Protein AF-A0A8B8WL47-F1 (afdb_monomer_lite)

Radius of gyration: 29.64 Å; chains: 1; bounding box: 75×71×90 Å

Foldseek 3Di:
DPVPVVVVVPPQDPLNVLLVVVLCVLLVNDDDDLDDPDDQDADEAEDEPVVCVSDVVNDDPVRCVSSNYPYYDDPCVQVVVLVQCPPPVNPPPPPDPDPPPDDPPFDAAEAEAACLLDPQVLLAQDFAQQQLQQFQFPADPQKTKDFDPPPPDPDPPPDDPDPGDIDMDGRDPVQPLCVVRNLPGLVVNVVVLVVLVVVLVVLVVVLVVLCVVVCVVPPDPDDPPPPPVSVVVVVVSVVCVVVSVVSVVSSVRSVVSSVSSVCRCVQQVVLVLNVLLVCLQVVHDDPDDLLVQLQDLRHHALSSNVSSVLSNQLSDPDHDDPVVVVSSVVSSVVRVHDCLLVLLSVVSSVVVCVVPDDPDDDDDDDDDDDDDDDDDDDDDDDDDPRRVPPDDDLDQDSQRVLVCCQQQVPDDPSNPPPQDDDSPPPDDDSPDDDDDPHGHQEYEYEYEPEDEVSNVSSNVVVCVPPPSHYYHYYYPYHDHSVRSSVVSSVVSVD

Sequence (494 aa):
MVGVKMAAAAAASIRERQTVALKRMLNFNVPHIKNSTGEPVWKVLIYDRFGQDIISPLLSVKELRDMGITLHLFPKLDKKLRENLRDARNSLFTGDTLGAGQFSFQRPLLVLVDRNIDLATPLHHTWTYQALVHDVLDFHLNRVNLEESSGVENSPAGARPKRKNKKSYDLTPADKFWQKHKGSPFPEVAESVQQELESYRAQEDEVKRLKSIMGLEGEDEGAISMLSDNTAKLTSAVSSLPELLEKKRLIDLHTNVATAVLEHIKARKLDVYFEYEEKIMSKTTLDKSLLDIISDPDAGTPEDKMRLFLIYYISAQQAPSEADLEQYKKALTDAGCNLNPLQYIKQWKAFAKMASAPTSYGNTTTKPMGLLSRVMNTGSQFVMEGVKNLVLKQQNLPVTRILDNLMEMKSNPETDDYRYFDPKMLRGNDSSVPRNKNPFQEAIVFVVGGGNYIEYQNLVDYIKGKQGKHILYGCSELFNATQFIKQLSQLGQK

pLDDT: mean 73.85, std 20.38, range [26.67, 97.69]

Structure (mmCIF, N/CA/C/O backbone):
data_AF-A0A8B8WL47-F1
#
_entry.id   AF-A0A8B8WL47-F1
#
loop_
_atom_site.group_PDB
_atom_site.id
_atom_site.type_symbol
_atom_site.label_atom_id
_atom_site.label_alt_id
_atom_site.label_comp_id
_atom_site.label_asym_id
_atom_site.label_entity_id
_atom_site.label_seq_id
_atom_site.pdbx_PDB_ins_code
_atom_site.Cartn_x
_atom_site.Cartn_y
_atom_site.Cartn_z
_atom_site.occupancy
_atom_site.B_iso_or_equiv
_atom_site.auth_seq_id
_atom_site.auth_comp_id
_atom_site.auth_asym_id
_atom_site.auth_atom_id
_atom_site.pdbx_PDB_model_num
ATOM 1 N N . MET A 1 1 ? -32.291 -22.677 -44.667 1.00 42.88 1 MET A N 1
ATOM 2 C CA . MET A 1 1 ? -31.448 -21.457 -44.743 1.00 42.88 1 MET A CA 1
ATOM 3 C C . MET A 1 1 ? -30.205 -21.510 -43.828 1.00 42.88 1 MET A C 1
ATOM 5 O O . MET A 1 1 ? -29.675 -20.472 -43.459 1.00 42.88 1 MET A O 1
ATOM 9 N N . VAL A 1 2 ? -29.699 -22.708 -43.487 1.00 41.62 2 VAL A N 1
ATOM 10 C CA . VAL A 1 2 ? -28.519 -22.903 -42.608 1.00 41.62 2 VAL A CA 1
ATOM 11 C C . VAL A 1 2 ? -27.226 -23.138 -43.418 1.00 41.62 2 VAL A C 1
ATOM 13 O O . VAL A 1 2 ? -26.132 -22.882 -42.931 1.00 41.62 2 VAL A O 1
ATOM 16 N N . GLY A 1 3 ? -27.339 -23.509 -44.700 1.00 33.09 3 GLY A N 1
ATOM 17 C CA . GLY A 1 3 ? -26.196 -23.799 -45.581 1.00 33.09 3 GLY A CA 1
ATOM 18 C C . GLY A 1 3 ? -25.451 -22.587 -46.158 1.00 33.09 3 GLY A C 1
ATOM 19 O O . GLY A 1 3 ? -24.367 -22.752 -46.700 1.00 33.09 3 GLY A O 1
ATOM 20 N N . VAL A 1 4 ? -25.977 -21.362 -46.026 1.00 39.16 4 VAL A N 1
ATOM 21 C CA . VAL A 1 4 ? -25.355 -20.165 -46.638 1.00 39.16 4 VAL A CA 1
ATOM 22 C C . VAL A 1 4 ? -24.335 -19.491 -45.704 1.00 39.16 4 VAL A C 1
ATOM 24 O O . VAL A 1 4 ? -23.423 -18.820 -46.173 1.00 39.16 4 VAL A O 1
ATOM 27 N N . LYS A 1 5 ? -24.403 -19.720 -44.382 1.00 40.47 5 LYS A N 1
ATOM 28 C CA . LYS A 1 5 ? -23.436 -19.139 -43.425 1.00 40.47 5 LYS A CA 1
ATOM 29 C C . LYS A 1 5 ? -22.138 -19.940 -43.266 1.00 40.47 5 LYS A C 1
ATOM 31 O O . LYS A 1 5 ? -21.148 -19.356 -42.841 1.00 40.47 5 LYS A O 1
ATOM 36 N N . MET A 1 6 ? -22.102 -21.224 -43.640 1.00 37.16 6 MET A N 1
ATOM 37 C CA . MET A 1 6 ? -20.852 -22.005 -43.634 1.00 37.16 6 MET A CA 1
ATOM 38 C C . MET A 1 6 ? -20.018 -21.849 -44.912 1.00 37.16 6 MET A C 1
ATOM 40 O O . MET A 1 6 ? -18.804 -22.020 -44.860 1.00 37.16 6 MET A O 1
ATOM 44 N N . ALA A 1 7 ? -20.619 -21.434 -46.031 1.00 36.12 7 ALA A N 1
ATOM 45 C CA . ALA A 1 7 ? -19.889 -21.216 -47.282 1.00 36.12 7 ALA A CA 1
ATOM 46 C C . ALA A 1 7 ? -18.966 -19.976 -47.252 1.00 36.12 7 ALA A C 1
ATOM 48 O O . ALA A 1 7 ? -17.997 -19.913 -48.001 1.00 36.12 7 ALA A O 1
ATOM 49 N N . ALA A 1 8 ? -19.207 -19.011 -46.356 1.00 41.81 8 ALA A N 1
ATOM 50 C CA . ALA A 1 8 ? -18.403 -17.787 -46.263 1.00 41.81 8 ALA A CA 1
ATOM 51 C C . ALA A 1 8 ? -17.075 -17.953 -45.490 1.00 41.81 8 ALA A C 1
ATOM 53 O O . ALA A 1 8 ? -16.212 -17.083 -45.563 1.00 41.81 8 ALA A O 1
ATOM 54 N N . ALA A 1 9 ? -16.877 -19.060 -44.762 1.00 44.78 9 ALA A N 1
ATOM 55 C CA . ALA A 1 9 ? -15.640 -19.304 -44.011 1.00 44.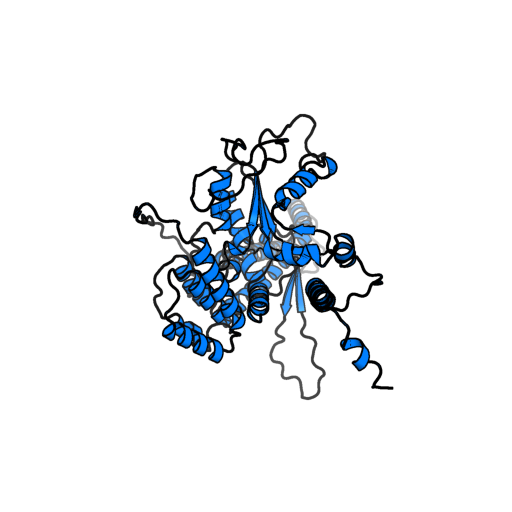78 9 ALA A CA 1
ATOM 56 C C . ALA A 1 9 ? -14.500 -19.887 -44.875 1.00 44.78 9 ALA A C 1
ATOM 58 O O . ALA A 1 9 ? -13.348 -19.905 -44.442 1.00 44.78 9 ALA A O 1
ATOM 59 N N . ALA A 1 10 ? -14.801 -20.340 -46.098 1.00 45.78 10 ALA A N 1
ATOM 60 C CA . ALA A 1 10 ? -13.869 -21.077 -46.953 1.00 45.78 10 ALA A CA 1
ATOM 61 C C . ALA A 1 10 ? -12.999 -20.204 -47.884 1.00 45.78 10 ALA A C 1
ATOM 63 O O . ALA A 1 10 ? -12.166 -20.745 -48.603 1.00 45.78 10 ALA A O 1
ATOM 64 N N . ALA A 1 11 ? -13.132 -18.873 -47.855 1.00 51.25 11 ALA A N 1
ATOM 65 C CA . ALA A 1 11 ? -12.366 -17.974 -48.730 1.00 51.25 11 ALA A CA 1
ATOM 66 C C . ALA A 1 11 ? -11.613 -16.852 -47.990 1.00 51.25 11 ALA A C 1
ATOM 68 O O . ALA A 1 11 ? -11.200 -15.884 -48.616 1.00 51.25 11 ALA A O 1
ATOM 69 N N . ALA A 1 12 ? -11.417 -16.962 -46.670 1.00 59.78 12 ALA A N 1
ATOM 70 C CA . ALA A 1 12 ? -10.614 -15.984 -45.936 1.00 59.78 12 ALA A CA 1
ATOM 71 C C . ALA A 1 12 ? -9.120 -16.324 -46.048 1.00 59.78 12 ALA A C 1
ATOM 73 O O . ALA A 1 12 ? -8.657 -17.371 -45.562 1.00 59.78 12 ALA A O 1
ATOM 74 N N . SER A 1 13 ? -8.367 -15.420 -46.670 1.00 78.44 13 SER A N 1
ATOM 75 C CA . SER A 1 13 ? -6.908 -15.467 -46.761 1.00 78.44 13 SER A CA 1
ATOM 76 C C . SER A 1 13 ? -6.266 -15.550 -45.368 1.00 78.44 13 SER A C 1
ATOM 78 O O . SER A 1 13 ? -6.846 -15.136 -44.360 1.00 78.44 13 SER A O 1
ATOM 80 N N . ILE A 1 14 ? -5.040 -16.081 -45.284 1.00 71.50 14 ILE A N 1
ATOM 81 C CA . ILE A 1 14 ? -4.276 -16.133 -44.020 1.00 71.50 14 ILE A CA 1
ATOM 82 C C . ILE A 1 14 ? -4.185 -14.733 -43.393 1.00 71.50 14 ILE A C 1
ATOM 84 O O . ILE A 1 14 ? -4.395 -14.579 -42.189 1.00 71.50 14 ILE A O 1
ATOM 88 N N . ARG A 1 15 ? -3.973 -13.710 -44.230 1.00 70.69 15 ARG A N 1
ATOM 89 C CA . ARG A 1 15 ? -3.930 -12.304 -43.822 1.00 70.69 15 ARG A CA 1
ATOM 90 C C . ARG A 1 15 ? -5.233 -11.856 -43.160 1.00 70.69 15 ARG A C 1
ATOM 92 O O . ARG A 1 15 ? -5.190 -11.258 -42.093 1.00 70.69 15 ARG A O 1
ATOM 99 N N . GLU A 1 16 ? -6.389 -12.181 -43.735 1.00 73.81 16 GLU A N 1
ATOM 100 C CA . GLU A 1 16 ? -7.685 -11.824 -43.141 1.00 73.81 16 GLU A CA 1
ATOM 101 C C . GLU A 1 16 ? -7.900 -12.486 -41.784 1.00 73.81 16 GLU A C 1
ATOM 103 O O . GLU A 1 16 ? -8.363 -11.830 -40.851 1.00 73.81 16 GLU A O 1
ATOM 108 N N . ARG A 1 17 ? -7.514 -13.757 -41.628 1.00 71.00 17 ARG A N 1
ATOM 109 C CA . ARG A 1 17 ? -7.627 -14.449 -40.335 1.00 71.00 17 ARG A CA 1
ATOM 110 C C . ARG A 1 17 ? -6.729 -13.811 -39.276 1.00 71.00 17 ARG A C 1
ATOM 112 O O . ARG A 1 17 ? -7.179 -13.610 -38.149 1.00 71.00 17 ARG A O 1
ATOM 119 N N . GLN A 1 18 ? -5.501 -13.440 -39.643 1.00 74.81 18 GLN A N 1
ATOM 120 C CA . GLN A 1 18 ? -4.573 -12.727 -38.761 1.00 74.81 18 GLN A CA 1
ATOM 121 C C . GLN A 1 18 ? -5.114 -11.345 -38.369 1.00 74.81 18 GLN A C 1
ATOM 123 O O . GLN A 1 18 ? -5.139 -11.003 -37.188 1.00 74.81 18 GLN A O 1
ATOM 128 N N . THR A 1 19 ? -5.630 -10.574 -39.330 1.00 78.12 19 THR A N 1
ATOM 129 C CA . THR A 1 19 ? -6.248 -9.268 -39.069 1.00 78.12 19 THR A CA 1
ATOM 130 C C . THR A 1 19 ? -7.471 -9.396 -38.155 1.00 78.12 19 THR A C 1
ATOM 132 O O . THR A 1 19 ? -7.634 -8.590 -37.241 1.00 78.12 19 THR A O 1
ATOM 135 N N . VAL A 1 20 ? -8.319 -10.413 -38.341 1.00 77.56 20 VAL A N 1
ATOM 136 C CA . VAL A 1 20 ? -9.482 -10.668 -37.470 1.00 77.56 20 VAL A CA 1
ATOM 137 C C . VAL A 1 20 ? -9.049 -11.039 -36.050 1.00 77.56 20 VAL A C 1
ATOM 139 O O . VAL A 1 20 ? -9.627 -10.527 -35.089 1.00 77.56 20 VAL A O 1
ATOM 142 N N . ALA A 1 21 ? -8.022 -11.878 -35.898 1.00 76.88 21 ALA A N 1
ATOM 143 C CA . ALA A 1 21 ? -7.476 -12.242 -34.593 1.00 76.88 21 ALA A CA 1
ATOM 144 C C . ALA A 1 21 ? -6.905 -11.019 -33.854 1.00 76.88 21 ALA A C 1
ATOM 146 O O . ALA A 1 21 ? -7.245 -10.790 -32.693 1.00 76.88 21 ALA A O 1
ATOM 147 N N . LEU A 1 22 ? -6.131 -10.174 -34.546 1.00 78.31 22 LEU A N 1
ATOM 148 C CA . LEU A 1 22 ? -5.602 -8.928 -33.984 1.00 78.31 22 LEU A CA 1
ATOM 149 C C . LEU A 1 22 ? -6.718 -7.951 -33.602 1.00 78.31 22 LEU A C 1
ATOM 151 O O . LEU A 1 22 ? -6.697 -7.399 -32.507 1.00 78.31 22 LEU A O 1
ATOM 155 N N . LYS A 1 23 ? -7.739 -7.769 -34.449 1.00 77.94 23 LYS A N 1
ATOM 156 C CA . LYS A 1 23 ? -8.882 -6.887 -34.145 1.00 77.94 23 LYS A CA 1
ATOM 157 C C . LYS A 1 23 ? -9.670 -7.360 -32.918 1.00 77.94 23 LYS A C 1
ATOM 159 O O . LYS A 1 23 ? -10.135 -6.523 -32.146 1.00 77.94 23 LYS A O 1
ATOM 164 N N . ARG A 1 24 ? -9.796 -8.676 -32.703 1.00 77.12 24 ARG A N 1
ATOM 165 C CA . ARG A 1 24 ? -10.394 -9.244 -31.481 1.00 77.12 24 ARG A CA 1
ATOM 166 C C . ARG A 1 24 ? -9.517 -8.992 -30.260 1.00 77.12 24 ARG A C 1
ATOM 168 O O . ARG A 1 24 ? -10.019 -8.481 -29.265 1.00 77.12 24 ARG A O 1
ATOM 175 N N . MET A 1 25 ? -8.217 -9.260 -30.361 1.00 78.62 25 MET A N 1
ATOM 176 C CA . MET A 1 25 ? -7.253 -9.008 -29.286 1.00 78.62 25 MET A CA 1
ATOM 177 C C . MET A 1 25 ? -7.267 -7.536 -28.840 1.00 78.62 25 MET A C 1
ATOM 179 O O . MET A 1 25 ? -7.408 -7.254 -27.654 1.00 78.62 25 MET A O 1
ATOM 183 N N . LEU A 1 26 ? -7.203 -6.594 -29.788 1.00 76.38 26 LEU A N 1
ATOM 184 C CA . LEU A 1 26 ? -7.197 -5.144 -29.531 1.00 76.38 26 LEU A CA 1
ATOM 185 C C . LEU A 1 26 ? -8.506 -4.615 -28.917 1.00 76.38 26 LEU A C 1
ATOM 187 O O . LEU A 1 26 ? -8.553 -3.519 -28.351 1.00 76.38 26 LEU A O 1
ATOM 191 N N . ASN A 1 27 ? -9.581 -5.395 -29.011 1.00 74.88 27 ASN A N 1
ATOM 192 C CA . ASN A 1 27 ? -10.871 -5.092 -28.406 1.00 74.88 27 ASN A CA 1
ATOM 193 C C . ASN A 1 27 ? -11.215 -6.024 -27.241 1.00 74.88 27 ASN A C 1
ATOM 195 O O . ASN A 1 27 ? -12.379 -6.108 -26.872 1.00 74.88 27 ASN A O 1
ATOM 199 N N . PHE A 1 28 ? -10.227 -6.705 -26.649 1.00 75.19 28 PHE A N 1
ATOM 200 C CA . PHE A 1 28 ? -10.426 -7.621 -25.518 1.00 75.19 28 PHE A CA 1
ATOM 201 C C . PHE A 1 28 ? -11.511 -8.678 -25.783 1.00 75.19 28 PHE A C 1
ATOM 203 O O . PHE A 1 28 ? -12.306 -9.016 -24.912 1.00 75.19 28 PHE A O 1
ATOM 210 N N . ASN A 1 29 ? -11.555 -9.186 -27.017 1.00 73.81 29 ASN A N 1
ATOM 211 C CA . ASN A 1 29 ? -12.558 -10.118 -27.539 1.00 73.81 29 ASN A CA 1
ATOM 212 C C . ASN A 1 29 ? -14.004 -9.591 -27.553 1.00 73.81 29 ASN A C 1
ATOM 214 O O . ASN A 1 29 ? -14.927 -10.352 -27.844 1.00 73.81 29 ASN A O 1
ATOM 218 N N . VAL A 1 30 ? -14.210 -8.292 -27.324 1.00 70.62 30 VAL A N 1
ATOM 219 C CA . VAL A 1 30 ? -15.510 -7.634 -27.466 1.00 70.62 30 VAL A CA 1
ATOM 220 C C . VAL A 1 30 ? -15.743 -7.273 -28.942 1.00 70.62 30 VAL A C 1
ATOM 222 O O . VAL A 1 30 ? -14.831 -6.756 -29.598 1.00 70.62 30 VAL A O 1
ATOM 225 N N . PRO A 1 31 ? -16.938 -7.532 -29.510 1.00 61.72 31 PRO A N 1
ATOM 226 C CA . PRO A 1 31 ? -17.268 -7.113 -30.868 1.00 61.72 31 PRO A CA 1
ATOM 227 C C . PRO A 1 31 ? -17.177 -5.590 -31.001 1.00 61.72 31 PRO A C 1
ATOM 229 O O . PRO A 1 31 ? -17.837 -4.859 -30.266 1.00 61.72 31 PRO A O 1
ATOM 232 N N . HIS A 1 32 ? -16.372 -5.103 -31.947 1.00 60.56 32 HIS A N 1
ATOM 233 C CA . HIS A 1 32 ? -16.251 -3.666 -32.185 1.00 60.56 32 HIS A CA 1
ATOM 234 C C . HIS A 1 32 ? -17.491 -3.133 -32.917 1.00 60.56 32 HIS A C 1
ATOM 236 O O . HIS A 1 32 ? -17.714 -3.467 -34.084 1.00 60.56 32 HIS A O 1
ATOM 242 N N . ILE A 1 33 ? -18.304 -2.321 -32.236 1.00 59.16 33 ILE A N 1
ATOM 243 C CA . ILE A 1 33 ? -19.503 -1.681 -32.789 1.00 59.16 33 ILE A CA 1
ATOM 244 C C . ILE A 1 33 ? -19.133 -0.246 -33.162 1.00 59.16 33 ILE A C 1
ATOM 246 O O . ILE A 1 33 ? -18.859 0.579 -32.297 1.00 59.16 33 ILE A O 1
ATOM 250 N N . LYS A 1 34 ? -19.148 0.068 -34.462 1.00 54.47 34 LYS A N 1
ATOM 251 C CA . LYS A 1 34 ? -18.724 1.378 -34.992 1.00 54.47 34 LYS A CA 1
ATOM 252 C C . LYS A 1 34 ? -19.557 2.580 -34.506 1.00 54.47 34 LYS A C 1
ATOM 254 O O . LYS A 1 34 ? -19.111 3.701 -34.699 1.00 54.47 34 LYS A O 1
ATOM 259 N N . ASN A 1 35 ? -20.706 2.360 -33.858 1.00 47.78 35 ASN A N 1
ATOM 260 C CA . ASN A 1 35 ? -21.655 3.404 -33.450 1.00 47.78 35 ASN A CA 1
ATOM 261 C C . ASN A 1 35 ? -22.095 3.252 -31.981 1.00 47.78 35 ASN A C 1
ATOM 263 O O . ASN A 1 35 ? -23.262 2.982 -31.704 1.00 47.78 35 ASN A O 1
ATOM 267 N N . SER A 1 36 ? -21.173 3.413 -31.034 1.00 45.06 36 SER A N 1
ATOM 268 C CA . SER A 1 36 ? -21.541 3.671 -29.638 1.00 45.06 36 SER A CA 1
ATOM 269 C C . SER A 1 36 ? -21.626 5.182 -29.436 1.00 45.06 36 SER A C 1
ATOM 271 O O . SER A 1 36 ? -20.642 5.883 -29.645 1.00 45.06 36 SER A O 1
ATOM 273 N N . THR A 1 37 ? -22.787 5.685 -29.021 1.00 45.53 37 THR A N 1
ATOM 274 C CA . THR A 1 37 ? -22.995 7.064 -28.541 1.00 45.53 37 THR A CA 1
ATOM 275 C C . THR A 1 37 ? -22.349 7.323 -27.170 1.00 45.53 37 THR A C 1
ATOM 277 O O . THR A 1 37 ? -22.613 8.354 -26.559 1.00 45.53 37 THR A O 1
ATOM 280 N N . GLY A 1 38 ? -21.551 6.382 -26.654 1.00 51.03 38 GLY A N 1
ATOM 281 C CA . GLY A 1 38 ? -20.783 6.531 -25.421 1.00 51.03 38 GLY A CA 1
ATOM 282 C C . GLY A 1 38 ? -19.454 7.256 -25.635 1.00 51.03 38 GLY A C 1
ATOM 283 O O . GLY A 1 38 ? -18.932 7.319 -26.749 1.00 51.03 38 GLY A O 1
ATOM 284 N N . GLU A 1 39 ? -18.905 7.791 -24.545 1.00 44.66 39 GLU A N 1
ATOM 285 C CA . GLU A 1 39 ? -17.594 8.440 -24.532 1.00 44.66 39 GLU A CA 1
ATOM 286 C C . GLU A 1 39 ? -16.513 7.542 -25.169 1.00 44.66 39 GLU A C 1
ATOM 288 O O . GLU A 1 39 ? -16.491 6.327 -24.933 1.00 44.66 39 GLU A O 1
ATOM 293 N N . PRO A 1 40 ? -15.611 8.102 -25.995 1.00 52.59 40 PRO A N 1
ATOM 294 C CA . PRO A 1 40 ? -14.574 7.321 -26.652 1.00 52.59 40 PRO A CA 1
ATOM 295 C C . PRO A 1 40 ? -13.632 6.693 -25.615 1.00 52.59 40 PRO A C 1
ATOM 297 O O . PRO A 1 40 ? -12.890 7.390 -24.926 1.00 52.59 40 PRO A O 1
ATOM 300 N N . VAL A 1 41 ? -13.627 5.358 -25.531 1.00 54.81 41 VAL A N 1
ATOM 301 C CA . VAL A 1 41 ? -12.660 4.613 -24.711 1.00 54.81 41 VAL A CA 1
ATOM 302 C C . VAL A 1 41 ? -11.319 4.610 -25.432 1.00 54.81 41 VAL A C 1
ATOM 304 O O . VAL A 1 41 ? -11.085 3.835 -26.365 1.00 54.81 41 VAL A O 1
ATOM 307 N N . TRP A 1 42 ? -10.435 5.501 -25.000 1.00 61.72 42 TRP A N 1
ATOM 308 C CA . TRP A 1 42 ? -9.085 5.594 -25.528 1.00 61.72 42 TRP A CA 1
ATOM 309 C C . TRP A 1 42 ? -8.191 4.510 -24.924 1.00 61.72 42 TRP A C 1
ATOM 311 O O . TRP A 1 42 ? -8.088 4.357 -23.710 1.00 61.72 42 TRP A O 1
ATOM 321 N N . LYS A 1 43 ? -7.524 3.756 -25.791 1.00 65.25 43 LYS A N 1
ATOM 322 C CA . LYS A 1 43 ? -6.632 2.649 -25.457 1.00 65.25 43 LYS A CA 1
ATOM 323 C C . LYS A 1 43 ? -5.204 3.003 -25.848 1.00 65.25 43 LYS A C 1
ATOM 325 O O . LYS A 1 43 ? -4.945 3.593 -26.900 1.00 65.25 43 LYS A O 1
ATOM 330 N N . VAL A 1 44 ? -4.264 2.585 -25.014 1.00 61.47 44 VAL A N 1
ATOM 331 C CA . VAL A 1 44 ? -2.831 2.695 -25.274 1.00 61.47 44 VAL A CA 1
ATOM 332 C C . VAL A 1 44 ? -2.311 1.306 -25.623 1.00 61.47 44 VAL A C 1
ATOM 334 O O . VAL A 1 44 ? -2.422 0.380 -24.826 1.00 61.47 44 VAL A O 1
ATOM 337 N N . LEU A 1 45 ? -1.778 1.147 -26.833 1.00 61.66 45 LEU A N 1
ATOM 338 C CA . LEU A 1 45 ? -1.246 -0.117 -27.321 1.00 61.66 45 LEU A CA 1
ATOM 339 C C . LEU A 1 45 ? 0.276 -0.142 -27.134 1.00 61.66 45 LEU A C 1
ATOM 341 O O . LEU A 1 45 ? 1.002 0.592 -27.807 1.00 61.66 45 LEU A O 1
ATOM 345 N N . ILE A 1 46 ? 0.742 -0.999 -26.225 1.00 59.38 46 ILE A N 1
ATOM 346 C CA . ILE A 1 46 ? 2.160 -1.266 -25.954 1.00 59.38 46 ILE A CA 1
ATOM 347 C C . ILE A 1 46 ? 2.513 -2.601 -26.597 1.00 59.38 46 ILE A C 1
ATOM 349 O O . ILE A 1 46 ? 1.910 -3.615 -26.260 1.00 59.38 46 ILE A O 1
ATOM 353 N N . TYR A 1 47 ? 3.458 -2.608 -27.531 1.00 60.12 47 TYR A N 1
ATOM 354 C CA . TYR A 1 47 ? 3.972 -3.837 -28.136 1.00 60.12 47 TYR A CA 1
ATOM 355 C C . TYR A 1 47 ? 5.472 -3.721 -28.334 1.00 60.12 47 TYR A C 1
ATOM 357 O O . TYR A 1 47 ? 5.982 -2.616 -28.459 1.00 60.12 47 TYR A O 1
ATOM 365 N N . ASP A 1 48 ? 6.178 -4.845 -28.366 1.00 54.53 48 ASP A N 1
ATOM 366 C CA . ASP A 1 48 ? 7.613 -4.874 -28.611 1.00 54.53 48 ASP A CA 1
ATOM 367 C C . ASP A 1 48 ? 7.957 -4.821 -30.123 1.00 54.53 48 ASP A C 1
ATOM 369 O O . ASP A 1 48 ? 7.080 -4.608 -30.963 1.00 54.53 48 ASP A O 1
ATOM 373 N N . ARG A 1 49 ? 9.234 -4.992 -30.514 1.00 55.59 49 ARG A N 1
ATOM 374 C CA . ARG A 1 49 ? 9.657 -4.873 -31.931 1.00 55.59 49 ARG A CA 1
ATOM 375 C C . ARG A 1 49 ? 8.972 -5.935 -32.765 1.00 55.59 49 ARG A C 1
ATOM 377 O O . ARG A 1 49 ? 8.464 -5.661 -33.844 1.00 55.59 49 ARG A O 1
ATOM 384 N N . PHE A 1 50 ? 8.928 -7.129 -32.193 1.00 63.19 50 PHE A N 1
ATOM 385 C CA . PHE A 1 50 ? 8.282 -8.285 -32.765 1.00 63.19 50 PHE A CA 1
ATOM 386 C C . PHE A 1 50 ? 6.778 -8.040 -32.951 1.00 63.19 50 PHE A C 1
ATOM 388 O O . PHE A 1 50 ? 6.250 -8.230 -34.045 1.00 63.19 50 PHE A O 1
ATOM 395 N N . GLY A 1 51 ? 6.097 -7.503 -31.936 1.00 66.25 51 GLY A N 1
ATOM 396 C CA . GLY A 1 51 ? 4.698 -7.096 -32.037 1.00 66.25 51 GLY A CA 1
ATOM 397 C C . GLY A 1 51 ? 4.457 -5.992 -33.072 1.00 66.25 51 GLY A C 1
ATOM 398 O O . GLY A 1 51 ? 3.457 -6.037 -33.788 1.00 66.25 51 GLY A O 1
ATOM 399 N N . GLN A 1 52 ? 5.382 -5.041 -33.230 1.00 66.44 52 GLN A N 1
ATOM 400 C CA . GLN A 1 52 ? 5.304 -4.018 -34.277 1.00 66.44 52 GLN A CA 1
ATOM 401 C C . GLN A 1 52 ? 5.391 -4.626 -35.679 1.00 66.44 52 GLN A C 1
ATOM 403 O O . GLN A 1 52 ? 4.609 -4.257 -36.560 1.00 66.44 52 GLN A O 1
ATOM 408 N N . ASP A 1 53 ? 6.339 -5.533 -35.886 1.00 68.31 53 ASP A N 1
ATOM 409 C CA . ASP A 1 53 ? 6.579 -6.176 -37.178 1.00 68.31 53 ASP A CA 1
ATOM 410 C C . ASP A 1 53 ? 5.395 -7.068 -37.582 1.00 68.31 53 ASP A C 1
ATOM 412 O O . ASP A 1 53 ? 5.114 -7.227 -38.767 1.00 68.31 53 ASP A O 1
ATOM 416 N N . ILE A 1 54 ? 4.629 -7.566 -36.606 1.00 73.44 54 ILE A N 1
ATOM 417 C CA . ILE A 1 54 ? 3.377 -8.299 -36.833 1.00 73.44 54 ILE A CA 1
ATOM 418 C C . ILE A 1 54 ? 2.199 -7.348 -37.095 1.00 73.44 54 ILE A C 1
ATOM 420 O O . ILE A 1 54 ? 1.397 -7.587 -37.997 1.00 73.44 54 ILE A O 1
ATOM 424 N N . ILE A 1 55 ? 2.055 -6.273 -36.315 1.00 74.31 55 ILE A N 1
ATOM 425 C CA . ILE A 1 55 ? 0.869 -5.399 -36.362 1.00 74.31 55 ILE A CA 1
ATOM 426 C C . ILE A 1 55 ? 0.929 -4.421 -37.543 1.00 74.31 55 ILE A C 1
ATOM 428 O O . ILE A 1 55 ? -0.083 -4.201 -38.210 1.00 74.31 55 ILE A O 1
ATOM 432 N N . SER A 1 56 ? 2.099 -3.846 -37.831 1.00 74.69 56 SER A N 1
ATOM 433 C CA . SER A 1 56 ? 2.255 -2.780 -38.831 1.00 74.69 56 SER A CA 1
ATOM 434 C C . SER A 1 56 ? 1.943 -3.178 -40.286 1.00 74.69 56 SER A C 1
ATOM 436 O O . SER A 1 56 ? 1.386 -2.339 -40.996 1.00 74.69 56 SER A O 1
ATOM 438 N N . PRO A 1 57 ? 2.189 -4.420 -40.757 1.00 78.06 57 PRO A N 1
ATOM 439 C CA . PRO A 1 57 ? 1.792 -4.841 -42.105 1.00 78.06 57 PRO A CA 1
ATOM 440 C C . PRO A 1 57 ? 0.304 -5.218 -42.210 1.00 78.06 57 PRO A C 1
ATOM 442 O O . PRO A 1 57 ? -0.245 -5.328 -43.314 1.00 78.06 57 PRO A O 1
ATOM 445 N N . LEU A 1 58 ? -0.349 -5.468 -41.070 1.00 77.44 58 LEU A N 1
ATOM 446 C CA . LEU A 1 58 ? -1.703 -6.019 -40.989 1.00 77.44 58 LEU A CA 1
ATOM 447 C C . LEU A 1 58 ? -2.775 -4.979 -40.645 1.00 77.44 58 LEU A C 1
ATOM 449 O O . LEU A 1 58 ? -3.943 -5.212 -40.960 1.00 77.44 58 LEU A O 1
ATOM 453 N N . LEU A 1 59 ? -2.400 -3.864 -40.007 1.00 75.25 59 LEU A N 1
ATOM 454 C CA . LEU A 1 59 ? -3.307 -2.803 -39.568 1.00 75.25 59 LEU A CA 1
ATOM 455 C C . LEU A 1 59 ? -2.710 -1.416 -39.820 1.00 75.25 59 LEU A C 1
ATOM 457 O O . LEU A 1 59 ? -1.591 -1.111 -39.409 1.00 75.25 59 LEU A O 1
ATOM 461 N N . SER A 1 60 ? -3.496 -0.540 -40.442 1.00 75.25 60 SER A N 1
ATOM 462 C CA . SER A 1 60 ? -3.121 0.863 -40.634 1.00 75.25 60 SER A CA 1
ATOM 463 C C . SER A 1 60 ? -3.328 1.706 -39.366 1.00 75.25 60 SER A C 1
ATOM 465 O O . SER A 1 60 ? -4.142 1.390 -38.497 1.00 75.25 60 SER A O 1
ATOM 467 N N . VAL A 1 61 ? -2.647 2.857 -39.281 1.00 65.25 61 VAL A N 1
ATOM 468 C CA . VAL A 1 61 ? -2.813 3.826 -38.174 1.00 65.25 61 VAL A CA 1
ATOM 469 C C . VAL A 1 61 ? -4.262 4.312 -38.048 1.00 65.25 61 VAL A C 1
ATOM 471 O O . VAL A 1 61 ? -4.740 4.557 -36.941 1.00 65.25 61 VAL A O 1
ATOM 474 N N . LYS A 1 62 ? -4.971 4.433 -39.177 1.00 70.62 62 LYS A N 1
ATOM 475 C CA . LYS A 1 62 ? -6.389 4.799 -39.207 1.00 70.62 62 LYS A CA 1
ATOM 476 C C . LYS A 1 62 ? -7.249 3.711 -38.564 1.00 70.62 62 LYS A C 1
ATOM 478 O O . LYS A 1 62 ? -8.044 4.019 -37.689 1.00 70.62 62 LYS A O 1
ATOM 483 N N . GLU A 1 63 ? -7.028 2.446 -38.917 1.00 74.38 63 GLU A N 1
ATOM 484 C CA . GLU A 1 63 ? -7.768 1.326 -38.326 1.00 74.38 63 GLU A CA 1
ATOM 485 C C . GLU A 1 63 ? -7.495 1.167 -36.827 1.00 74.38 63 GLU A C 1
ATOM 487 O O . GLU A 1 63 ? -8.416 0.865 -36.075 1.00 74.38 63 GLU A O 1
ATOM 492 N N . LEU A 1 64 ? -6.259 1.400 -36.373 1.00 72.06 64 LEU A N 1
ATOM 493 C CA . LEU A 1 64 ? -5.929 1.422 -34.944 1.00 72.06 64 LEU A CA 1
ATOM 494 C C . LEU A 1 64 ? -6.708 2.525 -34.210 1.00 72.06 64 LEU A C 1
ATOM 496 O O . LEU A 1 64 ? -7.312 2.266 -33.169 1.00 72.06 64 LEU A O 1
ATOM 500 N N . ARG A 1 65 ? -6.761 3.732 -34.783 1.00 67.75 65 ARG A N 1
ATOM 501 C CA . ARG A 1 65 ? -7.515 4.862 -34.224 1.00 67.75 65 ARG A CA 1
ATOM 502 C C . ARG A 1 65 ? -9.014 4.588 -34.173 1.00 67.75 65 ARG A C 1
ATOM 504 O O . ARG A 1 65 ? -9.639 4.869 -33.156 1.00 67.75 65 ARG A O 1
ATOM 511 N N . ASP A 1 66 ? -9.562 3.985 -35.224 1.00 73.44 66 ASP A N 1
ATOM 512 C CA . ASP A 1 66 ? -10.969 3.582 -35.283 1.00 73.44 66 ASP A CA 1
ATOM 513 C C . ASP A 1 66 ? -11.308 2.543 -34.196 1.00 73.44 66 ASP A C 1
ATOM 515 O O . ASP A 1 66 ? -12.466 2.417 -33.816 1.00 73.44 66 ASP A O 1
ATOM 519 N N . MET A 1 67 ? -10.317 1.813 -33.666 1.00 70.44 67 MET A N 1
ATOM 520 C CA . MET A 1 67 ? -10.445 0.874 -32.535 1.00 70.44 67 MET A CA 1
ATOM 521 C C . MET A 1 67 ? -10.185 1.515 -31.159 1.00 70.44 67 MET A C 1
ATOM 523 O O . MET A 1 67 ? -10.031 0.807 -30.160 1.00 70.44 67 MET A O 1
ATOM 527 N N . GLY A 1 68 ? -10.123 2.848 -31.100 1.00 64.81 68 GLY A N 1
ATOM 528 C CA . GLY A 1 68 ? -9.865 3.609 -29.881 1.00 64.81 68 GLY A CA 1
ATOM 529 C C . GLY A 1 68 ? -8.388 3.685 -29.498 1.00 64.81 68 GLY A C 1
ATOM 530 O O . GLY A 1 68 ? -8.076 4.208 -28.437 1.00 64.81 68 GLY A O 1
ATOM 531 N N . ILE A 1 69 ? -7.454 3.200 -30.323 1.00 68.88 69 ILE A N 1
ATOM 532 C CA . ILE A 1 69 ? -6.024 3.191 -29.984 1.00 68.88 69 ILE A CA 1
ATOM 533 C C . ILE A 1 69 ? -5.399 4.549 -30.330 1.00 68.88 69 ILE A C 1
ATOM 535 O O . ILE A 1 69 ? -5.204 4.883 -31.500 1.00 68.88 69 ILE A O 1
ATOM 539 N N . THR A 1 70 ? -5.061 5.339 -29.309 1.00 54.03 70 THR A N 1
ATOM 540 C CA . THR A 1 70 ? -4.499 6.704 -29.443 1.00 54.03 70 THR A CA 1
ATOM 541 C C . THR A 1 70 ? -2.978 6.744 -29.426 1.00 54.03 70 THR A C 1
ATOM 543 O O . THR A 1 70 ? -2.345 7.729 -29.833 1.00 54.03 70 THR A O 1
ATOM 546 N N . LEU A 1 71 ? -2.362 5.667 -28.951 1.00 45.78 71 LEU A N 1
ATOM 547 C CA . LEU A 1 71 ? -0.940 5.603 -28.665 1.00 45.78 71 LEU A CA 1
ATOM 548 C C . LEU A 1 71 ? -0.417 4.217 -29.056 1.00 45.78 71 LEU A C 1
ATOM 550 O O . LEU A 1 71 ? -0.936 3.217 -28.576 1.00 45.78 71 LEU A O 1
ATOM 554 N N . HIS A 1 72 ? 0.590 4.167 -29.929 1.00 46.59 72 HIS A N 1
ATOM 555 C CA . HIS A 1 72 ? 1.360 2.960 -30.219 1.00 46.59 72 HIS A CA 1
ATOM 556 C C . HIS A 1 72 ? 2.747 3.137 -29.588 1.00 46.59 72 HIS A C 1
ATOM 558 O O . HIS A 1 72 ? 3.434 4.120 -29.876 1.00 46.59 72 HIS A O 1
ATOM 564 N N . LEU A 1 73 ? 3.124 2.251 -28.670 1.00 47.12 73 LEU A N 1
ATOM 565 C CA . LEU A 1 73 ? 4.346 2.356 -27.877 1.00 47.12 73 LEU A CA 1
ATOM 566 C C . LEU A 1 73 ? 5.361 1.308 -28.340 1.00 47.12 73 LEU A C 1
ATOM 568 O O . LEU A 1 73 ? 5.202 0.128 -28.068 1.00 47.12 73 LEU A O 1
ATOM 572 N N . PHE A 1 74 ? 6.405 1.796 -29.015 1.00 40.41 74 PHE A N 1
ATOM 573 C CA . PHE A 1 74 ? 7.752 1.208 -29.086 1.00 40.41 74 PHE A CA 1
ATOM 574 C C . PHE A 1 74 ? 8.767 2.347 -28.746 1.00 40.41 74 PHE A C 1
ATOM 576 O O . PHE A 1 74 ? 8.262 3.394 -28.334 1.00 40.41 74 PHE A O 1
ATOM 583 N N . PRO A 1 75 ? 10.124 2.278 -28.846 1.00 41.19 75 PRO A N 1
ATOM 584 C CA . PRO A 1 75 ? 11.085 3.225 -28.226 1.00 41.19 75 PRO A CA 1
ATOM 585 C C . PRO A 1 75 ? 10.997 4.702 -28.676 1.00 41.19 75 PRO A C 1
ATOM 587 O O . PRO A 1 75 ? 11.857 5.513 -28.363 1.00 41.19 75 PRO A O 1
ATOM 590 N N . LYS A 1 76 ? 9.923 5.084 -29.365 1.00 44.38 76 LYS A N 1
ATOM 591 C CA . LYS A 1 76 ? 9.445 6.442 -29.615 1.00 44.38 76 LYS A CA 1
ATOM 592 C C . LYS A 1 76 ? 8.625 7.058 -28.466 1.00 44.38 76 LYS A C 1
ATOM 594 O O . LYS A 1 76 ? 8.128 8.166 -28.664 1.00 44.38 76 LYS A O 1
ATOM 599 N N . LEU A 1 77 ? 8.495 6.423 -27.289 1.00 42.34 77 LEU A N 1
ATOM 600 C CA . LEU A 1 77 ? 8.081 7.152 -26.070 1.00 42.34 77 LEU A CA 1
ATOM 601 C C . LEU A 1 77 ? 8.969 8.390 -25.894 1.00 42.34 77 LEU A C 1
ATOM 603 O O . LEU A 1 77 ? 8.462 9.461 -25.604 1.00 42.34 77 LEU A O 1
ATOM 607 N N . ASP A 1 78 ? 10.256 8.252 -26.213 1.00 44.09 78 ASP A N 1
ATOM 608 C CA . ASP A 1 78 ? 11.220 9.341 -26.314 1.00 44.09 78 ASP A CA 1
ATOM 609 C C . ASP A 1 78 ? 10.728 10.483 -27.223 1.00 44.09 78 ASP A C 1
ATOM 611 O O . ASP A 1 78 ? 10.561 11.613 -26.774 1.00 44.09 78 ASP A O 1
ATOM 615 N N . LYS A 1 79 ? 10.385 10.194 -28.485 1.00 46.00 79 LYS A N 1
ATOM 616 C CA . LYS A 1 79 ? 9.901 11.212 -29.430 1.00 46.00 79 LYS A CA 1
ATOM 617 C C . LYS A 1 79 ? 8.570 11.834 -28.992 1.00 46.00 79 LYS A C 1
ATOM 619 O O . LYS A 1 79 ? 8.401 13.038 -29.137 1.00 46.00 79 LYS A O 1
ATOM 624 N N . LYS A 1 80 ? 7.645 11.045 -28.438 1.00 47.84 80 LYS A N 1
ATOM 625 C CA . LYS A 1 80 ? 6.301 11.511 -28.060 1.00 47.84 80 LYS A CA 1
ATOM 626 C C . LYS A 1 80 ? 6.279 12.258 -26.718 1.00 47.84 80 LYS A C 1
ATOM 628 O O . LYS A 1 80 ? 5.561 13.245 -26.604 1.00 47.84 80 LYS A O 1
ATOM 633 N N . LEU A 1 81 ? 7.104 11.864 -25.740 1.00 47.72 81 LEU A N 1
ATOM 634 C CA . LEU A 1 81 ? 7.407 12.669 -24.546 1.00 47.72 81 LEU A CA 1
ATOM 635 C C . LEU A 1 81 ? 8.107 13.961 -24.952 1.00 47.72 81 LEU A C 1
ATOM 637 O O . LEU A 1 81 ? 7.698 15.019 -24.498 1.00 47.72 81 LEU A O 1
ATOM 641 N N . ARG A 1 82 ? 9.103 13.911 -25.849 1.00 51.62 82 ARG A N 1
ATOM 642 C CA . ARG A 1 82 ? 9.760 15.120 -26.373 1.00 51.62 82 ARG A CA 1
ATOM 643 C C . ARG A 1 82 ? 8.773 16.047 -27.073 1.00 51.62 82 ARG A C 1
ATOM 645 O O . ARG A 1 82 ? 8.850 17.246 -26.864 1.00 51.62 82 ARG A O 1
ATOM 652 N N . GLU A 1 83 ? 7.860 15.529 -27.891 1.00 57.00 83 GLU A N 1
ATOM 653 C CA . GLU A 1 83 ? 6.832 16.329 -28.574 1.00 57.00 83 GLU A CA 1
ATOM 654 C C . GLU A 1 83 ? 5.809 16.921 -27.590 1.00 57.00 83 GLU A C 1
ATOM 656 O O . GLU A 1 83 ? 5.497 18.102 -27.704 1.00 57.00 83 GLU A O 1
ATOM 661 N N . ASN A 1 84 ? 5.359 16.165 -26.581 1.00 55.56 84 ASN A N 1
ATOM 662 C CA . ASN A 1 84 ? 4.438 16.668 -25.551 1.00 55.56 84 ASN A CA 1
ATOM 663 C C . ASN A 1 84 ? 5.093 17.671 -24.586 1.00 55.56 84 ASN A C 1
ATOM 665 O O . ASN A 1 84 ? 4.471 18.668 -24.240 1.00 55.56 84 ASN A O 1
ATOM 669 N N . LEU A 1 85 ? 6.349 17.445 -24.185 1.00 50.38 85 LEU A N 1
ATOM 670 C CA . LEU A 1 85 ? 7.133 18.357 -23.337 1.00 50.38 85 LEU A CA 1
ATOM 671 C C . LEU A 1 85 ? 7.623 19.601 -24.102 1.00 50.38 85 LEU A C 1
ATOM 673 O O . LEU A 1 85 ? 8.055 20.568 -23.479 1.00 50.38 85 LEU A O 1
ATOM 677 N N . ARG A 1 86 ? 7.575 19.587 -25.444 1.00 55.25 86 ARG A N 1
ATOM 678 C CA . ARG A 1 86 ? 7.837 20.755 -26.307 1.00 55.25 86 ARG A CA 1
ATOM 679 C C . ARG A 1 86 ? 6.645 21.702 -26.404 1.00 55.25 86 ARG A C 1
ATOM 681 O O . ARG A 1 86 ? 6.854 22.866 -26.741 1.00 55.25 86 ARG A O 1
ATOM 688 N N . ASP A 1 87 ? 5.423 21.233 -26.156 1.00 54.62 87 ASP A N 1
ATOM 689 C CA . ASP A 1 87 ? 4.253 22.106 -26.183 1.00 54.62 87 ASP A CA 1
ATOM 690 C C . ASP A 1 87 ? 4.228 22.953 -24.907 1.00 54.62 87 ASP A C 1
ATOM 692 O O . ASP A 1 87 ? 3.888 22.475 -23.825 1.00 54.62 87 ASP A O 1
ATOM 696 N N . ALA A 1 88 ? 4.606 24.229 -25.030 1.00 47.91 88 ALA A N 1
ATOM 697 C CA . ALA A 1 88 ? 4.616 25.190 -23.927 1.00 47.91 88 ALA A CA 1
ATOM 698 C C . ALA A 1 88 ? 3.241 25.329 -23.243 1.00 47.91 88 ALA A C 1
ATOM 700 O O . ALA A 1 88 ? 3.178 25.731 -22.085 1.00 47.91 88 ALA A O 1
ATOM 701 N N . ARG A 1 89 ? 2.150 24.942 -23.922 1.00 52.91 89 ARG A N 1
ATOM 702 C CA . ARG A 1 89 ? 0.791 24.904 -23.361 1.00 52.91 89 ARG A CA 1
ATOM 703 C C . ARG A 1 89 ? 0.544 23.733 -22.399 1.00 52.91 89 ARG A C 1
ATOM 705 O O . ARG A 1 89 ? -0.385 23.811 -21.607 1.00 52.91 89 ARG A O 1
ATOM 712 N N . ASN A 1 90 ? 1.380 22.689 -22.429 1.00 47.00 90 ASN A N 1
ATOM 713 C CA . ASN A 1 90 ? 1.297 21.504 -21.557 1.00 47.00 90 ASN A CA 1
ATOM 714 C C . ASN A 1 90 ? 2.335 21.512 -20.421 1.00 47.00 90 ASN A C 1
ATOM 716 O O . ASN A 1 90 ? 2.459 20.541 -19.672 1.00 47.00 90 ASN A O 1
ATOM 720 N N . SER A 1 91 ? 3.122 22.579 -20.301 1.00 48.00 91 SER A N 1
ATOM 721 C CA . SER A 1 91 ? 4.139 22.692 -19.265 1.00 48.00 91 SER A CA 1
ATOM 722 C C . SER A 1 91 ? 3.480 23.065 -17.930 1.00 48.00 91 SER A C 1
ATOM 724 O O . SER A 1 91 ? 3.121 24.216 -17.684 1.00 48.00 91 SER A O 1
ATOM 726 N N . LEU A 1 92 ? 3.354 22.071 -17.043 1.00 46.00 92 LEU A N 1
ATOM 727 C CA . LEU A 1 92 ? 2.888 22.217 -15.652 1.00 46.00 92 LEU A CA 1
ATOM 728 C C . LEU A 1 92 ? 3.735 23.203 -14.819 1.00 46.00 92 LEU A C 1
ATOM 730 O O . LEU A 1 92 ? 3.316 23.608 -13.743 1.00 46.00 92 LEU A O 1
ATOM 734 N N . PHE A 1 93 ? 4.907 23.608 -15.318 1.00 48.50 93 PHE A N 1
ATOM 735 C CA . PHE A 1 93 ? 5.857 24.498 -14.641 1.00 48.50 93 PHE A CA 1
ATOM 736 C C . PHE A 1 93 ? 5.817 25.950 -15.146 1.00 48.50 93 PHE A C 1
ATOM 738 O O . PHE A 1 93 ? 6.667 26.755 -14.775 1.00 48.50 93 PHE A O 1
ATOM 745 N N . THR A 1 94 ? 4.867 26.283 -16.024 1.00 49.28 94 THR A N 1
ATOM 746 C CA . THR A 1 94 ? 4.679 27.640 -16.579 1.00 49.28 94 THR A CA 1
ATOM 747 C C . THR A 1 94 ? 3.324 28.257 -16.231 1.00 49.28 94 THR A C 1
ATOM 749 O O . THR A 1 94 ? 3.033 29.353 -16.696 1.00 49.28 94 THR A O 1
ATOM 752 N N . GLY A 1 95 ? 2.495 27.582 -15.429 1.00 40.94 95 GLY A N 1
ATOM 753 C CA . GLY A 1 95 ? 1.215 28.130 -14.980 1.00 40.94 95 GLY A CA 1
ATOM 754 C C . GLY A 1 95 ? 1.399 29.142 -13.849 1.00 40.94 95 GLY A C 1
ATOM 755 O O . GLY A 1 95 ? 1.843 28.746 -12.780 1.00 40.94 95 GLY A O 1
ATOM 756 N N . ASP A 1 96 ? 1.090 30.411 -14.134 1.00 43.12 96 ASP A N 1
ATOM 757 C CA . ASP A 1 96 ? 0.621 31.574 -13.339 1.00 43.12 96 ASP A CA 1
ATOM 758 C C . ASP A 1 96 ? 0.809 31.709 -11.804 1.00 43.12 96 ASP A C 1
ATOM 760 O O . ASP A 1 96 ? 0.444 32.746 -11.254 1.00 43.12 96 ASP A O 1
ATOM 764 N N . THR A 1 97 ? 1.404 30.767 -11.069 1.00 43.62 97 THR A N 1
ATOM 765 C CA . THR A 1 97 ? 1.633 30.880 -9.612 1.00 43.62 97 THR A CA 1
ATOM 766 C C . THR A 1 97 ? 3.041 31.333 -9.237 1.00 43.62 97 THR A C 1
ATOM 768 O O . THR A 1 97 ? 3.323 31.547 -8.060 1.00 43.62 97 THR A O 1
ATOM 771 N N . LEU A 1 98 ? 3.941 31.495 -10.207 1.00 44.62 98 LEU A N 1
ATOM 772 C CA . LEU A 1 98 ? 5.279 32.033 -9.977 1.00 44.62 98 LEU A CA 1
ATOM 773 C C . LEU A 1 98 ? 5.308 33.468 -10.491 1.00 44.62 98 LEU A C 1
ATOM 775 O O . LEU A 1 98 ? 5.367 33.706 -11.697 1.00 44.62 98 LEU A O 1
ATOM 779 N N . GLY A 1 99 ? 5.240 34.423 -9.560 1.00 40.78 99 GLY A N 1
ATOM 780 C CA . GLY A 1 99 ? 5.423 35.838 -9.858 1.00 40.78 99 GLY A CA 1
ATOM 781 C C . GLY A 1 99 ? 6.648 36.046 -10.749 1.00 40.78 99 GLY A C 1
ATOM 782 O O . GLY A 1 99 ? 7.691 35.415 -10.554 1.00 40.78 99 GLY A O 1
ATOM 783 N N . ALA A 1 100 ? 6.492 36.907 -11.755 1.00 38.31 100 ALA A N 1
ATOM 784 C CA . ALA A 1 100 ? 7.530 37.265 -12.709 1.00 38.31 100 ALA A CA 1
ATOM 785 C C . ALA A 1 100 ? 8.839 37.618 -11.974 1.00 38.31 100 ALA A C 1
ATOM 787 O O . ALA A 1 100 ? 8.964 38.695 -11.398 1.00 38.31 100 ALA A O 1
ATOM 788 N N . GLY A 1 101 ? 9.797 36.685 -11.945 1.00 39.12 101 GLY A N 1
ATOM 789 C CA . GLY A 1 101 ? 11.076 36.874 -11.252 1.00 39.12 101 GLY A CA 1
ATOM 790 C C . GLY A 1 101 ? 11.748 35.605 -10.720 1.00 39.12 101 GLY A C 1
ATOM 791 O O . GLY A 1 101 ? 12.967 35.596 -10.577 1.00 39.12 101 GLY A O 1
ATOM 792 N N . GLN A 1 102 ? 11.017 34.512 -10.482 1.00 40.47 102 GLN A N 1
ATOM 793 C CA . GLN A 1 102 ? 11.621 33.241 -10.057 1.00 40.47 102 GLN A CA 1
ATOM 794 C C . GLN A 1 102 ? 11.745 32.267 -11.231 1.00 40.47 102 GLN A C 1
ATOM 796 O O . GLN A 1 102 ? 10.940 31.358 -11.412 1.00 40.47 102 GLN A O 1
ATOM 801 N N . PHE A 1 103 ? 12.797 32.429 -12.036 1.00 42.81 103 PHE A N 1
ATOM 802 C CA . PHE A 1 103 ? 13.278 31.305 -12.833 1.00 42.81 103 PHE A CA 1
ATOM 803 C C . PHE A 1 103 ? 13.685 30.193 -11.861 1.00 42.81 103 PHE A C 1
ATOM 805 O O . PHE A 1 103 ? 14.621 30.368 -11.081 1.00 42.81 103 PHE A O 1
ATOM 812 N N . SER A 1 104 ? 12.999 29.048 -11.891 1.00 46.88 104 SER A N 1
ATOM 813 C CA . SER A 1 104 ? 13.511 27.856 -11.220 1.00 46.88 104 SER A CA 1
ATOM 814 C C . SER A 1 104 ? 14.825 27.457 -11.900 1.00 46.88 104 SER A C 1
ATOM 816 O O . SER A 1 104 ? 14.848 26.933 -13.017 1.00 46.88 104 SER A O 1
ATOM 818 N N . PHE A 1 105 ? 15.945 27.752 -11.239 1.00 51.25 105 PHE A N 1
ATOM 819 C CA . PHE A 1 105 ? 17.280 27.327 -11.665 1.00 51.25 105 PHE A CA 1
ATOM 820 C C . PHE A 1 105 ? 17.498 25.815 -11.465 1.00 51.25 105 PHE A C 1
ATOM 822 O O . PHE A 1 105 ? 18.517 25.280 -11.906 1.00 51.25 105 PHE A O 1
ATOM 829 N N . GLN A 1 106 ? 16.554 25.106 -10.833 1.00 58.75 106 GLN A N 1
ATOM 830 C CA . GLN A 1 106 ? 16.638 23.675 -10.554 1.00 58.75 106 GLN A CA 1
ATOM 831 C C . GLN A 1 106 ? 15.565 22.913 -11.325 1.00 58.75 106 GLN A C 1
ATOM 833 O O . GLN A 1 106 ? 14.368 23.039 -11.097 1.00 58.75 106 GLN A O 1
ATOM 838 N N . ARG A 1 107 ? 16.013 22.104 -12.283 1.00 72.69 107 ARG A N 1
ATOM 839 C CA . ARG A 1 107 ? 15.118 21.297 -13.113 1.00 72.69 107 ARG A CA 1
ATOM 840 C C . ARG A 1 107 ? 14.594 20.104 -12.306 1.00 72.69 107 ARG A C 1
ATOM 842 O O . ARG A 1 107 ? 15.424 19.438 -11.695 1.00 72.69 107 ARG A O 1
ATOM 849 N N . PRO A 1 108 ? 13.291 19.790 -12.346 1.00 78.56 108 PRO A N 1
ATOM 850 C CA . PRO A 1 108 ? 12.753 18.605 -11.688 1.00 78.56 108 PRO A CA 1
ATOM 851 C C . PRO A 1 108 ? 13.143 17.321 -12.435 1.00 78.56 108 PRO A C 1
ATOM 853 O O . PRO A 1 108 ? 13.341 17.325 -13.655 1.00 78.56 108 PRO A O 1
ATOM 856 N N . LEU A 1 109 ? 13.228 16.213 -11.700 1.00 82.06 109 LEU A N 1
ATOM 857 C CA . LEU A 1 109 ? 13.468 14.870 -12.228 1.00 82.06 109 LEU A CA 1
ATOM 858 C C . LEU A 1 109 ? 12.142 14.120 -12.404 1.00 82.06 109 LEU A C 1
ATOM 860 O O . LEU A 1 109 ? 11.390 13.980 -11.450 1.00 82.06 109 LEU A O 1
ATOM 864 N N . LEU A 1 110 ? 11.869 13.570 -13.588 1.00 83.44 110 LEU A N 1
ATOM 865 C CA . LEU A 1 110 ? 10.778 12.606 -13.782 1.00 83.44 110 LEU A CA 1
ATOM 866 C C . LEU A 1 110 ? 11.357 11.190 -13.850 1.00 83.44 110 LEU A C 1
ATOM 868 O O . LEU A 1 110 ? 12.090 10.867 -14.783 1.00 83.44 110 LEU A O 1
ATOM 872 N N . VAL A 1 111 ? 11.000 10.349 -12.883 1.00 83.38 111 VAL A N 1
ATOM 873 C CA . VAL A 1 111 ? 11.352 8.928 -12.841 1.00 83.38 111 VAL A CA 1
ATOM 874 C C . VAL A 1 111 ? 10.139 8.113 -13.270 1.00 83.38 111 VAL A C 1
ATOM 876 O O . VAL A 1 111 ? 9.109 8.102 -12.597 1.00 83.38 111 VAL A O 1
ATOM 879 N N . LEU A 1 112 ? 10.266 7.424 -14.402 1.00 81.38 112 LEU A N 1
ATOM 880 C CA . LEU A 1 112 ? 9.271 6.466 -14.874 1.00 81.38 112 LEU A CA 1
ATOM 881 C C . LEU A 1 112 ? 9.737 5.061 -14.513 1.00 81.38 112 LEU A C 1
ATOM 883 O O . LEU A 1 112 ? 10.836 4.661 -14.893 1.00 81.38 112 LEU A O 1
ATOM 887 N N . VAL A 1 113 ? 8.896 4.328 -13.792 1.00 79.31 113 VAL A N 1
ATOM 888 C CA . VAL A 1 113 ? 9.193 2.977 -13.314 1.00 79.31 113 VAL A CA 1
ATOM 889 C C . VAL A 1 113 ? 8.100 2.031 -13.790 1.00 79.31 113 VAL A C 1
ATOM 891 O O . VAL A 1 113 ? 6.928 2.396 -13.815 1.00 79.31 113 VAL A O 1
ATOM 894 N N . ASP A 1 114 ? 8.477 0.817 -14.171 1.00 80.12 114 ASP A N 1
ATOM 895 C CA . ASP A 1 114 ? 7.535 -0.256 -14.484 1.00 80.12 114 ASP A CA 1
ATOM 896 C C . ASP A 1 114 ? 7.357 -1.160 -13.259 1.00 80.12 114 ASP A C 1
ATOM 898 O O . ASP A 1 114 ? 8.328 -1.460 -12.560 1.00 80.12 114 ASP A O 1
ATOM 902 N N . ARG A 1 115 ? 6.130 -1.625 -13.007 1.00 84.88 115 ARG A N 1
ATOM 903 C CA . ARG A 1 115 ? 5.806 -2.494 -11.871 1.00 84.88 115 ARG A CA 1
ATOM 904 C C . ARG A 1 115 ? 6.671 -3.758 -11.807 1.00 84.88 115 ARG A C 1
ATOM 906 O O . ARG A 1 115 ? 6.935 -4.261 -10.715 1.00 84.88 115 ARG A O 1
ATOM 913 N N . ASN A 1 116 ? 7.174 -4.235 -12.945 1.00 80.12 116 ASN A N 1
ATOM 914 C CA . ASN A 1 116 ? 8.083 -5.378 -13.024 1.00 80.12 116 ASN A CA 1
ATOM 915 C C . ASN A 1 116 ? 9.381 -5.212 -12.223 1.00 80.12 116 ASN A C 1
ATOM 917 O O . ASN A 1 116 ? 10.051 -6.213 -11.979 1.00 80.12 116 ASN A O 1
ATOM 921 N N . ILE A 1 117 ? 9.738 -3.993 -11.804 1.00 79.56 117 ILE A N 1
ATOM 922 C CA . ILE A 1 117 ? 10.908 -3.768 -10.951 1.00 79.56 117 ILE A CA 1
ATOM 923 C C . ILE A 1 117 ? 10.749 -4.361 -9.550 1.00 79.56 117 ILE A C 1
ATOM 925 O O . ILE A 1 117 ? 11.735 -4.682 -8.894 1.00 79.56 117 ILE A O 1
ATOM 929 N N . ASP A 1 118 ? 9.507 -4.483 -9.082 1.00 87.00 118 ASP A N 1
ATOM 930 C CA . ASP A 1 118 ? 9.197 -4.958 -7.743 1.00 87.00 118 ASP A CA 1
ATOM 931 C C . ASP A 1 118 ? 7.761 -5.473 -7.691 1.00 87.00 118 ASP A C 1
ATOM 933 O O . ASP A 1 118 ? 6.812 -4.700 -7.598 1.00 87.00 118 ASP A O 1
ATOM 937 N N . LEU A 1 119 ? 7.611 -6.794 -7.764 1.00 90.31 119 LEU A N 1
ATOM 938 C CA . LEU A 1 119 ? 6.323 -7.471 -7.621 1.00 90.31 119 LEU A CA 1
ATOM 939 C C . LEU A 1 119 ? 6.044 -7.910 -6.175 1.00 90.31 119 LEU A C 1
ATOM 941 O O . LEU A 1 119 ? 4.941 -8.374 -5.903 1.00 90.31 119 LEU A O 1
ATOM 945 N N . ALA A 1 120 ? 7.016 -7.792 -5.262 1.00 93.31 120 ALA A N 1
ATOM 946 C CA . ALA A 1 120 ? 6.880 -8.263 -3.886 1.00 93.31 120 ALA A CA 1
ATOM 947 C C . ALA A 1 120 ? 6.133 -7.245 -3.019 1.00 93.31 120 ALA A C 1
ATOM 949 O O . ALA A 1 120 ? 5.201 -7.621 -2.314 1.00 93.31 120 ALA A O 1
ATOM 950 N N . THR A 1 121 ? 6.477 -5.956 -3.120 1.00 93.50 121 THR A N 1
ATOM 951 C CA . THR A 1 121 ? 5.857 -4.904 -2.297 1.00 93.50 121 THR A CA 1
ATOM 952 C C . THR A 1 121 ? 4.326 -4.877 -2.395 1.00 93.50 121 THR A C 1
ATOM 954 O O . THR A 1 121 ? 3.688 -4.863 -1.349 1.00 93.50 121 THR A O 1
ATOM 957 N N . PRO A 1 122 ? 3.684 -4.931 -3.582 1.00 94.00 122 PRO A N 1
ATOM 958 C CA . PRO A 1 122 ? 2.219 -4.916 -3.662 1.00 94.00 122 PRO A CA 1
ATOM 959 C C . PRO A 1 122 ? 1.528 -6.144 -3.043 1.00 94.00 122 PRO A C 1
ATOM 961 O O . PRO A 1 122 ? 0.320 -6.108 -2.831 1.00 94.00 122 PRO A O 1
ATOM 964 N N . LEU A 1 123 ? 2.264 -7.235 -2.804 1.00 95.88 123 LEU A N 1
ATOM 965 C CA . LEU A 1 123 ? 1.758 -8.449 -2.157 1.00 95.88 123 LEU A CA 1
ATOM 966 C C . LEU A 1 123 ? 1.960 -8.420 -0.638 1.00 95.88 123 LEU A C 1
ATOM 968 O O . LEU A 1 123 ? 1.292 -9.170 0.069 1.00 95.88 123 LEU A O 1
ATOM 972 N N . HIS A 1 124 ? 2.872 -7.587 -0.143 1.00 94.44 124 HIS A N 1
ATOM 973 C CA . HIS A 1 124 ? 3.264 -7.525 1.261 1.00 94.44 124 HIS A CA 1
ATOM 974 C C . HIS A 1 124 ? 2.102 -7.079 2.151 1.00 94.44 124 HIS A C 1
ATOM 976 O O . HIS A 1 124 ? 1.395 -6.121 1.827 1.00 94.44 124 HIS A O 1
ATOM 982 N N . HIS A 1 125 ? 1.891 -7.758 3.274 1.00 94.81 125 HIS A N 1
ATOM 983 C CA . HIS A 1 125 ? 1.016 -7.276 4.329 1.00 94.81 125 HIS A CA 1
ATOM 984 C C . HIS A 1 125 ? 1.606 -6.010 4.930 1.00 94.81 125 HIS A C 1
ATOM 986 O O . HIS A 1 125 ? 2.807 -5.861 5.127 1.00 94.81 125 HIS A O 1
ATOM 992 N N . THR A 1 126 ? 0.752 -5.035 5.181 1.00 89.94 126 THR A N 1
ATOM 993 C CA . THR A 1 126 ? 1.202 -3.698 5.570 1.00 89.94 126 THR A CA 1
ATOM 994 C C . THR A 1 126 ? 0.978 -3.499 7.057 1.00 89.94 126 THR A C 1
ATOM 996 O O . THR A 1 126 ? 0.161 -4.193 7.649 1.00 89.94 126 THR A O 1
ATOM 999 N N . TRP A 1 127 ? 1.692 -2.559 7.673 1.00 91.38 127 TRP A N 1
ATOM 1000 C CA . TRP A 1 127 ? 1.509 -2.256 9.098 1.00 91.38 127 TRP A CA 1
ATOM 1001 C C . TRP A 1 127 ? 1.270 -0.773 9.387 1.00 91.38 127 TRP A C 1
ATOM 1003 O O . TRP A 1 127 ? 1.209 -0.358 10.543 1.00 91.38 127 TRP A O 1
ATOM 1013 N N . THR A 1 128 ? 1.135 0.043 8.341 1.00 93.38 128 THR A N 1
ATOM 1014 C CA . THR A 1 128 ? 0.795 1.466 8.445 1.00 93.38 128 THR A CA 1
ATOM 1015 C C . THR A 1 128 ? -0.697 1.658 8.231 1.00 93.38 128 THR A C 1
ATOM 1017 O O . THR A 1 128 ? -1.323 0.920 7.471 1.00 93.38 128 THR A O 1
ATOM 1020 N N . TYR A 1 129 ? -1.290 2.643 8.904 1.00 96.06 129 TYR A N 1
ATOM 1021 C CA . TYR A 1 129 ? -2.746 2.746 9.006 1.00 96.06 129 TYR A CA 1
ATOM 1022 C C . TYR A 1 129 ? -3.463 2.840 7.651 1.00 96.06 129 TYR A C 1
ATOM 1024 O O . TYR A 1 129 ? -4.388 2.074 7.392 1.00 96.06 129 TYR A O 1
ATOM 1032 N N . GLN A 1 130 ? -3.012 3.713 6.749 1.00 95.69 130 GLN A N 1
ATOM 1033 C CA . GLN A 1 130 ? -3.619 3.881 5.427 1.00 95.69 130 GLN A CA 1
ATOM 1034 C C . GLN A 1 130 ? -3.472 2.652 4.541 1.00 95.69 130 GLN A C 1
ATOM 1036 O O . GLN A 1 130 ? -4.421 2.269 3.855 1.00 95.69 130 GLN A O 1
ATOM 1041 N N . ALA A 1 131 ? -2.288 2.047 4.545 1.00 94.88 131 ALA A N 1
ATOM 1042 C CA . ALA A 1 131 ? -2.030 0.872 3.734 1.00 94.88 131 ALA A CA 1
ATOM 1043 C C . ALA A 1 131 ? -2.841 -0.329 4.246 1.00 94.88 131 ALA A C 1
ATOM 1045 O O . ALA A 1 131 ? -3.421 -1.045 3.435 1.00 94.88 131 ALA A O 1
ATOM 1046 N N . LEU A 1 132 ? -2.980 -0.480 5.570 1.00 95.12 132 LEU A N 1
ATOM 1047 C CA . LEU A 1 132 ? -3.789 -1.530 6.188 1.00 95.12 132 LEU A CA 1
ATOM 1048 C C . LEU A 1 132 ? -5.265 -1.361 5.864 1.00 95.12 132 LEU A C 1
ATOM 1050 O O . LEU A 1 132 ? -5.901 -2.314 5.428 1.00 95.12 132 LEU A O 1
ATOM 1054 N N . VAL A 1 133 ? -5.802 -0.148 6.024 1.00 96.12 133 VAL A N 1
ATOM 1055 C CA . VAL A 1 133 ? -7.195 0.161 5.672 1.00 96.12 133 VAL A CA 1
ATOM 1056 C C . VAL A 1 133 ? -7.471 -0.179 4.205 1.00 96.12 133 VAL A C 1
ATOM 1058 O O . VAL A 1 133 ? -8.498 -0.779 3.912 1.00 96.12 133 VAL A O 1
ATOM 1061 N N . HIS A 1 134 ? -6.551 0.143 3.292 1.00 95.44 134 HIS A N 1
ATOM 1062 C CA . HIS A 1 134 ? -6.698 -0.185 1.871 1.00 95.44 134 HIS A CA 1
ATOM 1063 C C . HIS A 1 134 ? -6.598 -1.685 1.553 1.00 95.44 134 HIS A C 1
ATOM 1065 O O . HIS A 1 134 ? -7.200 -2.150 0.584 1.00 95.44 134 HIS A O 1
ATOM 1071 N N . ASP A 1 135 ? -5.816 -2.426 2.337 1.00 95.44 135 ASP A N 1
ATOM 1072 C CA . ASP A 1 135 ? -5.571 -3.853 2.125 1.00 95.44 135 ASP A CA 1
ATOM 1073 C C . ASP A 1 135 ? -6.688 -4.734 2.700 1.00 95.44 135 ASP A C 1
ATOM 1075 O O . ASP A 1 135 ? -7.074 -5.723 2.081 1.00 95.44 135 ASP A O 1
ATOM 1079 N N . VAL A 1 136 ? -7.230 -4.384 3.874 1.00 95.25 136 VAL A N 1
ATOM 1080 C CA . VAL A 1 136 ? -8.179 -5.254 4.593 1.00 95.25 136 VAL A CA 1
ATOM 1081 C C . VAL A 1 136 ? -9.630 -4.779 4.563 1.00 95.25 136 VAL A C 1
ATOM 1083 O O . VAL A 1 136 ? -10.515 -5.591 4.822 1.00 95.25 136 VAL A O 1
ATOM 1086 N N . LEU A 1 137 ? -9.896 -3.506 4.245 1.00 94.75 137 LEU A N 1
ATOM 1087 C CA . LEU A 1 137 ? -11.249 -2.939 4.197 1.00 94.75 137 LEU A CA 1
ATOM 1088 C C . LEU A 1 137 ? -11.637 -2.506 2.776 1.00 94.75 137 LEU A C 1
ATOM 1090 O O . LEU A 1 137 ? -10.793 -2.304 1.905 1.00 94.75 137 LEU A O 1
ATOM 1094 N N . ASP A 1 138 ? -12.938 -2.307 2.549 1.00 91.56 138 ASP A N 1
ATOM 1095 C CA . ASP A 1 138 ? -13.454 -1.707 1.313 1.00 91.56 138 ASP A CA 1
ATOM 1096 C C . ASP A 1 138 ? -13.185 -0.195 1.314 1.00 91.56 138 ASP A C 1
ATOM 1098 O O . ASP A 1 138 ? -14.017 0.604 1.755 1.00 91.56 138 ASP A O 1
ATOM 1102 N N . PHE A 1 139 ? -11.979 0.180 0.879 1.00 92.44 139 PHE A N 1
ATOM 1103 C CA . PHE A 1 139 ? -11.505 1.558 0.807 1.00 92.44 139 PHE A CA 1
ATOM 1104 C C . PHE A 1 139 ? -11.386 2.034 -0.644 1.00 92.44 139 PHE A C 1
ATOM 1106 O O . PHE A 1 139 ? -10.532 1.572 -1.400 1.00 92.44 139 PHE A O 1
ATOM 1113 N N . HIS A 1 140 ? -12.212 3.004 -1.033 1.00 88.38 140 HIS A N 1
ATOM 1114 C CA . HIS A 1 140 ? -12.199 3.573 -2.378 1.00 88.38 140 HIS A CA 1
ATOM 1115 C C . HIS A 1 140 ? -12.523 5.067 -2.348 1.00 88.38 140 HIS A C 1
ATOM 1117 O O . HIS A 1 140 ? -13.438 5.487 -1.648 1.00 88.38 140 HIS A O 1
ATOM 1123 N N . LEU A 1 141 ? -11.785 5.884 -3.110 1.00 88.88 141 LEU A N 1
ATOM 1124 C CA . LEU A 1 141 ? -11.982 7.344 -3.191 1.00 88.88 141 LEU A CA 1
ATOM 1125 C C . LEU A 1 141 ? -12.050 8.034 -1.816 1.00 88.88 141 LEU A C 1
ATOM 1127 O O . LEU A 1 141 ? -12.906 8.882 -1.575 1.00 88.88 141 LEU A O 1
ATOM 1131 N N . ASN A 1 142 ? -11.137 7.671 -0.911 1.00 90.69 142 ASN A N 1
ATOM 1132 C CA . ASN A 1 142 ? -11.102 8.164 0.470 1.00 90.69 142 ASN A CA 1
ATOM 1133 C C . ASN A 1 142 ? -12.336 7.799 1.318 1.00 90.69 142 ASN A C 1
ATOM 1135 O O . ASN A 1 142 ? -12.563 8.411 2.357 1.00 90.69 142 ASN A O 1
ATOM 1139 N N . ARG A 1 143 ? -13.113 6.791 0.914 1.00 93.12 143 ARG A N 1
ATOM 1140 C CA . ARG A 1 143 ? -14.267 6.283 1.657 1.00 93.12 143 ARG A CA 1
ATOM 1141 C C . ARG A 1 143 ? -14.042 4.843 2.077 1.00 93.12 143 ARG A C 1
ATOM 1143 O O . ARG A 1 143 ? -13.709 4.010 1.241 1.00 93.12 143 ARG A O 1
ATOM 1150 N N . VAL A 1 144 ? -14.267 4.558 3.354 1.00 94.69 144 VAL A N 1
ATOM 1151 C CA . VAL A 1 144 ? -14.265 3.203 3.916 1.00 94.69 144 VAL A CA 1
ATOM 1152 C C . VAL A 1 144 ? -15.703 2.752 4.113 1.00 94.69 144 VAL A C 1
ATOM 1154 O O . VAL A 1 144 ? -16.477 3.445 4.775 1.00 94.69 144 VAL A O 1
ATOM 1157 N N . ASN A 1 145 ? -16.061 1.586 3.583 1.00 92.94 145 ASN A N 1
ATOM 1158 C CA . ASN A 1 145 ? -17.348 0.951 3.852 1.00 92.94 145 ASN A CA 1
ATOM 1159 C C . ASN A 1 145 ? -17.154 -0.209 4.832 1.00 92.94 145 ASN A C 1
ATOM 1161 O O . ASN A 1 145 ? -16.468 -1.180 4.523 1.00 92.94 145 ASN A O 1
ATOM 1165 N N . LEU A 1 146 ? -17.787 -0.121 6.001 1.00 91.56 146 LEU A N 1
ATOM 1166 C CA . LEU A 1 146 ? -17.822 -1.200 6.984 1.00 91.56 146 LEU A CA 1
ATOM 1167 C C . LEU A 1 146 ? -19.162 -1.930 6.896 1.00 91.56 146 LEU A C 1
ATOM 1169 O O . LEU A 1 146 ? -20.226 -1.302 6.827 1.00 91.56 146 LEU A O 1
ATOM 1173 N N . GLU A 1 147 ? -19.116 -3.260 6.900 1.00 83.56 147 GLU A N 1
ATOM 1174 C CA . GLU A 1 147 ? -20.313 -4.070 7.103 1.00 83.56 147 GLU A CA 1
ATOM 1175 C C . GLU A 1 147 ? -20.592 -4.150 8.604 1.00 83.56 147 GLU A C 1
ATOM 1177 O O . GLU A 1 147 ? -19.754 -4.619 9.367 1.00 83.56 147 GLU A O 1
ATOM 1182 N N . GLU A 1 148 ? -21.766 -3.697 9.039 1.00 68.75 148 GLU A N 1
ATOM 1183 C CA . GLU A 1 148 ? -22.200 -3.942 10.411 1.00 68.75 148 GLU A CA 1
ATOM 1184 C C . GLU A 1 148 ? -22.571 -5.424 10.524 1.00 68.75 148 GLU A C 1
ATOM 1186 O O . GLU A 1 148 ? -23.522 -5.895 9.886 1.00 68.75 148 GLU A O 1
ATOM 1191 N N . SER A 1 149 ? -21.829 -6.181 11.333 1.00 53.19 149 SER A N 1
ATOM 1192 C CA . SER A 1 149 ? -22.300 -7.472 11.817 1.00 53.19 149 SER A CA 1
ATOM 1193 C C . SER A 1 149 ? -23.487 -7.198 12.734 1.00 53.19 149 SER A C 1
ATOM 1195 O O . SER A 1 149 ? -23.322 -6.951 13.928 1.00 53.19 149 SER A O 1
ATOM 1197 N N . SER A 1 150 ? -24.698 -7.192 12.175 1.00 43.19 150 SER A N 1
ATOM 1198 C CA . SER A 1 150 ? -25.908 -7.273 12.985 1.00 43.19 150 SER A CA 1
ATOM 1199 C C . SER A 1 150 ? -25.738 -8.479 13.900 1.00 43.19 150 SER A C 1
ATOM 1201 O O . SER A 1 150 ? -25.536 -9.588 13.393 1.00 43.19 150 SER A O 1
ATOM 1203 N N . GLY A 1 151 ? -25.753 -8.242 15.214 1.00 42.84 151 GLY A N 1
ATOM 1204 C CA . GLY A 1 151 ? -25.657 -9.289 16.222 1.00 42.84 151 GLY A CA 1
ATOM 1205 C C . GLY A 1 151 ? -26.568 -10.462 15.875 1.00 42.84 151 GLY A C 1
ATOM 1206 O O . GLY A 1 151 ? -27.588 -10.293 15.204 1.00 42.84 151 GLY A O 1
ATOM 1207 N N . VAL A 1 152 ? -26.151 -11.656 16.289 1.00 37.94 152 VAL A N 1
ATOM 1208 C CA . VAL A 1 152 ? -26.853 -12.925 16.082 1.00 37.94 152 VAL A CA 1
ATOM 1209 C C . VAL A 1 152 ? -28.234 -12.860 16.742 1.00 37.94 152 VAL A C 1
ATOM 1211 O O . VAL A 1 152 ? -28.446 -13.357 17.840 1.00 37.94 152 VAL A O 1
ATOM 1214 N N . GLU A 1 153 ? -29.194 -12.227 16.082 1.00 42.47 153 GLU A N 1
ATOM 1215 C CA . GLU A 1 153 ? -30.606 -12.381 16.375 1.00 42.47 153 GLU A CA 1
ATOM 1216 C C . GLU A 1 153 ? -31.155 -13.365 15.355 1.00 42.47 153 GLU A C 1
ATOM 1218 O O . GLU A 1 153 ? -31.293 -13.059 14.165 1.00 42.47 153 GLU A O 1
ATOM 1223 N N . ASN A 1 154 ? -31.433 -14.573 15.848 1.00 41.41 154 ASN A N 1
ATOM 1224 C CA . ASN A 1 154 ? -32.175 -15.614 15.153 1.00 41.41 154 ASN A CA 1
ATOM 1225 C C . ASN A 1 154 ? -33.481 -15.018 14.619 1.00 41.41 154 ASN A C 1
ATOM 1227 O O . ASN A 1 154 ? -34.485 -14.934 15.325 1.00 41.41 154 ASN A O 1
ATOM 1231 N N . SER A 1 155 ? -33.463 -14.569 13.367 1.00 50.09 155 SER A N 1
ATOM 1232 C CA . SER A 1 155 ? -34.678 -14.130 12.700 1.00 50.09 155 SER A CA 1
ATOM 1233 C C . SER A 1 155 ? -35.543 -15.371 12.449 1.00 50.09 155 SER A C 1
ATOM 1235 O O . SER A 1 155 ? -35.019 -16.368 11.943 1.00 50.09 155 SER A O 1
ATOM 1237 N N . PRO A 1 156 ? -36.843 -15.352 12.796 1.00 50.72 156 PRO A N 1
ATOM 1238 C CA . PRO A 1 156 ? -37.735 -16.481 12.562 1.00 50.72 156 PRO A CA 1
ATOM 1239 C C . PRO A 1 156 ? -37.732 -16.882 11.084 1.00 50.72 156 PRO A C 1
ATOM 1241 O O . PRO A 1 156 ? -37.684 -16.024 10.196 1.00 50.72 156 PRO A O 1
ATOM 1244 N N . ALA A 1 157 ? -37.789 -18.189 10.823 1.00 46.88 157 ALA A N 1
ATOM 1245 C CA . ALA A 1 157 ? -37.815 -18.743 9.475 1.00 46.88 157 ALA A CA 1
ATOM 1246 C C . ALA A 1 157 ? -38.951 -18.105 8.647 1.00 46.88 157 ALA A C 1
ATOM 1248 O O . ALA A 1 157 ? -40.125 -18.276 8.965 1.00 46.88 157 ALA A O 1
ATOM 1249 N N . GLY A 1 158 ? -38.593 -17.352 7.599 1.00 55.75 158 GLY A N 1
ATOM 1250 C CA . GLY A 1 158 ? -39.543 -16.730 6.663 1.00 55.75 158 GLY A CA 1
ATOM 1251 C C . GLY A 1 158 ? -39.379 -15.223 6.422 1.00 55.75 158 GLY A C 1
ATOM 1252 O O . GLY A 1 158 ? -40.027 -14.687 5.524 1.00 55.75 158 GLY A O 1
ATOM 1253 N N . ALA A 1 159 ? -38.514 -14.516 7.157 1.00 56.09 159 ALA A N 1
ATOM 1254 C CA . ALA A 1 159 ? -38.270 -13.091 6.910 1.00 56.09 159 ALA A CA 1
ATOM 1255 C C . ALA A 1 159 ? -37.361 -12.858 5.682 1.00 56.09 159 ALA A C 1
ATOM 1257 O O . ALA A 1 159 ? -36.332 -13.515 5.523 1.00 56.09 159 ALA A O 1
ATOM 1258 N N . ARG A 1 160 ? -37.725 -11.892 4.817 1.00 57.56 160 ARG A N 1
ATOM 1259 C CA . ARG A 1 160 ? -36.874 -11.407 3.707 1.00 57.56 160 ARG A CA 1
ATOM 1260 C C . ARG A 1 160 ? -35.458 -11.097 4.221 1.00 57.56 160 ARG A C 1
ATOM 1262 O O . ARG A 1 160 ? -35.350 -10.538 5.314 1.00 57.56 160 ARG A O 1
ATOM 1269 N N . PRO A 1 161 ? -34.390 -11.375 3.446 1.00 50.47 161 PRO A N 1
ATOM 1270 C CA . PRO A 1 161 ? -33.029 -11.081 3.880 1.00 50.47 161 PRO A CA 1
ATOM 1271 C C . PRO A 1 161 ? -32.911 -9.588 4.207 1.00 50.47 161 PRO A C 1
ATOM 1273 O O . PRO A 1 161 ? -33.091 -8.738 3.329 1.00 50.47 161 PRO A O 1
ATOM 1276 N N . LYS A 1 162 ? -32.657 -9.261 5.483 1.00 54.66 162 LYS A N 1
ATOM 1277 C CA . LYS A 1 162 ? -32.342 -7.891 5.906 1.00 54.66 162 LYS A CA 1
ATOM 1278 C C . LYS A 1 162 ? -31.115 -7.447 5.109 1.00 54.66 162 LYS A C 1
ATOM 1280 O O . LYS A 1 162 ? -30.095 -8.134 5.097 1.00 54.66 162 LYS A O 1
ATOM 1285 N N . ARG A 1 163 ? -31.222 -6.309 4.414 1.00 53.84 163 ARG A N 1
ATOM 1286 C CA . ARG A 1 163 ? -30.062 -5.645 3.806 1.00 53.84 163 ARG A CA 1
ATOM 1287 C C . ARG A 1 163 ? -29.028 -5.444 4.912 1.00 53.84 163 ARG A C 1
ATOM 1289 O O . ARG A 1 163 ? -29.350 -4.812 5.912 1.00 53.84 163 ARG A O 1
ATOM 1296 N N . LYS A 1 164 ? -27.819 -5.986 4.734 1.00 61.59 164 LYS A N 1
ATOM 1297 C CA . LYS A 1 164 ? -26.672 -5.656 5.586 1.00 61.59 164 LYS A CA 1
ATOM 1298 C C . LYS A 1 164 ? -26.546 -4.132 5.612 1.00 61.59 164 LYS A C 1
ATOM 1300 O O . LYS A 1 164 ? -26.365 -3.527 4.552 1.00 61.59 164 LYS A O 1
ATOM 1305 N N . ASN A 1 165 ? -26.704 -3.519 6.781 1.00 70.75 165 ASN A N 1
ATOM 1306 C CA . ASN A 1 165 ? -26.463 -2.091 6.927 1.00 70.75 165 ASN A CA 1
ATOM 1307 C C . ASN A 1 165 ? -24.967 -1.861 6.694 1.00 70.75 165 ASN A C 1
ATOM 1309 O O . ASN A 1 165 ? -24.123 -2.406 7.402 1.00 70.75 165 ASN A O 1
ATOM 1313 N N . LYS A 1 166 ? -24.640 -1.113 5.639 1.00 82.19 166 LYS A N 1
ATOM 1314 C CA . LYS A 1 166 ? -23.274 -0.669 5.365 1.00 82.19 166 LYS A CA 1
ATOM 1315 C C . LYS A 1 166 ? -23.123 0.731 5.927 1.00 82.19 166 LYS A C 1
ATOM 1317 O O . LYS A 1 166 ? -23.904 1.614 5.570 1.00 82.19 166 LYS A O 1
ATOM 1322 N N . LYS A 1 167 ? -22.131 0.926 6.788 1.00 90.06 167 LYS A N 1
ATOM 1323 C CA . LYS A 1 167 ? -21.784 2.241 7.320 1.00 90.06 167 LYS A CA 1
ATOM 1324 C C . LYS A 1 167 ? -20.555 2.751 6.581 1.00 90.06 167 LYS A C 1
ATOM 1326 O O . LYS A 1 167 ? -19.538 2.064 6.523 1.00 90.06 167 LYS A O 1
ATOM 1331 N N . SER A 1 168 ? -20.668 3.936 5.994 1.00 92.56 168 SER A N 1
ATOM 1332 C CA . SER A 1 168 ? -19.592 4.558 5.221 1.00 92.56 168 SER A CA 1
ATOM 1333 C C . SER A 1 168 ? -18.950 5.693 6.009 1.00 92.56 168 SER A C 1
ATOM 1335 O O . SER A 1 168 ? -19.650 6.494 6.629 1.00 92.56 168 SER A O 1
ATOM 1337 N N . TYR A 1 169 ? -17.626 5.774 5.948 1.00 94.00 169 TYR A N 1
ATOM 1338 C CA . TYR A 1 169 ? -16.821 6.804 6.593 1.00 94.00 169 TYR A CA 1
ATOM 1339 C C . TYR A 1 169 ? -15.928 7.492 5.562 1.00 94.00 169 TYR A C 1
ATOM 1341 O O . TYR A 1 169 ? -15.222 6.816 4.815 1.00 94.00 169 TYR A O 1
ATOM 1349 N N . ASP A 1 170 ? -15.941 8.824 5.538 1.00 93.31 170 ASP A N 1
ATOM 1350 C CA . ASP A 1 170 ? -15.135 9.631 4.618 1.00 93.31 170 ASP A CA 1
ATOM 1351 C C . ASP A 1 170 ? -13.865 10.148 5.321 1.00 93.31 170 ASP A C 1
ATOM 1353 O O . ASP A 1 170 ? -13.941 10.885 6.305 1.00 93.31 170 ASP A O 1
ATOM 1357 N N . LEU A 1 171 ? -12.698 9.774 4.792 1.00 92.88 171 LEU A N 1
ATOM 1358 C CA . LEU A 1 171 ? -11.359 10.117 5.284 1.00 92.88 171 LEU A CA 1
ATOM 1359 C C . LEU A 1 171 ? -10.798 11.315 4.505 1.00 92.88 171 LEU A C 1
ATOM 1361 O O . LEU A 1 171 ? -10.061 11.176 3.528 1.00 92.88 171 LEU A O 1
ATOM 1365 N N . THR A 1 172 ? -11.193 12.521 4.904 1.00 89.88 172 THR A N 1
ATOM 1366 C CA . THR A 1 172 ? -10.940 13.739 4.116 1.00 89.88 172 THR A CA 1
ATOM 1367 C C . THR A 1 172 ? -9.604 14.425 4.449 1.00 89.88 172 THR A C 1
ATOM 1369 O O . THR A 1 172 ? -9.004 14.174 5.494 1.00 89.88 172 THR A O 1
ATOM 1372 N N . PRO A 1 173 ? -9.119 15.356 3.604 1.00 88.25 173 PRO A N 1
ATOM 1373 C CA . PRO A 1 173 ? -7.983 16.217 3.948 1.00 88.25 173 PRO A CA 1
ATOM 1374 C C . PRO A 1 173 ? -8.204 17.121 5.171 1.00 88.25 173 PRO A C 1
ATOM 1376 O O . PRO A 1 173 ? -7.228 17.557 5.774 1.00 88.25 173 PRO A O 1
ATOM 1379 N N . ALA A 1 174 ? -9.460 17.405 5.536 1.00 88.31 174 ALA A N 1
ATOM 1380 C CA . ALA A 1 174 ? -9.803 18.220 6.704 1.00 88.31 174 ALA A CA 1
ATOM 1381 C C . ALA A 1 174 ? -9.668 17.452 8.032 1.00 88.31 174 ALA A C 1
ATOM 1383 O O . ALA A 1 174 ? -9.584 18.061 9.099 1.00 88.31 174 ALA A O 1
ATOM 1384 N N . ASP A 1 175 ? -9.628 16.122 7.964 1.00 93.50 175 ASP A N 1
ATOM 1385 C CA . ASP A 1 175 ? -9.453 15.247 9.111 1.00 93.50 175 ASP A CA 1
ATOM 1386 C C . ASP A 1 175 ? -8.002 15.300 9.615 1.00 93.50 175 ASP A C 1
ATOM 1388 O O . ASP A 1 175 ? -7.079 14.722 9.031 1.00 93.50 175 ASP A O 1
ATOM 1392 N N . LYS A 1 176 ? -7.799 16.030 10.716 1.00 92.31 176 LYS A N 1
ATOM 1393 C CA . LYS A 1 176 ? -6.478 16.231 11.323 1.00 92.31 176 LYS A CA 1
ATOM 1394 C C . LYS A 1 176 ? -5.885 14.931 11.864 1.00 92.31 176 LYS A C 1
ATOM 1396 O O . LYS A 1 176 ? -4.670 14.756 11.760 1.00 92.31 176 LYS A O 1
ATOM 1401 N N . PHE A 1 177 ? -6.715 14.039 12.410 1.00 95.12 177 PHE A N 1
ATOM 1402 C CA . PHE A 1 177 ? -6.250 12.753 12.919 1.00 95.12 177 PHE A CA 1
ATOM 1403 C C . PHE A 1 177 ? -5.732 11.906 11.760 1.00 95.12 177 PHE A C 1
ATOM 1405 O O . PHE A 1 177 ? -4.586 11.452 11.785 1.00 95.12 177 PHE A O 1
ATOM 1412 N N . TRP A 1 178 ? -6.527 11.785 10.693 1.00 95.50 178 TRP A N 1
ATOM 1413 C CA . TRP A 1 178 ? -6.126 11.065 9.491 1.00 95.50 178 TRP A CA 1
ATOM 1414 C C . TRP A 1 178 ? -4.852 11.641 8.870 1.00 95.50 178 TRP A C 1
ATOM 1416 O O . TRP A 1 178 ? -3.913 10.894 8.609 1.00 95.50 178 TRP A O 1
ATOM 1426 N N . GLN A 1 179 ? -4.749 12.961 8.672 1.00 94.25 179 GLN A N 1
ATOM 1427 C CA . GLN A 1 179 ? -3.539 13.545 8.074 1.00 94.25 179 GLN A CA 1
ATOM 1428 C C . GLN A 1 179 ? -2.277 13.284 8.900 1.00 94.25 179 GLN A C 1
ATOM 1430 O O . GLN A 1 179 ? -1.210 13.072 8.319 1.00 94.25 179 GLN A O 1
ATOM 1435 N N . LYS A 1 180 ? -2.401 13.277 10.230 1.00 94.81 180 LYS A N 1
ATOM 1436 C CA . LYS A 1 180 ? -1.290 13.027 11.147 1.00 94.81 180 LYS A CA 1
ATOM 1437 C C . LYS A 1 180 ? -0.891 11.549 11.187 1.00 94.81 180 LYS A C 1
ATOM 1439 O O . LYS A 1 180 ? 0.300 11.257 11.140 1.00 94.81 180 LYS A O 1
ATOM 1444 N N . HIS A 1 181 ? -1.864 10.638 11.240 1.00 95.69 181 HIS A N 1
ATOM 1445 C CA . HIS A 1 181 ? -1.636 9.225 11.564 1.00 95.69 181 HIS A CA 1
ATOM 1446 C C . HIS A 1 181 ? -1.814 8.243 10.395 1.00 95.69 181 HIS A C 1
ATOM 1448 O O . HIS A 1 181 ? -1.497 7.067 10.552 1.00 95.69 181 HIS A O 1
ATOM 1454 N N . LYS A 1 182 ? -2.248 8.674 9.200 1.00 94.38 182 LYS A N 1
ATOM 1455 C CA . LYS A 1 182 ? -2.405 7.791 8.019 1.00 94.38 182 LYS A CA 1
ATOM 1456 C C . LYS A 1 182 ? -1.138 6.997 7.672 1.00 94.38 182 LYS A C 1
ATOM 1458 O O . LYS A 1 182 ? -1.231 5.863 7.214 1.00 94.38 182 LYS A O 1
ATOM 1463 N N . GLY A 1 183 ? 0.037 7.579 7.911 1.00 93.06 183 GLY A N 1
ATOM 1464 C CA . GLY A 1 183 ? 1.335 6.939 7.688 1.00 93.06 183 GLY A CA 1
ATOM 1465 C C . GLY A 1 183 ? 1.947 6.273 8.920 1.00 93.06 183 GLY A C 1
ATOM 1466 O O . GLY A 1 183 ? 2.981 5.624 8.792 1.00 93.06 183 GLY A O 1
ATOM 1467 N N . SER A 1 184 ? 1.347 6.440 10.103 1.00 93.62 184 SER A N 1
ATOM 1468 C CA . SER A 1 184 ? 1.877 5.884 11.350 1.00 93.62 184 SER A CA 1
ATOM 1469 C C . SER A 1 184 ? 1.681 4.362 11.404 1.00 93.62 184 SER A C 1
ATOM 1471 O O . SER A 1 184 ? 0.712 3.840 10.832 1.00 93.62 184 SER A O 1
ATOM 1473 N N . PRO A 1 185 ? 2.563 3.633 12.113 1.00 93.31 185 PRO A N 1
ATOM 1474 C CA . PRO A 1 185 ? 2.349 2.229 12.441 1.00 93.31 185 PRO A CA 1
ATOM 1475 C C . PRO A 1 185 ? 1.027 2.032 13.191 1.00 93.31 185 PRO A C 1
ATOM 1477 O O . PRO A 1 185 ? 0.667 2.830 14.056 1.00 93.31 185 PRO A O 1
ATOM 1480 N N . PHE A 1 186 ? 0.316 0.944 12.907 1.00 92.75 186 PHE A N 1
ATOM 1481 C CA . PHE A 1 186 ? -0.998 0.677 13.495 1.00 92.75 186 PHE A CA 1
ATOM 1482 C C . PHE A 1 186 ? -1.038 0.688 15.039 1.00 92.75 186 PHE A C 1
ATOM 1484 O O . PHE A 1 186 ? -1.987 1.256 15.584 1.00 92.75 186 PHE A O 1
ATOM 1491 N N . PRO A 1 187 ? -0.030 0.162 15.771 1.00 90.69 187 PRO A N 1
ATOM 1492 C CA . PRO A 1 187 ? -0.006 0.264 17.233 1.00 90.69 187 PRO A CA 1
ATOM 1493 C C . PRO A 1 187 ? -0.036 1.712 17.745 1.00 90.69 187 PRO A C 1
ATOM 1495 O O . PRO A 1 187 ? -0.777 2.015 18.676 1.00 90.69 187 PRO A O 1
ATOM 1498 N N . GLU A 1 188 ? 0.704 2.616 17.097 1.00 92.38 188 GLU A N 1
ATOM 1499 C CA . GLU A 1 188 ? 0.738 4.043 17.449 1.00 92.38 188 GLU A CA 1
ATOM 1500 C C . GLU A 1 188 ? -0.620 4.710 17.197 1.00 92.38 188 GLU A C 1
ATOM 1502 O O . GLU A 1 188 ? -1.055 5.567 17.966 1.00 92.38 188 GLU A O 1
ATOM 1507 N N . VAL A 1 189 ? -1.321 4.298 16.136 1.00 93.12 189 VAL A N 1
ATOM 1508 C CA . VAL A 1 189 ? -2.668 4.799 15.838 1.00 93.12 189 VAL A CA 1
ATOM 1509 C C . VAL A 1 189 ? -3.656 4.380 16.918 1.00 93.12 189 VAL A C 1
ATOM 1511 O O . VAL A 1 189 ? -4.411 5.225 17.387 1.00 93.12 189 VAL A O 1
ATOM 1514 N N . ALA A 1 190 ? -3.628 3.119 17.357 1.00 89.25 190 ALA A N 1
ATOM 1515 C CA . ALA A 1 190 ? -4.498 2.645 18.434 1.00 89.25 190 ALA A CA 1
ATOM 1516 C C . ALA A 1 190 ? -4.270 3.428 19.742 1.00 89.25 190 ALA A C 1
ATOM 1518 O O . ALA A 1 190 ? -5.230 3.865 20.376 1.00 89.25 190 ALA A O 1
ATOM 1519 N N . GLU A 1 191 ? -3.007 3.670 20.107 1.00 91.69 191 GLU A N 1
ATOM 1520 C CA . GLU A 1 191 ? -2.649 4.496 21.267 1.00 91.69 191 GLU A CA 1
ATOM 1521 C C . GLU A 1 191 ? -3.117 5.952 21.100 1.00 91.69 191 GLU A C 1
ATOM 1523 O O . GLU A 1 191 ? -3.661 6.544 22.032 1.00 91.69 191 GLU A O 1
ATOM 1528 N N . SER A 1 192 ? -2.977 6.516 19.900 1.00 93.62 192 SER A N 1
ATOM 1529 C CA . SER A 1 192 ? -3.376 7.897 19.609 1.00 93.62 192 SER A CA 1
ATOM 1530 C C . SER A 1 192 ? -4.897 8.090 19.628 1.00 93.62 192 SER A C 1
ATOM 1532 O O . SER A 1 192 ? -5.368 9.094 20.158 1.00 93.62 192 SER A O 1
ATOM 1534 N N . VAL A 1 193 ? -5.682 7.130 19.115 1.00 91.81 193 VAL A N 1
ATOM 1535 C CA . VAL A 1 193 ? -7.158 7.155 19.220 1.00 91.81 193 VAL A CA 1
ATOM 1536 C C . VAL A 1 193 ? -7.582 7.163 20.688 1.00 91.81 193 VAL A C 1
ATOM 1538 O O . VAL A 1 193 ? -8.443 7.950 21.081 1.00 91.81 193 VAL A O 1
ATOM 1541 N N . GLN A 1 194 ? -6.955 6.320 21.514 1.00 89.88 194 GLN A N 1
ATOM 1542 C CA . GLN A 1 194 ? -7.262 6.239 22.940 1.00 89.88 194 GLN A CA 1
ATOM 1543 C C . GLN A 1 194 ? -6.957 7.560 23.665 1.00 89.88 194 GLN A C 1
ATOM 1545 O O . GLN A 1 194 ? -7.787 8.050 24.431 1.00 89.88 194 GLN A O 1
ATOM 1550 N N . GLN A 1 195 ? -5.810 8.179 23.374 1.00 93.31 195 GLN A N 1
ATOM 1551 C CA . GLN A 1 195 ? -5.449 9.488 23.927 1.00 93.31 195 GLN A CA 1
ATOM 1552 C C . GLN A 1 195 ? -6.438 10.591 23.517 1.00 93.31 195 GLN A C 1
ATOM 1554 O O . GLN A 1 195 ? -6.812 11.428 24.344 1.00 93.31 195 GLN A O 1
ATOM 1559 N N . GLU A 1 196 ? -6.900 10.606 22.261 1.00 91.06 196 GLU A N 1
ATOM 1560 C CA . GLU A 1 196 ? -7.903 11.581 21.818 1.00 91.06 196 GLU A CA 1
ATOM 1561 C C . GLU A 1 196 ? -9.262 11.373 22.490 1.00 91.06 196 GLU A C 1
ATOM 1563 O O . GLU A 1 196 ? -9.912 12.356 22.861 1.00 91.06 196 GLU A O 1
ATOM 1568 N N . LEU A 1 197 ? -9.667 10.119 22.706 1.00 90.31 197 LEU A N 1
ATOM 1569 C CA . LEU A 1 197 ? -10.890 9.775 23.428 1.00 90.31 197 LEU A CA 1
ATOM 1570 C C . LEU A 1 197 ? -10.834 10.235 24.893 1.00 90.31 197 LEU A C 1
ATOM 1572 O O . LEU A 1 197 ? -11.802 10.806 25.397 1.00 90.31 197 LEU A O 1
ATOM 1576 N N . GLU A 1 198 ? -9.707 10.032 25.575 1.00 92.06 198 GLU A N 1
ATOM 1577 C CA . GLU A 1 198 ? -9.493 10.499 26.952 1.00 92.06 198 GLU A CA 1
ATOM 1578 C C . GLU A 1 198 ? -9.483 12.030 27.039 1.00 92.06 198 GLU A C 1
ATOM 1580 O O . GLU A 1 198 ? -10.156 12.612 27.893 1.00 92.06 198 GLU A O 1
ATOM 1585 N N . SER A 1 199 ? -8.797 12.695 26.103 1.00 90.31 199 SER A N 1
ATOM 1586 C CA . SER A 1 199 ? -8.808 14.157 25.980 1.00 90.31 199 SER A CA 1
ATOM 1587 C C . SER A 1 199 ? -10.221 14.699 25.754 1.00 90.31 199 SER A C 1
ATOM 1589 O O . SER A 1 199 ? -10.594 15.714 26.344 1.00 90.31 199 SER A O 1
ATOM 1591 N N . TYR A 1 200 ? -11.016 14.031 24.916 1.00 90.00 200 TYR A N 1
ATOM 1592 C CA . TYR A 1 200 ? -12.405 14.401 24.671 1.00 90.00 200 TYR A CA 1
ATOM 1593 C C . TYR A 1 200 ? -13.268 14.248 25.928 1.00 90.00 200 TYR A C 1
ATOM 1595 O O . TYR A 1 200 ? -13.987 15.183 26.271 1.00 90.00 200 TYR A O 1
ATOM 1603 N N . ARG A 1 201 ? -13.153 13.127 26.654 1.00 90.00 201 ARG A N 1
ATOM 1604 C CA . ARG A 1 201 ? -13.896 12.907 27.908 1.00 90.00 201 ARG A CA 1
ATOM 1605 C C . ARG A 1 201 ? -13.598 13.986 28.946 1.00 90.00 201 ARG A C 1
ATOM 1607 O O . ARG A 1 201 ? -14.526 14.536 29.525 1.00 90.00 201 ARG A O 1
ATOM 1614 N N . ALA A 1 202 ? -12.330 14.366 29.111 1.00 89.69 202 ALA A N 1
ATOM 1615 C CA . ALA A 1 202 ? -11.951 15.444 30.023 1.00 89.69 202 ALA A CA 1
ATOM 1616 C C . ALA A 1 202 ? -12.574 16.803 29.635 1.00 89.69 202 ALA A C 1
ATOM 1618 O O . ALA A 1 202 ? -13.003 17.560 30.504 1.00 89.69 202 ALA A O 1
ATOM 1619 N N . GLN A 1 203 ? -12.648 17.109 28.333 1.00 86.50 203 GLN A N 1
ATOM 1620 C CA . GLN A 1 203 ? -13.306 18.321 27.825 1.00 86.50 203 GLN A CA 1
ATOM 1621 C C . GLN A 1 203 ? -14.828 18.270 28.024 1.00 86.50 203 GLN A C 1
ATOM 1623 O O . GLN A 1 203 ? -15.431 19.270 28.409 1.00 86.50 203 GLN A O 1
ATOM 1628 N N . GLU A 1 204 ? -15.451 17.112 27.795 1.00 86.00 204 GLU A N 1
ATOM 1629 C CA . GLU A 1 204 ? -16.885 16.901 28.006 1.00 86.00 204 GLU A CA 1
ATOM 1630 C C . GLU A 1 204 ? -17.269 17.052 29.485 1.00 86.00 204 GLU A C 1
ATOM 1632 O O . GLU A 1 204 ? -18.258 17.716 29.801 1.00 86.00 204 GLU A O 1
ATOM 1637 N N . ASP A 1 205 ? -16.471 16.489 30.393 1.00 87.19 205 ASP A N 1
ATOM 1638 C CA . ASP A 1 205 ? -16.690 16.575 31.837 1.00 87.19 205 ASP A CA 1
ATOM 1639 C C . ASP A 1 205 ? -16.546 18.009 32.356 1.00 87.19 205 ASP A C 1
ATOM 1641 O O . ASP A 1 205 ? -17.322 18.431 33.214 1.00 87.19 205 ASP A O 1
ATOM 1645 N N . GLU A 1 206 ? -15.621 18.798 31.802 1.00 83.50 206 GLU A N 1
ATOM 1646 C CA . GLU A 1 206 ? -15.515 20.223 32.129 1.00 83.50 206 GLU A CA 1
ATOM 1647 C C . GLU A 1 206 ? -16.743 21.006 31.642 1.00 83.50 206 GLU A C 1
ATOM 1649 O O . GLU A 1 206 ? -17.290 21.818 32.386 1.00 83.50 206 GLU A O 1
ATOM 1654 N N . VAL A 1 207 ? -17.253 20.720 30.438 1.00 81.12 207 VAL A N 1
ATOM 1655 C CA . VAL A 1 207 ? -18.498 21.336 29.943 1.00 81.12 207 VAL A CA 1
ATOM 1656 C C . VAL A 1 207 ? -19.696 20.939 30.812 1.00 81.12 207 VAL A C 1
ATOM 1658 O O . VAL A 1 207 ? -20.530 21.789 31.128 1.00 81.12 207 VAL A O 1
ATOM 1661 N N . LYS A 1 208 ? -19.792 19.673 31.240 1.00 82.25 208 LYS A N 1
ATOM 1662 C CA . LYS A 1 208 ? -20.832 19.209 32.177 1.00 82.25 208 LYS A CA 1
ATOM 1663 C C . LYS A 1 208 ? -20.715 19.894 33.537 1.00 82.25 208 LYS A C 1
ATOM 1665 O O . LYS A 1 208 ? -21.722 20.350 34.071 1.00 82.25 208 LYS A O 1
ATOM 1670 N N . ARG A 1 209 ? -19.498 20.031 34.070 1.00 82.75 209 ARG A N 1
ATOM 1671 C CA . ARG A 1 209 ? -19.229 20.751 35.322 1.00 82.75 209 ARG A CA 1
ATOM 1672 C C . ARG A 1 209 ? -19.650 22.214 35.220 1.00 82.75 209 ARG A C 1
ATOM 1674 O O . ARG A 1 209 ? -20.346 22.697 36.107 1.00 82.75 209 ARG A O 1
ATOM 1681 N N . LEU A 1 210 ? -19.285 22.898 34.136 1.00 76.25 210 LEU A N 1
ATOM 1682 C CA . LEU A 1 210 ? -19.690 24.282 33.889 1.00 76.25 210 LEU A CA 1
ATOM 1683 C C . LEU A 1 210 ? -21.217 24.418 33.816 1.00 76.25 210 LEU A C 1
ATOM 1685 O O . LEU A 1 210 ? -21.754 25.341 34.415 1.00 76.25 210 LEU A O 1
ATOM 1689 N N . LYS A 1 211 ? -21.926 23.478 33.173 1.00 73.00 211 LYS A N 1
ATOM 1690 C CA . LYS A 1 211 ? -23.402 23.443 33.173 1.00 73.00 211 LYS A CA 1
ATOM 1691 C C . LYS A 1 211 ? -23.994 23.233 34.572 1.00 73.00 211 LYS A C 1
ATOM 1693 O O . LYS A 1 211 ? -24.971 23.891 34.914 1.00 73.00 211 LYS A O 1
ATOM 1698 N N . SER A 1 212 ? -23.404 22.347 35.375 1.00 75.25 212 SER A N 1
ATOM 1699 C CA . SER A 1 212 ? -23.876 22.034 36.732 1.00 75.25 212 SER A CA 1
ATOM 1700 C C . SER A 1 212 ? -23.676 23.205 37.706 1.00 75.25 212 SER A C 1
ATOM 1702 O O . SER A 1 212 ? -24.593 23.552 38.445 1.00 75.25 212 SER A O 1
ATOM 1704 N N . ILE A 1 213 ? -22.529 23.897 37.639 1.00 70.31 213 ILE A N 1
ATOM 1705 C CA . ILE A 1 213 ? -22.236 25.101 38.447 1.00 70.31 213 ILE A CA 1
ATOM 1706 C C . ILE A 1 213 ? -23.269 26.221 38.213 1.00 70.31 213 ILE A C 1
ATOM 1708 O O . ILE A 1 213 ? -23.478 27.060 39.084 1.00 70.31 213 ILE A O 1
ATOM 1712 N N . MET A 1 214 ? -23.935 26.235 37.058 1.00 57.69 214 MET A N 1
ATOM 1713 C CA . MET A 1 214 ? -24.939 27.243 36.713 1.00 57.69 214 MET A CA 1
ATOM 1714 C C . MET A 1 214 ? -26.346 26.968 37.243 1.00 57.69 214 MET A C 1
ATOM 1716 O O . MET A 1 214 ? -27.232 27.779 36.992 1.00 57.69 214 MET A O 1
ATOM 1720 N N . GLY A 1 215 ? -26.595 25.834 37.903 1.00 57.56 215 GLY A N 1
ATOM 1721 C CA . GLY A 1 215 ? -27.938 25.518 38.394 1.00 57.56 215 GLY A CA 1
ATOM 1722 C C . GLY A 1 215 ? -28.978 25.284 37.290 1.00 57.56 215 GLY A C 1
ATOM 1723 O O . GLY A 1 215 ? -30.161 25.257 37.586 1.00 57.56 215 GLY A O 1
ATOM 1724 N N . LEU A 1 216 ? -28.575 25.046 36.033 1.00 55.25 216 LEU A N 1
ATOM 1725 C CA . LEU A 1 216 ? -29.494 24.731 34.921 1.00 55.25 216 LEU A CA 1
ATOM 1726 C C . LEU A 1 216 ? -30.193 23.357 35.053 1.00 55.25 216 LEU A C 1
ATOM 1728 O O . LEU A 1 216 ? -30.972 22.982 34.182 1.00 55.25 216 LEU A O 1
ATOM 1732 N N . GLU A 1 217 ? -29.917 22.611 36.125 1.00 49.75 217 GLU A N 1
ATOM 1733 C CA . GLU A 1 217 ? -30.643 21.393 36.515 1.00 49.75 217 GLU A CA 1
ATOM 1734 C C . GLU A 1 217 ? -31.686 21.643 37.627 1.00 49.75 217 GLU A C 1
ATOM 1736 O O . GLU A 1 217 ? -32.347 20.699 38.055 1.00 49.75 217 GLU A O 1
ATOM 1741 N N . GLY A 1 218 ? -31.877 22.891 38.081 1.00 50.31 218 GLY A N 1
ATOM 1742 C CA . GLY A 1 218 ? -32.887 23.262 39.077 1.00 50.31 218 GLY A CA 1
ATOM 1743 C C . GLY A 1 218 ? -33.630 24.546 38.701 1.00 50.31 218 GLY A C 1
ATOM 1744 O O . GLY A 1 218 ? -33.020 25.525 38.289 1.00 50.31 218 GLY A O 1
ATOM 1745 N N . GLU A 1 219 ? -34.955 24.534 38.845 1.00 45.81 219 GLU A N 1
ATOM 1746 C CA . GLU A 1 219 ? -35.910 25.605 38.506 1.00 45.81 219 GLU A CA 1
ATOM 1747 C C . GLU A 1 219 ? -35.790 26.883 39.372 1.00 45.81 219 GLU A C 1
ATOM 1749 O O . GLU A 1 219 ? -36.809 27.442 39.766 1.00 45.81 219 GLU A O 1
ATOM 1754 N N . ASP A 1 220 ? -34.587 27.364 39.708 1.00 47.69 220 ASP A N 1
ATOM 1755 C CA . ASP A 1 220 ? -34.441 28.547 40.569 1.00 47.69 220 ASP A CA 1
ATOM 1756 C C . ASP A 1 220 ? -33.966 29.782 39.785 1.00 47.69 220 ASP A C 1
ATOM 1758 O O . ASP A 1 220 ? -32.783 30.016 39.524 1.00 47.69 220 ASP A O 1
ATOM 1762 N N . GLU A 1 221 ? -34.953 30.583 39.389 1.00 48.47 221 GLU A N 1
ATOM 1763 C CA . GLU A 1 221 ? -34.907 31.762 38.515 1.00 48.47 221 GLU A CA 1
ATOM 1764 C C . GLU A 1 221 ? -34.287 33.014 39.194 1.00 48.47 221 GLU A C 1
ATOM 1766 O O . GLU A 1 221 ? -34.656 34.152 38.905 1.00 48.47 221 GLU A O 1
ATOM 1771 N N . GLY A 1 222 ? -33.353 32.833 40.139 1.00 49.78 222 GLY A N 1
ATOM 1772 C CA . GLY A 1 222 ? -33.098 33.824 41.196 1.00 49.78 222 GLY A CA 1
ATOM 1773 C C . GLY A 1 222 ? -31.681 34.383 41.384 1.00 49.78 222 GLY A C 1
ATOM 1774 O O . GLY A 1 222 ? -31.477 35.116 42.349 1.00 49.78 222 GLY A O 1
ATOM 1775 N N . ALA A 1 223 ? -30.684 34.088 40.538 1.00 50.19 223 ALA A N 1
ATOM 1776 C CA . ALA A 1 223 ? -29.290 34.490 40.824 1.00 50.19 223 ALA A CA 1
ATOM 1777 C C . ALA A 1 223 ? -28.497 35.045 39.621 1.00 50.19 223 ALA A C 1
ATOM 1779 O O . ALA A 1 223 ? -27.393 34.600 39.317 1.00 50.19 223 ALA A O 1
ATOM 1780 N N . ILE A 1 224 ? -29.020 36.082 38.957 1.00 52.62 224 ILE A N 1
ATOM 1781 C CA . ILE A 1 224 ? -28.368 36.741 37.800 1.00 52.62 224 ILE A CA 1
ATOM 1782 C C . ILE A 1 224 ? -27.212 37.702 38.201 1.00 52.62 224 ILE A C 1
ATOM 1784 O O . ILE A 1 224 ? -26.504 38.234 37.351 1.00 52.62 224 ILE A O 1
ATOM 1788 N N . SER A 1 225 ? -26.928 37.910 39.492 1.00 47.03 225 SER A N 1
ATOM 1789 C CA . SER A 1 225 ? -26.101 39.051 39.939 1.00 47.03 225 SER A CA 1
ATOM 1790 C C . SER A 1 225 ? -24.598 38.796 40.209 1.00 47.03 225 SER A C 1
ATOM 1792 O O . SER A 1 225 ? -23.918 39.730 40.632 1.00 47.03 225 SER A O 1
ATOM 1794 N N . MET A 1 226 ? -24.023 37.605 39.978 1.00 53.59 226 MET A N 1
ATOM 1795 C CA . MET A 1 226 ? -22.582 37.343 40.251 1.00 53.59 226 MET A CA 1
ATOM 1796 C C . MET A 1 226 ? -21.808 36.685 39.085 1.00 53.59 226 MET A C 1
ATOM 1798 O O . MET A 1 226 ? -20.920 35.864 39.297 1.00 53.59 226 MET A O 1
ATOM 1802 N N . LEU A 1 227 ? -22.139 37.018 37.829 1.00 54.56 227 LEU A N 1
ATOM 1803 C CA . LEU A 1 227 ? -21.831 36.161 36.671 1.00 54.56 227 LEU A CA 1
ATOM 1804 C C . LEU A 1 227 ? -20.937 36.751 35.555 1.00 54.56 227 LEU A C 1
ATOM 1806 O O . LEU A 1 227 ? -20.936 36.180 34.470 1.00 54.56 227 LEU A O 1
ATOM 1810 N N . SER A 1 228 ? -20.148 37.823 35.722 1.00 58.34 228 SER A N 1
ATOM 1811 C CA . SER A 1 228 ? -19.397 38.371 34.560 1.00 58.34 228 SER A CA 1
ATOM 1812 C C . SER A 1 228 ? -18.323 37.417 34.008 1.00 58.34 228 SER A C 1
ATOM 1814 O O . SER A 1 228 ? -18.289 37.161 32.804 1.00 58.34 228 SER A O 1
ATOM 1816 N N . ASP A 1 229 ? -17.502 36.818 34.875 1.00 59.44 229 ASP A N 1
ATOM 1817 C CA . ASP A 1 229 ? -16.393 35.943 34.450 1.00 59.44 229 ASP A CA 1
ATOM 1818 C C . ASP A 1 229 ? -16.875 34.551 34.011 1.00 59.44 229 ASP A C 1
ATOM 1820 O O . ASP A 1 229 ? -16.297 33.926 33.116 1.00 59.44 229 ASP A O 1
ATOM 1824 N N . ASN A 1 230 ? -17.986 34.080 34.585 1.00 58.12 230 ASN A N 1
ATOM 1825 C CA . ASN A 1 230 ? -18.605 32.812 34.202 1.00 58.12 230 ASN A CA 1
ATOM 1826 C C . ASN A 1 230 ? -19.403 32.935 32.895 1.00 58.12 230 ASN A C 1
ATOM 1828 O O . ASN A 1 230 ? -19.393 31.996 32.102 1.00 58.12 230 ASN A O 1
ATOM 1832 N N . THR A 1 231 ? -20.003 34.096 32.598 1.00 65.06 231 THR A N 1
ATOM 1833 C CA . THR A 1 231 ? -20.712 34.350 31.325 1.00 65.06 231 THR A CA 1
ATOM 1834 C C . THR A 1 231 ? -19.760 34.354 30.123 1.00 65.06 231 THR A C 1
ATOM 1836 O O . THR A 1 231 ? -20.108 33.848 29.053 1.00 65.06 231 THR A O 1
ATOM 1839 N N . ALA A 1 232 ? -18.527 34.849 30.289 1.00 64.62 232 ALA A N 1
ATOM 1840 C CA . ALA A 1 232 ? -17.502 34.792 29.243 1.00 64.62 232 ALA A CA 1
ATOM 1841 C C . ALA A 1 232 ? -17.038 33.348 28.965 1.00 64.62 232 ALA A C 1
ATOM 1843 O O . ALA A 1 232 ? -16.977 32.923 27.808 1.00 64.62 232 ALA A O 1
ATOM 1844 N N . LYS A 1 233 ? -16.781 32.559 30.021 1.00 64.12 233 LYS A N 1
ATOM 1845 C CA . LYS A 1 233 ? -16.459 31.124 29.896 1.00 64.12 233 LYS A CA 1
ATOM 1846 C C . LYS A 1 233 ? -17.615 30.324 29.290 1.00 64.12 233 LYS A C 1
ATOM 1848 O O . LYS A 1 233 ? -17.374 29.415 28.504 1.00 64.12 233 LYS A O 1
ATOM 1853 N N . LEU A 1 234 ? -18.854 30.708 29.581 1.00 62.91 234 LEU A N 1
ATOM 1854 C CA . LEU A 1 234 ? -20.061 30.129 28.994 1.00 62.91 234 LEU A CA 1
ATOM 1855 C C . LEU A 1 234 ? -20.225 30.417 27.515 1.00 62.91 234 LEU A C 1
ATOM 1857 O O . LEU A 1 234 ? -20.448 29.498 26.734 1.00 62.91 234 LEU A O 1
ATOM 1861 N N . THR A 1 235 ? -20.088 31.683 27.128 1.00 68.25 235 THR A N 1
ATOM 1862 C CA . THR A 1 235 ? -20.149 32.086 25.720 1.00 68.25 235 THR A CA 1
ATOM 1863 C C . THR A 1 235 ? -19.081 31.333 24.924 1.00 68.25 235 THR A C 1
ATOM 1865 O O . THR A 1 235 ? -19.365 30.817 23.846 1.00 68.25 235 THR A O 1
ATOM 1868 N N . SER A 1 236 ? -17.883 31.169 25.496 1.00 73.75 236 SER A N 1
ATOM 1869 C CA . SER A 1 236 ? -16.804 30.360 24.921 1.00 73.75 236 SER A CA 1
ATOM 1870 C C . SER A 1 236 ? -17.153 28.864 24.826 1.00 73.75 236 SER A C 1
ATOM 1872 O O . SER A 1 236 ? -16.995 28.265 23.763 1.00 73.75 236 SER A O 1
ATOM 1874 N N . ALA A 1 237 ? -17.699 28.260 25.888 1.00 67.12 237 ALA A N 1
ATOM 1875 C CA . ALA A 1 237 ? -18.074 26.843 25.910 1.00 67.12 237 ALA A CA 1
ATOM 1876 C C . ALA A 1 237 ? -19.236 26.510 24.957 1.00 67.12 237 ALA A C 1
ATOM 1878 O O . ALA A 1 237 ? -19.220 25.469 24.308 1.00 67.12 237 ALA A O 1
ATOM 1879 N N . VAL A 1 238 ? -20.233 27.391 24.826 1.00 69.25 238 VAL A N 1
ATOM 1880 C CA . VAL A 1 238 ? -21.326 27.227 23.851 1.00 69.25 238 VAL A CA 1
ATOM 1881 C C . VAL A 1 238 ? -20.807 27.392 22.422 1.00 69.25 238 VAL A C 1
ATOM 1883 O O . VAL A 1 238 ? -21.219 26.646 21.535 1.00 69.25 238 VAL A O 1
ATOM 1886 N N . SER A 1 239 ? -19.856 28.303 22.206 1.00 75.88 239 SER A N 1
ATOM 1887 C CA . SER A 1 239 ? -19.218 28.497 20.898 1.00 75.88 239 SER A CA 1
ATOM 1888 C C . SER A 1 239 ? -18.357 27.301 20.469 1.00 75.88 239 SER A C 1
ATOM 1890 O O . SER A 1 239 ? -18.229 27.058 19.273 1.00 75.88 239 SER A O 1
ATOM 1892 N N . SER A 1 240 ? -17.807 26.525 21.412 1.00 79.56 240 SER A N 1
ATOM 1893 C CA . SER A 1 240 ? -16.970 25.348 21.126 1.00 79.56 240 SER A CA 1
ATOM 1894 C C . SER A 1 240 ? -17.740 24.022 21.033 1.00 79.56 240 SER A C 1
ATOM 1896 O O . SER A 1 240 ? -17.168 23.007 20.631 1.00 79.56 240 SER A O 1
ATOM 1898 N N . LEU A 1 241 ? -19.048 23.999 21.331 1.00 80.38 241 LEU A N 1
ATOM 1899 C CA . LEU A 1 241 ? -19.879 22.790 21.214 1.00 80.38 241 LEU A CA 1
ATOM 1900 C C . LEU A 1 241 ? -19.873 22.167 19.805 1.00 80.38 241 LEU A C 1
ATOM 1902 O O . LEU A 1 241 ? -19.713 20.947 19.721 1.00 80.38 241 LEU A O 1
ATOM 1906 N N . PRO A 1 242 ? -20.014 22.931 18.699 1.00 86.31 242 PRO A N 1
ATOM 1907 C CA . PRO A 1 242 ? -19.934 22.357 17.355 1.00 86.31 242 PRO A CA 1
ATOM 1908 C C . PRO A 1 242 ? -18.579 21.694 17.080 1.00 86.31 242 PRO A C 1
ATOM 1910 O O . PRO A 1 242 ? -18.529 20.616 16.490 1.00 86.31 242 PRO A O 1
ATOM 1913 N N . GLU A 1 243 ? -17.486 22.295 17.560 1.00 85.75 243 GLU A N 1
ATOM 1914 C CA . GLU A 1 243 ? -16.136 21.741 17.417 1.00 85.75 243 GLU A CA 1
ATOM 1915 C C . GLU A 1 243 ? -15.966 20.445 18.221 1.00 85.75 243 GLU A C 1
ATOM 1917 O O . GLU A 1 243 ? -15.382 19.483 17.723 1.00 85.75 243 GLU A O 1
ATOM 1922 N N . LEU A 1 244 ? -16.521 20.378 19.437 1.00 85.69 244 LEU A N 1
ATOM 1923 C CA . LEU A 1 244 ? -16.519 19.162 20.257 1.00 85.69 244 LEU A CA 1
ATOM 1924 C C . LEU A 1 244 ? -17.345 18.035 19.628 1.00 85.69 244 LEU A C 1
ATOM 1926 O O . LEU A 1 244 ? -16.933 16.877 19.687 1.00 85.69 244 LEU A O 1
ATOM 1930 N N . LEU A 1 245 ? -18.490 18.351 19.016 1.00 87.88 245 LEU A N 1
ATOM 1931 C CA . LEU A 1 245 ? -19.310 17.364 18.308 1.00 87.88 245 LEU A CA 1
ATOM 1932 C C . LEU A 1 245 ? -18.586 16.805 17.079 1.00 87.88 245 LEU A C 1
ATOM 1934 O O . LEU A 1 245 ? -18.584 15.591 16.879 1.00 87.88 245 LEU A O 1
ATOM 1938 N N . GLU A 1 246 ? -17.930 17.660 16.292 1.00 89.56 246 GLU A N 1
ATOM 1939 C CA . GLU A 1 246 ? -17.144 17.205 15.142 1.00 89.56 246 GLU A CA 1
ATOM 1940 C C . GLU A 1 246 ? -15.917 16.394 15.581 1.00 89.56 246 GLU A C 1
ATOM 1942 O O . GLU A 1 246 ? -15.640 15.337 15.015 1.00 89.56 246 GLU A O 1
ATOM 1947 N N . LYS A 1 247 ? -15.232 16.812 16.654 1.00 89.69 247 LYS A N 1
ATOM 1948 C CA . LYS A 1 247 ? -14.137 16.038 17.255 1.00 89.69 247 LYS A CA 1
ATOM 1949 C C . LYS A 1 247 ? -14.611 14.654 17.702 1.00 89.69 247 LYS A C 1
ATOM 1951 O O . LYS A 1 247 ? -13.961 13.664 17.381 1.00 89.69 247 LYS A O 1
ATOM 1956 N N . LYS A 1 248 ? -15.768 14.562 18.370 1.00 90.75 248 LYS A N 1
ATOM 1957 C CA . LYS A 1 248 ? -16.383 13.275 18.733 1.00 90.75 248 LYS A CA 1
ATOM 1958 C C . LYS A 1 248 ? -16.646 12.417 17.497 1.00 90.75 248 LYS A C 1
ATOM 1960 O O . LYS A 1 248 ? -16.294 11.244 17.488 1.00 90.75 248 LYS A O 1
ATOM 1965 N N . ARG A 1 249 ? -17.221 13.002 16.441 1.00 93.50 249 ARG A N 1
ATOM 1966 C CA . ARG A 1 249 ? -17.520 12.296 15.187 1.00 93.50 249 ARG A CA 1
ATOM 1967 C C . ARG A 1 249 ? -16.262 11.687 14.559 1.00 93.50 249 ARG A C 1
ATOM 1969 O O . ARG A 1 249 ? -16.318 10.551 14.093 1.00 93.50 249 ARG A O 1
ATOM 1976 N N . LEU A 1 250 ? -15.148 12.424 14.545 1.00 93.44 250 LEU A N 1
ATOM 1977 C CA . LEU A 1 250 ? -13.858 11.941 14.038 1.00 93.44 250 LEU A CA 1
ATOM 1978 C C . LEU A 1 250 ? -13.256 10.843 14.928 1.00 93.44 250 LEU A C 1
ATOM 1980 O O . LEU A 1 250 ? -12.786 9.832 14.408 1.00 93.44 250 LEU A O 1
ATOM 1984 N N . ILE A 1 251 ? -13.335 10.984 16.255 1.00 92.88 251 ILE A N 1
ATOM 1985 C CA . ILE A 1 251 ? -12.894 9.943 17.198 1.00 92.88 251 ILE A CA 1
ATOM 1986 C C . ILE A 1 251 ? -13.706 8.660 16.997 1.00 92.88 251 ILE A C 1
ATOM 1988 O O . ILE A 1 251 ? -13.128 7.580 16.869 1.00 92.88 251 ILE A O 1
ATOM 1992 N N . ASP A 1 252 ? -15.034 8.764 16.912 1.00 92.50 252 ASP A N 1
ATOM 1993 C CA . ASP A 1 252 ? -15.919 7.624 16.668 1.00 92.50 252 ASP A CA 1
ATOM 1994 C C . ASP A 1 252 ? -15.600 6.972 15.313 1.00 92.50 252 ASP A C 1
ATOM 1996 O O . ASP A 1 252 ? -15.550 5.745 15.204 1.00 92.50 252 ASP A O 1
ATOM 2000 N N . LEU A 1 253 ? -15.345 7.772 14.272 1.00 94.94 253 LEU A N 1
ATOM 2001 C CA . LEU A 1 253 ? -14.921 7.285 12.958 1.00 94.94 253 LEU A CA 1
ATOM 2002 C C . LEU A 1 253 ? -13.647 6.442 13.067 1.00 94.94 253 LEU A C 1
ATOM 2004 O O . LEU A 1 253 ? -13.651 5.281 12.651 1.00 94.94 253 LEU A O 1
ATOM 2008 N N . HIS A 1 254 ? -12.575 6.988 13.641 1.00 95.44 254 HIS A N 1
ATOM 2009 C CA . HIS A 1 254 ? -11.294 6.287 13.719 1.00 95.44 254 HIS A CA 1
ATOM 2010 C C . HIS A 1 254 ? -11.325 5.097 14.670 1.00 95.44 254 HIS A C 1
ATOM 2012 O O . HIS A 1 254 ? -10.707 4.080 14.367 1.00 95.44 254 HIS A O 1
ATOM 2018 N N . THR A 1 255 ? -12.109 5.168 15.746 1.00 93.56 255 THR A N 1
ATOM 2019 C CA . THR A 1 255 ? -12.354 4.032 16.644 1.00 93.56 255 THR A CA 1
ATOM 2020 C C . THR A 1 255 ? -13.003 2.876 15.887 1.00 93.56 255 THR A C 1
ATOM 2022 O O . THR A 1 255 ? -12.524 1.745 15.962 1.00 93.56 255 THR A O 1
ATOM 2025 N N . ASN A 1 256 ? -14.047 3.150 15.099 1.00 93.69 256 ASN A N 1
ATOM 2026 C CA . ASN A 1 256 ? -14.739 2.124 14.318 1.00 93.69 256 ASN A CA 1
ATOM 2027 C C . ASN A 1 256 ? -13.834 1.528 13.228 1.00 93.69 256 ASN A C 1
ATOM 2029 O O . ASN A 1 256 ? -13.751 0.309 13.094 1.00 93.69 256 ASN A O 1
ATOM 2033 N N . VAL A 1 257 ? -13.114 2.372 12.478 1.00 95.25 257 VAL A N 1
ATOM 2034 C CA . VAL A 1 257 ? -12.196 1.908 11.424 1.00 95.25 257 VAL A CA 1
ATOM 2035 C C . VAL A 1 257 ? -11.038 1.098 12.017 1.00 95.25 257 VAL A C 1
ATOM 2037 O O . VAL A 1 257 ? -10.739 0.018 11.517 1.00 95.25 257 VAL A O 1
ATOM 2040 N N . ALA A 1 258 ? -10.399 1.572 13.092 1.00 94.19 258 ALA A N 1
ATOM 2041 C CA . ALA A 1 258 ? -9.297 0.857 13.736 1.00 94.19 258 ALA A CA 1
ATOM 2042 C C . ALA A 1 258 ? -9.753 -0.472 14.358 1.00 94.19 258 ALA A C 1
ATOM 2044 O O . ALA A 1 258 ? -9.034 -1.464 14.259 1.00 94.19 258 ALA A O 1
ATOM 2045 N N . THR A 1 259 ? -10.959 -0.519 14.934 1.00 92.25 259 THR A N 1
ATOM 2046 C CA . THR A 1 259 ? -11.545 -1.762 15.462 1.00 92.25 259 THR A CA 1
ATOM 2047 C C . THR A 1 259 ? -11.759 -2.782 14.347 1.00 92.25 259 THR A C 1
ATOM 2049 O O . THR A 1 259 ? -11.302 -3.914 14.477 1.00 92.25 259 THR A O 1
ATOM 2052 N N . ALA A 1 260 ? -12.343 -2.373 13.215 1.00 94.31 260 ALA A N 1
ATOM 2053 C CA . ALA A 1 260 ? -12.534 -3.257 12.065 1.00 94.31 260 ALA A CA 1
ATOM 2054 C C . ALA A 1 260 ? -11.200 -3.782 11.500 1.00 94.31 260 ALA A C 1
ATOM 2056 O O . ALA A 1 260 ? -11.067 -4.969 11.205 1.00 94.31 260 ALA A O 1
ATOM 2057 N N . VAL A 1 261 ? -10.171 -2.929 11.400 1.00 94.44 261 VAL A N 1
ATOM 2058 C CA . VAL A 1 261 ? -8.819 -3.371 11.010 1.00 94.44 261 VAL A CA 1
ATOM 2059 C C . VAL A 1 261 ? -8.271 -4.403 12.003 1.00 94.44 261 VAL A C 1
ATOM 2061 O O . VAL A 1 261 ? -7.762 -5.443 11.585 1.00 94.44 261 VAL A O 1
ATOM 2064 N N . LEU A 1 262 ? -8.399 -4.157 13.312 1.00 92.69 262 LEU A N 1
ATOM 2065 C CA . LEU A 1 262 ? -7.920 -5.074 14.350 1.00 92.69 262 LEU A CA 1
ATOM 2066 C C . LEU A 1 262 ? -8.630 -6.435 14.301 1.00 92.69 262 LEU A C 1
ATOM 2068 O O . LEU A 1 262 ? -7.986 -7.464 14.509 1.00 92.69 262 LEU A O 1
ATOM 2072 N N . GLU A 1 263 ? -9.932 -6.457 14.015 1.00 92.88 263 GLU A N 1
ATOM 2073 C CA . GLU A 1 263 ? -10.698 -7.691 13.810 1.00 92.88 263 GLU A CA 1
ATOM 2074 C C . GLU A 1 263 ? -10.141 -8.506 12.640 1.00 92.88 263 GLU A C 1
ATOM 2076 O O . GLU A 1 263 ? -9.890 -9.701 12.801 1.00 92.88 263 GLU A O 1
ATOM 2081 N N . HIS A 1 264 ? -9.854 -7.867 11.500 1.00 93.81 264 HIS A N 1
ATOM 2082 C CA . HIS A 1 264 ? -9.228 -8.540 10.359 1.00 93.81 264 HIS A CA 1
ATOM 2083 C C . HIS A 1 264 ? -7.820 -9.057 10.672 1.00 93.81 264 HIS A C 1
ATOM 2085 O O . HIS A 1 264 ? -7.500 -10.183 10.285 1.00 93.81 264 HIS A O 1
ATOM 2091 N N . ILE A 1 265 ? -7.000 -8.280 11.393 1.00 93.12 265 ILE A N 1
ATOM 2092 C CA . ILE A 1 265 ? -5.658 -8.706 11.818 1.00 93.12 265 ILE A CA 1
ATOM 2093 C C . ILE A 1 265 ? -5.751 -9.975 12.667 1.00 93.12 265 ILE A C 1
ATOM 2095 O O . ILE A 1 265 ? -5.077 -10.957 12.363 1.00 93.12 265 ILE A O 1
ATOM 2099 N N . LYS A 1 266 ? -6.616 -9.981 13.689 1.00 93.12 266 LYS A N 1
ATOM 2100 C CA . LYS A 1 266 ? -6.781 -11.125 14.597 1.00 93.12 266 LYS A CA 1
ATOM 2101 C C . LYS A 1 266 ? -7.366 -12.344 13.892 1.00 93.12 266 LYS A C 1
ATOM 2103 O O . LYS A 1 266 ? -6.839 -13.440 14.045 1.00 93.12 266 LYS A O 1
ATOM 2108 N N . ALA A 1 267 ? -8.429 -12.158 13.110 1.00 94.06 267 ALA A N 1
ATOM 2109 C CA . ALA A 1 267 ? -9.123 -13.257 12.441 1.00 94.06 267 ALA A CA 1
ATOM 2110 C C . ALA A 1 267 ? -8.232 -13.987 11.425 1.00 94.06 267 ALA A C 1
ATOM 2112 O O . ALA A 1 267 ? -8.378 -15.189 11.235 1.00 94.06 267 ALA A O 1
ATOM 2113 N N . ARG A 1 268 ? -7.307 -13.269 10.777 1.00 94.88 268 ARG A N 1
ATOM 2114 C CA . ARG A 1 268 ? -6.410 -13.821 9.750 1.00 94.88 268 ARG A CA 1
ATOM 2115 C C . ARG A 1 268 ? -4.988 -14.073 10.258 1.00 94.88 268 ARG A C 1
ATOM 2117 O O . ARG A 1 268 ? -4.175 -14.578 9.491 1.00 94.88 268 ARG A O 1
ATOM 2124 N N . LYS A 1 269 ? -4.685 -13.749 11.523 1.00 95.00 269 LYS A N 1
ATOM 2125 C CA . LYS A 1 269 ? -3.329 -13.778 12.108 1.00 95.00 269 LYS A CA 1
ATOM 2126 C C . LYS A 1 269 ? -2.306 -13.002 11.257 1.00 95.00 269 LYS A C 1
ATOM 2128 O O . LYS A 1 269 ? -1.214 -13.496 10.971 1.00 95.00 269 LYS A O 1
ATOM 2133 N N . LEU A 1 270 ? -2.681 -11.807 10.782 1.00 94.75 270 LEU A N 1
ATOM 2134 C CA . LEU A 1 270 ? -1.859 -11.021 9.842 1.00 94.75 270 LEU A CA 1
ATOM 2135 C C . LEU A 1 270 ? -0.522 -10.568 10.437 1.00 94.75 270 LEU A C 1
ATOM 2137 O O . LEU A 1 270 ? 0.427 -10.340 9.697 1.00 94.75 270 LEU A O 1
ATOM 2141 N N . ASP A 1 271 ? -0.439 -10.469 11.760 1.00 90.81 271 ASP A N 1
ATOM 2142 C CA . ASP A 1 271 ? 0.796 -10.252 12.510 1.00 90.81 271 ASP A CA 1
ATOM 2143 C C . ASP A 1 271 ? 1.849 -11.332 12.212 1.00 90.81 271 ASP A C 1
ATOM 2145 O O . ASP A 1 271 ? 3.015 -11.012 11.975 1.00 90.81 271 ASP A O 1
ATOM 2149 N N . VAL A 1 272 ? 1.428 -12.598 12.135 1.00 92.69 272 VAL A N 1
ATOM 2150 C CA . VAL A 1 272 ? 2.313 -13.722 11.803 1.00 92.69 272 VAL A CA 1
ATOM 2151 C C . VAL A 1 272 ? 2.744 -13.655 10.340 1.00 92.69 272 VAL A C 1
ATOM 2153 O O . VAL A 1 272 ? 3.927 -13.805 10.043 1.00 92.69 272 VAL A O 1
ATOM 2156 N N . TYR A 1 273 ? 1.812 -13.396 9.418 1.00 95.19 273 TYR A N 1
ATOM 2157 C CA . TYR A 1 273 ? 2.133 -13.252 7.992 1.00 95.19 273 TYR A CA 1
ATOM 2158 C C . TYR A 1 273 ? 3.149 -12.134 7.757 1.00 95.19 273 TYR A C 1
ATOM 2160 O O . TYR A 1 273 ? 4.182 -12.366 7.130 1.00 95.19 273 TYR A O 1
ATOM 2168 N N . PHE A 1 274 ? 2.902 -10.962 8.340 1.00 93.25 274 PHE A N 1
ATOM 2169 C CA . PHE A 1 274 ? 3.799 -9.816 8.271 1.00 93.25 274 PHE A CA 1
ATOM 2170 C C . PHE A 1 274 ? 5.214 -10.156 8.766 1.00 93.25 274 PHE A C 1
ATOM 2172 O O . PHE A 1 274 ? 6.198 -9.835 8.103 1.00 93.25 274 PHE A O 1
ATOM 2179 N N . GLU A 1 275 ? 5.345 -10.862 9.896 1.00 91.00 275 GLU A N 1
ATOM 2180 C CA . GLU A 1 275 ? 6.656 -11.259 10.423 1.00 91.00 275 GLU A CA 1
ATOM 2181 C C . GLU A 1 275 ? 7.427 -12.180 9.458 1.00 91.00 275 GLU A C 1
ATOM 2183 O O . GLU A 1 275 ? 8.635 -12.004 9.252 1.00 91.00 275 GLU A O 1
ATOM 2188 N N . TYR A 1 276 ? 6.750 -13.163 8.856 1.00 92.38 276 TYR A N 1
ATOM 2189 C CA . TYR A 1 276 ? 7.372 -14.062 7.878 1.00 92.38 276 TYR A CA 1
ATOM 2190 C C . TYR A 1 276 ? 7.810 -13.307 6.630 1.00 92.38 276 TYR A C 1
ATOM 2192 O O . TYR A 1 276 ? 8.928 -13.506 6.150 1.00 92.38 276 TYR A O 1
ATOM 2200 N N . GLU A 1 277 ? 6.944 -12.447 6.108 1.00 93.00 277 GLU A N 1
ATOM 2201 C CA . GLU A 1 277 ? 7.207 -11.674 4.902 1.00 93.00 277 GLU A CA 1
ATOM 2202 C C . GLU A 1 277 ? 8.388 -10.717 5.096 1.00 93.00 277 GLU A C 1
ATOM 2204 O O . GLU A 1 277 ? 9.310 -10.724 4.277 1.00 93.00 277 GLU A O 1
ATOM 2209 N N . GLU A 1 278 ? 8.455 -10.008 6.225 1.00 88.75 278 GLU A N 1
ATOM 2210 C CA . GLU A 1 278 ? 9.591 -9.154 6.584 1.00 88.75 278 GLU A CA 1
ATOM 2211 C C . GLU A 1 278 ? 10.897 -9.954 6.678 1.00 88.75 278 GLU A C 1
ATOM 2213 O O . GLU A 1 278 ? 11.941 -9.531 6.163 1.00 88.75 278 GLU A O 1
ATOM 2218 N N . LYS A 1 279 ? 10.875 -11.142 7.299 1.00 89.12 279 LYS A N 1
ATOM 2219 C CA . LYS A 1 279 ? 12.054 -12.022 7.355 1.00 89.12 279 LYS A CA 1
ATOM 2220 C C . LYS A 1 279 ? 12.486 -12.454 5.953 1.00 89.12 279 LYS A C 1
ATOM 2222 O O . LYS A 1 279 ? 13.668 -12.347 5.630 1.00 89.12 279 LYS A O 1
ATOM 2227 N N . ILE A 1 280 ? 11.548 -12.851 5.096 1.00 90.19 280 ILE A N 1
ATOM 2228 C CA . ILE A 1 280 ? 11.810 -13.256 3.707 1.00 90.19 280 ILE A CA 1
ATOM 2229 C C . ILE A 1 280 ? 12.399 -12.099 2.891 1.00 90.19 280 ILE A C 1
ATOM 2231 O O . ILE A 1 280 ? 13.441 -12.262 2.251 1.00 90.19 280 ILE A O 1
ATOM 2235 N N . MET A 1 281 ? 11.770 -10.924 2.928 1.00 87.19 281 MET A N 1
ATOM 2236 C CA . MET A 1 281 ? 12.179 -9.750 2.152 1.00 87.19 281 MET A CA 1
ATOM 2237 C C . MET A 1 281 ? 13.519 -9.185 2.629 1.00 87.19 281 MET A C 1
ATOM 2239 O O . MET A 1 281 ? 14.347 -8.773 1.814 1.00 87.19 281 MET A O 1
ATOM 2243 N N . SER A 1 282 ? 13.794 -9.256 3.936 1.00 86.00 282 SER A N 1
ATOM 2244 C CA . SER A 1 282 ? 15.094 -8.898 4.515 1.00 86.00 282 SER A CA 1
ATOM 2245 C C . SER A 1 282 ? 16.170 -9.983 4.368 1.00 86.00 282 SER A C 1
ATOM 2247 O O . SER A 1 282 ? 17.305 -9.766 4.795 1.00 86.00 282 SER A O 1
ATOM 2249 N N . LYS A 1 283 ? 15.851 -11.130 3.746 1.00 85.25 283 LYS A N 1
ATOM 2250 C CA . LYS A 1 283 ? 16.745 -12.295 3.579 1.00 85.25 283 LYS A CA 1
ATOM 2251 C C . LYS A 1 283 ? 17.238 -12.879 4.910 1.00 85.25 283 LYS A C 1
ATOM 2253 O O . LYS A 1 283 ? 18.337 -13.426 4.988 1.00 85.25 283 LYS A O 1
ATOM 2258 N N . THR A 1 284 ? 16.418 -12.760 5.946 1.00 84.50 284 THR A N 1
ATOM 2259 C CA . THR A 1 284 ? 16.624 -13.382 7.254 1.00 84.50 284 THR A CA 1
ATOM 2260 C C . THR A 1 284 ? 16.091 -14.817 7.228 1.00 84.50 284 THR A C 1
ATOM 2262 O O . THR A 1 284 ? 15.137 -15.126 6.514 1.00 84.50 284 THR A O 1
ATOM 2265 N N . THR A 1 285 ? 16.707 -15.716 7.994 1.00 81.50 285 THR A N 1
ATOM 2266 C CA . THR A 1 285 ? 16.229 -17.097 8.137 1.00 81.50 285 THR A CA 1
ATOM 2267 C C . THR A 1 285 ? 14.867 -17.137 8.825 1.00 81.50 285 THR A C 1
ATOM 2269 O O . THR A 1 285 ? 14.629 -16.398 9.779 1.00 81.50 285 THR A O 1
ATOM 2272 N N . LEU A 1 286 ? 13.984 -18.013 8.349 1.00 82.75 286 LEU A N 1
ATOM 2273 C CA . LEU A 1 286 ? 12.708 -18.286 9.003 1.00 82.75 286 LEU A CA 1
ATOM 2274 C C . LEU A 1 286 ? 12.910 -19.238 10.185 1.00 82.75 286 LEU A C 1
ATOM 2276 O O . LEU A 1 286 ? 13.675 -20.195 10.078 1.00 82.75 286 LEU A O 1
ATOM 2280 N N . ASP A 1 287 ? 12.194 -18.992 11.283 1.00 77.50 287 ASP A N 1
ATOM 2281 C CA . ASP A 1 287 ? 12.271 -19.834 12.486 1.00 77.50 287 ASP A CA 1
ATOM 2282 C C . ASP A 1 287 ? 11.448 -21.123 12.357 1.00 77.50 287 ASP A C 1
ATOM 2284 O O . ASP A 1 287 ? 11.786 -22.138 12.962 1.00 77.50 287 ASP A O 1
ATOM 2288 N N . LYS A 1 288 ? 10.365 -21.094 11.568 1.00 83.75 288 LYS A N 1
ATOM 2289 C CA . LYS A 1 288 ? 9.565 -22.279 11.223 1.00 83.75 288 LYS A CA 1
ATOM 2290 C C . LYS A 1 288 ? 9.379 -22.378 9.715 1.00 83.75 288 LYS A C 1
ATOM 2292 O O . LYS A 1 288 ? 9.633 -21.424 8.975 1.00 83.75 288 LYS A O 1
ATOM 2297 N N . SER A 1 289 ? 8.948 -23.550 9.257 1.00 89.81 289 SER A N 1
ATOM 2298 C CA . SER A 1 289 ? 8.771 -23.802 7.834 1.00 89.81 289 SER A CA 1
ATOM 2299 C C . SER A 1 289 ? 7.639 -22.948 7.267 1.00 89.81 289 SER A C 1
ATOM 2301 O O . SER A 1 289 ? 6.566 -22.829 7.853 1.00 89.81 289 SER A O 1
ATOM 2303 N N . LEU A 1 290 ? 7.849 -22.417 6.061 1.00 91.44 290 LEU A N 1
ATOM 2304 C CA . LEU A 1 290 ? 6.797 -21.753 5.289 1.00 91.44 290 LEU A CA 1
ATOM 2305 C C . LEU A 1 290 ? 5.606 -22.688 5.016 1.00 91.44 290 LEU A C 1
ATOM 2307 O O . LEU A 1 290 ? 4.474 -22.242 4.859 1.00 91.44 290 LEU A O 1
ATOM 2311 N N . LEU A 1 291 ? 5.859 -23.997 4.946 1.00 93.50 291 LEU A N 1
ATOM 2312 C CA . LEU A 1 291 ? 4.814 -24.984 4.700 1.00 93.50 291 LEU A CA 1
ATOM 2313 C C . LEU A 1 291 ? 3.843 -25.086 5.885 1.00 93.50 291 LEU A C 1
ATOM 2315 O O . LEU A 1 291 ? 2.655 -25.313 5.664 1.00 93.50 291 LEU A O 1
ATOM 2319 N N . ASP A 1 292 ? 4.326 -24.865 7.112 1.00 92.88 292 ASP A N 1
ATOM 2320 C CA . ASP A 1 292 ? 3.520 -24.965 8.332 1.00 92.88 292 ASP A CA 1
ATOM 2321 C C . ASP A 1 292 ? 2.436 -23.882 8.346 1.00 92.88 292 ASP A C 1
ATOM 2323 O O . ASP A 1 292 ? 1.268 -24.173 8.586 1.00 92.88 292 ASP A O 1
ATOM 2327 N N . ILE A 1 293 ? 2.806 -22.642 8.007 1.00 94.19 293 ILE A N 1
ATOM 2328 C CA . ILE A 1 293 ? 1.866 -21.514 7.964 1.00 94.19 293 ILE A CA 1
ATOM 2329 C C . ILE A 1 293 ? 0.893 -21.611 6.780 1.00 94.19 293 ILE A C 1
ATOM 2331 O O . ILE A 1 293 ? -0.287 -21.306 6.928 1.00 94.19 293 ILE A O 1
ATOM 2335 N N . ILE A 1 294 ? 1.338 -22.112 5.619 1.00 95.38 294 ILE A N 1
ATOM 2336 C CA . ILE A 1 294 ? 0.447 -22.362 4.470 1.00 95.38 294 ILE A CA 1
ATOM 2337 C C . ILE A 1 294 ? -0.573 -23.464 4.800 1.00 95.38 294 ILE A C 1
ATOM 2339 O O . ILE A 1 294 ? -1.731 -23.389 4.383 1.00 95.38 294 ILE A O 1
ATOM 2343 N N . SER A 1 295 ? -0.168 -24.477 5.563 1.00 95.25 295 SER A N 1
ATOM 2344 C CA . SER A 1 295 ? -1.020 -25.626 5.884 1.00 95.25 295 SER A CA 1
ATOM 2345 C C . SER A 1 295 ? -1.929 -25.396 7.098 1.00 95.25 295 SER A C 1
ATOM 2347 O O . SER A 1 295 ? -2.883 -26.149 7.267 1.00 95.25 295 SER A O 1
ATOM 2349 N N . ASP A 1 296 ? -1.684 -24.366 7.917 1.00 94.50 296 ASP A N 1
ATOM 2350 C CA . ASP A 1 296 ? -2.507 -24.039 9.091 1.00 94.50 296 ASP A CA 1
ATOM 2351 C C . ASP A 1 296 ? -3.920 -23.582 8.655 1.00 94.50 296 ASP A C 1
ATOM 2353 O O . ASP A 1 296 ? -4.049 -22.548 7.988 1.00 94.50 296 ASP A O 1
ATOM 2357 N N . PRO A 1 297 ? -4.997 -24.327 8.976 1.00 92.69 297 PRO A N 1
ATOM 2358 C CA . PRO A 1 297 ? -6.362 -23.953 8.603 1.00 92.69 297 PRO A CA 1
ATOM 2359 C C . PRO A 1 297 ? -6.876 -22.717 9.357 1.00 92.69 297 PRO A C 1
ATOM 2361 O O . PRO A 1 297 ? -7.787 -22.055 8.866 1.00 92.69 297 PRO A O 1
ATOM 2364 N N . ASP A 1 298 ? -6.276 -22.383 10.501 1.00 92.19 298 ASP A N 1
ATOM 2365 C CA . ASP A 1 298 ? -6.677 -21.272 11.364 1.00 92.19 298 ASP A CA 1
ATOM 2366 C C . ASP A 1 298 ? -5.853 -19.998 11.100 1.00 92.19 298 ASP A C 1
ATOM 2368 O O . ASP A 1 298 ? -5.998 -19.006 11.819 1.00 92.19 298 ASP A O 1
ATOM 2372 N N . ALA A 1 299 ? -4.931 -20.011 10.130 1.00 92.88 299 ALA A N 1
ATOM 2373 C CA . ALA A 1 299 ? -4.083 -18.867 9.796 1.00 92.88 299 ALA A CA 1
ATOM 2374 C C . ALA A 1 299 ? -4.311 -18.377 8.364 1.00 92.88 299 ALA A C 1
ATOM 2376 O O . ALA A 1 299 ? -3.909 -19.019 7.393 1.00 92.88 299 ALA A O 1
ATOM 2377 N N . GLY A 1 300 ? -4.842 -17.162 8.247 1.00 94.75 300 GLY A N 1
ATOM 2378 C CA . GLY A 1 300 ? -4.987 -16.446 6.985 1.00 94.75 300 GLY A CA 1
ATOM 2379 C C . GLY A 1 300 ? -6.033 -17.027 6.040 1.00 94.75 300 GLY A C 1
ATOM 2380 O O . GLY A 1 300 ? -6.572 -18.118 6.208 1.00 94.75 300 GLY A O 1
ATOM 2381 N N . THR A 1 301 ? -6.337 -16.253 5.012 1.00 96.62 301 THR A N 1
ATOM 2382 C CA . THR A 1 301 ? -7.182 -16.670 3.894 1.00 96.62 301 THR A CA 1
ATOM 2383 C C . THR A 1 301 ? -6.349 -17.410 2.837 1.00 96.62 301 THR A C 1
ATOM 2385 O O . THR A 1 301 ? -5.117 -17.328 2.853 1.00 96.62 301 THR A O 1
ATOM 2388 N N . PRO A 1 302 ? -6.979 -18.087 1.856 1.00 96.94 302 PRO A N 1
ATOM 2389 C CA . PRO A 1 302 ? -6.245 -18.636 0.711 1.00 96.94 302 PRO A CA 1
ATOM 2390 C C . PRO A 1 302 ? -5.416 -17.567 -0.018 1.00 96.94 302 PRO A C 1
ATOM 2392 O O . PRO A 1 302 ? -4.332 -17.836 -0.532 1.00 96.94 302 PRO A O 1
ATOM 2395 N N . GLU A 1 303 ? -5.901 -16.324 -0.037 1.00 96.19 303 GLU A N 1
ATOM 2396 C CA . GLU A 1 303 ? -5.165 -15.208 -0.622 1.00 96.19 303 GLU A CA 1
ATOM 2397 C C . GLU A 1 303 ? -3.896 -14.880 0.172 1.00 96.19 303 GLU A C 1
ATOM 2399 O O . GLU A 1 303 ? -2.841 -14.737 -0.435 1.00 96.19 303 GLU A O 1
ATOM 2404 N N . ASP A 1 304 ? -3.957 -14.852 1.505 1.00 97.69 304 ASP A N 1
ATOM 2405 C CA . ASP A 1 304 ? -2.797 -14.570 2.371 1.00 97.69 304 ASP A CA 1
ATOM 2406 C C . ASP A 1 304 ? -1.689 -15.601 2.186 1.00 97.69 304 ASP A C 1
ATOM 2408 O O . ASP A 1 304 ? -0.516 -15.263 2.026 1.00 97.69 304 ASP A O 1
ATOM 2412 N N . LYS A 1 305 ? -2.080 -16.873 2.105 1.00 97.69 305 LYS A N 1
ATOM 2413 C CA . LYS A 1 305 ? -1.172 -17.992 1.839 1.00 97.69 305 LYS A CA 1
ATOM 2414 C C . LYS A 1 305 ? -0.505 -17.863 0.475 1.00 97.69 305 LYS A C 1
ATOM 2416 O O . LYS A 1 305 ? 0.704 -18.073 0.350 1.00 97.69 305 LYS A O 1
ATOM 2421 N N . MET A 1 306 ? -1.273 -17.475 -0.545 1.00 97.62 306 MET A N 1
ATOM 2422 C CA . MET A 1 306 ? -0.736 -17.206 -1.877 1.00 97.62 306 MET A CA 1
ATOM 2423 C C . MET A 1 306 ? 0.215 -16.002 -1.869 1.00 97.62 306 MET A C 1
ATOM 2425 O O . MET A 1 306 ? 1.311 -16.117 -2.410 1.00 97.62 306 MET A O 1
ATOM 2429 N N . ARG A 1 307 ? -0.149 -14.876 -1.235 1.00 97.44 307 ARG A N 1
ATOM 2430 C CA . ARG A 1 307 ? 0.709 -13.679 -1.096 1.00 97.44 307 ARG A CA 1
ATOM 2431 C C . ARG A 1 307 ? 2.059 -14.046 -0.498 1.00 97.44 307 ARG A C 1
ATOM 2433 O O . ARG A 1 307 ? 3.090 -13.811 -1.127 1.00 97.44 307 ARG A O 1
ATOM 2440 N N . LEU A 1 308 ? 2.034 -14.708 0.655 1.00 96.94 308 LEU A N 1
ATOM 2441 C CA . LEU A 1 308 ? 3.221 -15.146 1.374 1.00 96.94 308 LEU A CA 1
ATOM 2442 C C . LEU A 1 308 ? 4.116 -16.039 0.506 1.00 96.94 308 LEU A C 1
ATOM 2444 O O . LEU A 1 308 ? 5.327 -15.818 0.409 1.00 96.94 308 LEU A O 1
ATOM 2448 N N . PHE A 1 309 ? 3.527 -17.025 -0.178 1.00 96.94 309 PHE A N 1
ATOM 2449 C CA . PHE A 1 309 ? 4.292 -17.905 -1.054 1.00 96.94 309 PHE A CA 1
ATOM 2450 C C . PHE A 1 309 ? 4.882 -17.171 -2.264 1.00 96.94 309 PHE A C 1
ATOM 2452 O O . PHE A 1 309 ? 6.028 -17.422 -2.636 1.00 96.94 309 PHE A O 1
ATOM 2459 N N . LEU A 1 310 ? 4.139 -16.248 -2.880 1.00 96.81 310 LEU A N 1
ATOM 2460 C CA . LEU A 1 310 ? 4.648 -15.441 -3.987 1.00 96.81 310 LEU A CA 1
ATOM 2461 C C . LEU A 1 310 ? 5.796 -14.533 -3.536 1.00 96.81 310 LEU A C 1
ATOM 2463 O O . LEU A 1 310 ? 6.795 -14.448 -4.246 1.00 96.81 310 LEU A O 1
ATOM 2467 N N . ILE A 1 311 ? 5.711 -13.915 -2.354 1.00 95.75 311 ILE A N 1
ATOM 2468 C CA . ILE A 1 311 ? 6.795 -13.101 -1.778 1.00 95.75 311 ILE A CA 1
ATOM 2469 C C . ILE A 1 311 ? 8.046 -13.952 -1.549 1.00 95.75 311 ILE A C 1
ATOM 2471 O O . ILE A 1 311 ? 9.142 -13.549 -1.955 1.00 95.75 311 ILE A O 1
ATOM 2475 N N . TYR A 1 312 ? 7.888 -15.149 -0.971 1.00 95.00 312 TYR A N 1
ATOM 2476 C CA . TYR A 1 312 ? 8.966 -16.133 -0.844 1.00 95.00 312 TYR A CA 1
ATOM 2477 C C . TYR A 1 312 ? 9.573 -16.470 -2.204 1.00 95.00 312 TYR A C 1
ATOM 2479 O O . TYR A 1 312 ? 10.784 -16.340 -2.406 1.00 95.00 312 TYR A O 1
ATOM 2487 N N . TYR A 1 313 ? 8.729 -16.843 -3.166 1.00 94.19 313 TYR A N 1
ATOM 2488 C CA . TYR A 1 313 ? 9.180 -17.255 -4.481 1.00 94.19 313 TYR A CA 1
ATOM 2489 C C . TYR A 1 313 ? 9.861 -16.115 -5.231 1.00 94.19 313 TYR A C 1
ATOM 2491 O O . TYR A 1 313 ? 10.840 -16.382 -5.913 1.00 94.19 313 TYR A O 1
ATOM 2499 N N . ILE A 1 314 ? 9.408 -14.863 -5.119 1.00 92.00 314 ILE A N 1
ATOM 2500 C CA . ILE A 1 314 ? 10.039 -13.689 -5.743 1.00 92.00 314 ILE A CA 1
ATOM 2501 C C . ILE A 1 314 ? 11.398 -13.417 -5.087 1.00 92.00 314 ILE A C 1
ATOM 2503 O O . ILE A 1 314 ? 12.405 -13.351 -5.798 1.00 92.00 314 ILE A O 1
ATOM 2507 N N . SER A 1 315 ? 11.446 -13.367 -3.754 1.00 89.56 315 SER A N 1
ATOM 2508 C CA . SER A 1 315 ? 12.630 -12.980 -2.968 1.00 89.56 315 SER A CA 1
ATOM 2509 C C . SER A 1 315 ? 13.739 -14.040 -2.931 1.00 89.56 315 SER A C 1
ATOM 2511 O O . SER A 1 315 ? 14.903 -13.710 -2.692 1.00 89.56 315 SER A O 1
ATOM 2513 N N . ALA A 1 316 ? 13.421 -15.312 -3.192 1.00 86.62 316 ALA A N 1
ATOM 2514 C CA . ALA A 1 316 ? 14.403 -16.394 -3.157 1.00 86.62 316 ALA A CA 1
ATOM 2515 C C . ALA A 1 316 ? 15.520 -16.206 -4.207 1.00 86.62 316 ALA A C 1
ATOM 2517 O O . ALA A 1 316 ? 15.253 -15.966 -5.383 1.00 86.62 316 ALA A O 1
ATOM 2518 N N . GLN A 1 317 ? 16.794 -16.360 -3.838 1.00 79.56 317 GLN A N 1
ATOM 2519 C CA . GLN A 1 317 ? 17.895 -16.241 -4.814 1.00 79.56 317 GLN A CA 1
ATOM 2520 C C . GLN A 1 317 ? 17.832 -17.352 -5.878 1.00 79.56 317 GLN A C 1
ATOM 2522 O O . GLN A 1 317 ? 17.982 -17.131 -7.087 1.00 79.56 317 GLN A O 1
ATOM 2527 N N . GLN A 1 318 ? 17.543 -18.569 -5.426 1.00 79.12 318 GLN A N 1
ATOM 2528 C CA . GLN A 1 318 ? 17.339 -19.739 -6.268 1.00 79.12 318 GLN A CA 1
ATOM 2529 C C . GLN A 1 318 ? 15.881 -20.174 -6.173 1.00 79.12 318 GLN A C 1
ATOM 2531 O O . GLN A 1 318 ? 15.233 -19.964 -5.152 1.00 79.12 318 GLN A O 1
ATOM 2536 N N . ALA A 1 319 ? 15.346 -20.704 -7.274 1.00 79.06 319 ALA A N 1
ATOM 2537 C CA . ALA A 1 319 ? 14.006 -21.271 -7.223 1.00 79.06 319 ALA A CA 1
ATOM 2538 C C . ALA A 1 319 ? 14.043 -22.521 -6.323 1.00 79.06 319 ALA A C 1
ATOM 2540 O O . ALA A 1 319 ? 15.072 -23.204 -6.325 1.00 79.06 319 ALA A O 1
ATOM 2541 N N . PRO A 1 320 ? 12.961 -22.822 -5.583 1.00 85.75 320 PRO A N 1
ATOM 2542 C CA . PRO A 1 320 ? 12.838 -24.089 -4.871 1.00 85.75 320 PRO A CA 1
ATOM 2543 C C . PRO A 1 320 ? 13.062 -25.269 -5.818 1.00 85.75 320 PRO A C 1
ATOM 2545 O O . PRO A 1 320 ? 12.812 -25.151 -7.025 1.00 85.75 320 PRO A O 1
ATOM 2548 N N . SER A 1 321 ? 13.514 -26.403 -5.277 1.00 89.50 321 SER A N 1
ATOM 2549 C CA . SER A 1 321 ? 13.605 -27.629 -6.069 1.00 89.50 321 SER A CA 1
ATOM 2550 C C . SER A 1 321 ? 12.223 -27.998 -6.621 1.00 89.50 321 SER A C 1
ATOM 2552 O O . SER A 1 321 ? 11.194 -27.598 -6.076 1.00 89.50 321 SER A O 1
ATOM 2554 N N . GLU A 1 322 ? 12.175 -28.755 -7.717 1.00 90.19 322 GLU A N 1
ATOM 2555 C CA . GLU A 1 322 ? 10.892 -29.144 -8.313 1.00 90.19 322 GLU A CA 1
ATOM 2556 C C . GLU A 1 322 ? 10.036 -29.973 -7.342 1.00 90.19 322 GLU A C 1
ATOM 2558 O O . GLU A 1 322 ? 8.823 -29.782 -7.282 1.00 90.19 322 GLU A O 1
ATOM 2563 N N . ALA A 1 323 ? 10.678 -30.805 -6.514 1.00 92.62 323 ALA A N 1
ATOM 2564 C CA . ALA A 1 323 ? 10.018 -31.570 -5.462 1.00 92.62 323 ALA A CA 1
ATOM 2565 C C . ALA A 1 323 ? 9.416 -30.665 -4.372 1.00 92.62 323 ALA A C 1
ATOM 2567 O O . ALA A 1 323 ? 8.250 -30.837 -4.020 1.00 92.62 323 ALA A O 1
ATOM 2568 N N . ASP A 1 324 ? 10.170 -29.677 -3.877 1.00 92.06 324 ASP A N 1
ATOM 2569 C CA . ASP A 1 324 ? 9.673 -28.743 -2.854 1.00 92.06 324 ASP A CA 1
ATOM 2570 C C . ASP A 1 324 ? 8.550 -27.866 -3.414 1.00 92.06 324 ASP A C 1
ATOM 2572 O O . ASP A 1 324 ? 7.528 -27.643 -2.766 1.00 92.06 324 ASP A O 1
ATOM 2576 N N . LEU A 1 325 ? 8.708 -27.392 -4.653 1.00 93.62 325 LEU A N 1
ATOM 2577 C CA . LEU A 1 325 ? 7.697 -26.587 -5.328 1.00 93.62 325 LEU A CA 1
ATOM 2578 C C . LEU A 1 325 ? 6.375 -27.351 -5.475 1.00 93.62 325 LEU A C 1
ATOM 2580 O O . LEU A 1 325 ? 5.309 -26.751 -5.332 1.00 93.62 325 LEU A O 1
ATOM 2584 N N . GLU A 1 326 ? 6.426 -28.655 -5.745 1.00 95.31 326 GLU A N 1
ATOM 2585 C CA . GLU A 1 326 ? 5.226 -29.483 -5.848 1.00 95.31 326 GLU A CA 1
ATOM 2586 C C . GLU A 1 326 ? 4.536 -29.683 -4.492 1.00 95.31 326 GLU A C 1
ATOM 2588 O O . GLU A 1 326 ? 3.308 -29.627 -4.415 1.00 95.31 326 GLU A O 1
ATOM 2593 N N . GLN A 1 327 ? 5.305 -29.799 -3.403 1.00 95.75 327 GLN A N 1
ATOM 2594 C CA . GLN A 1 327 ? 4.747 -29.812 -2.046 1.00 95.75 327 GLN A CA 1
ATOM 2595 C C . GLN A 1 327 ? 4.021 -28.501 -1.720 1.00 95.75 327 GLN A C 1
ATOM 2597 O O . GLN A 1 327 ? 2.886 -28.533 -1.242 1.00 95.75 327 GLN A O 1
ATOM 2602 N N . TYR A 1 328 ? 4.624 -27.351 -2.042 1.00 96.31 328 TYR A N 1
ATOM 2603 C CA . TYR A 1 328 ? 3.980 -26.051 -1.837 1.00 96.31 328 TYR A CA 1
ATOM 2604 C C . TYR A 1 328 ? 2.708 -25.890 -2.668 1.00 96.31 328 TYR A C 1
ATOM 2606 O O . TYR A 1 328 ? 1.692 -25.444 -2.142 1.00 96.31 328 TYR A O 1
ATOM 2614 N N . LYS A 1 329 ? 2.718 -26.279 -3.949 1.00 96.62 329 LYS A N 1
ATOM 2615 C CA . LYS A 1 329 ? 1.512 -26.230 -4.792 1.00 96.62 329 LYS A CA 1
ATOM 2616 C C . LYS A 1 329 ? 0.390 -27.089 -4.232 1.00 96.62 329 LYS A C 1
ATOM 2618 O O . LYS A 1 329 ? -0.758 -26.650 -4.251 1.00 96.62 329 LYS A O 1
ATOM 2623 N N . LYS A 1 330 ? 0.713 -28.290 -3.743 1.00 97.00 330 LYS A N 1
ATOM 2624 C CA . LYS A 1 330 ? -0.270 -29.173 -3.118 1.00 97.00 330 LYS A CA 1
ATOM 2625 C C . LYS A 1 330 ? -0.880 -28.506 -1.886 1.00 97.00 330 LYS A C 1
ATOM 2627 O O . LYS A 1 330 ? -2.091 -28.344 -1.850 1.00 97.00 330 LYS A O 1
ATOM 2632 N N . ALA A 1 331 ? -0.056 -28.017 -0.959 1.00 97.00 331 ALA A N 1
ATOM 2633 C CA . ALA A 1 331 ? -0.538 -27.333 0.243 1.00 97.00 331 ALA A CA 1
ATOM 2634 C C . ALA A 1 331 ? -1.378 -26.083 -0.080 1.00 97.00 331 ALA A C 1
ATOM 2636 O O . ALA A 1 331 ? -2.425 -25.863 0.523 1.00 97.00 331 ALA A O 1
ATOM 2637 N N . LEU A 1 332 ? -0.971 -25.289 -1.076 1.00 97.31 332 LEU A N 1
ATOM 2638 C CA . LEU A 1 332 ? -1.742 -24.135 -1.548 1.00 97.31 332 LEU A CA 1
ATO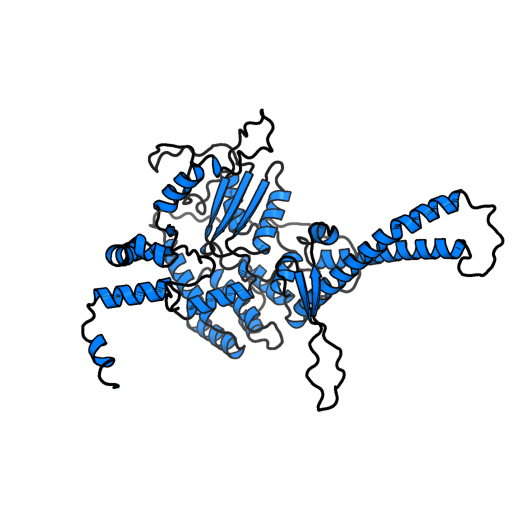M 2639 C C . LEU A 1 332 ? -3.089 -24.557 -2.150 1.00 97.31 332 LEU A C 1
ATOM 2641 O O . LEU A 1 332 ? -4.103 -23.918 -1.883 1.00 97.31 332 LEU A O 1
ATOM 2645 N N . THR A 1 333 ? -3.116 -25.631 -2.940 1.00 97.25 333 THR A N 1
ATOM 2646 C CA . THR A 1 333 ? -4.352 -26.156 -3.545 1.00 97.25 333 THR A CA 1
ATOM 2647 C C . THR A 1 333 ? -5.296 -26.706 -2.481 1.00 97.25 333 THR A C 1
ATOM 2649 O O . THR A 1 333 ? -6.483 -26.388 -2.504 1.00 97.25 333 THR A O 1
ATOM 2652 N N . ASP A 1 334 ? -4.767 -27.462 -1.517 1.00 96.69 334 ASP A N 1
ATOM 2653 C CA . ASP A 1 334 ? -5.519 -28.002 -0.381 1.00 96.69 334 ASP A CA 1
ATOM 2654 C C . ASP A 1 334 ? -6.085 -26.865 0.494 1.00 96.69 334 ASP A C 1
ATOM 2656 O O . ASP A 1 334 ? -7.205 -26.957 0.993 1.00 96.69 334 ASP A O 1
ATOM 2660 N N . ALA A 1 335 ? -5.365 -25.742 0.598 1.00 95.62 335 ALA A N 1
ATOM 2661 C CA . ALA A 1 335 ? -5.836 -24.512 1.235 1.00 95.62 335 ALA A CA 1
ATOM 2662 C C . ALA A 1 335 ? -6.816 -23.683 0.373 1.00 95.62 335 ALA A C 1
ATOM 2664 O O . ALA A 1 335 ? -7.212 -22.596 0.785 1.00 95.62 335 ALA A O 1
ATOM 2665 N N . GLY A 1 336 ? -7.206 -24.152 -0.818 1.00 96.06 336 GLY A N 1
ATOM 2666 C CA . GLY A 1 336 ? -8.170 -23.484 -1.701 1.00 96.06 336 GLY A CA 1
ATOM 2667 C C . GLY A 1 336 ? -7.596 -22.352 -2.561 1.00 96.06 336 GLY A C 1
ATOM 2668 O O . GLY A 1 336 ? -8.351 -21.529 -3.083 1.00 96.06 336 GLY A O 1
ATOM 2669 N N . CYS A 1 337 ? -6.273 -22.270 -2.715 1.00 96.06 337 CYS A N 1
ATOM 2670 C CA . CYS A 1 337 ? -5.626 -21.213 -3.489 1.00 96.06 337 CYS A CA 1
ATOM 2671 C C . CYS A 1 337 ? -5.716 -21.469 -5.001 1.00 96.06 337 CYS A C 1
ATOM 2673 O O . CYS A 1 337 ? -5.526 -22.583 -5.486 1.00 96.06 337 CYS A O 1
ATOM 2675 N N . ASN A 1 338 ? -5.889 -20.398 -5.775 1.00 94.12 338 ASN A N 1
ATOM 2676 C CA . ASN A 1 338 ? -5.719 -20.431 -7.226 1.00 94.12 338 ASN A CA 1
ATOM 2677 C C . ASN A 1 338 ? -4.227 -20.326 -7.588 1.00 94.12 338 ASN A C 1
ATOM 2679 O O . ASN A 1 338 ? -3.592 -19.339 -7.229 1.00 94.12 338 ASN A O 1
ATOM 2683 N N . LEU A 1 339 ? -3.683 -21.287 -8.341 1.00 96.00 339 LEU A N 1
ATOM 2684 C CA . LEU A 1 339 ? -2.261 -21.325 -8.711 1.00 96.00 339 LEU A CA 1
ATOM 2685 C C . LEU A 1 339 ? -1.878 -20.462 -9.931 1.00 96.00 339 LEU A C 1
ATOM 2687 O O . LEU A 1 339 ? -0.690 -20.317 -10.218 1.00 96.00 339 LEU A O 1
ATOM 2691 N 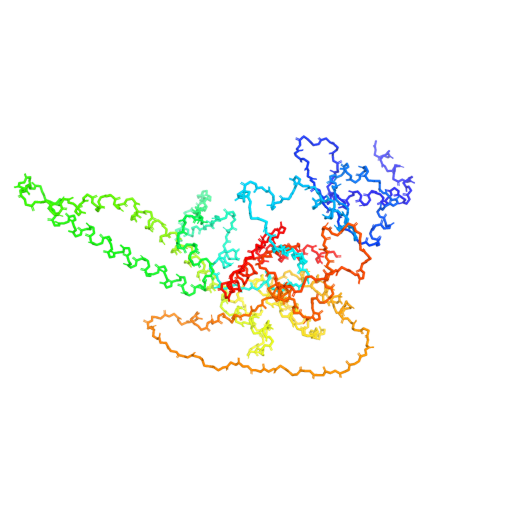N . ASN A 1 340 ? -2.829 -19.849 -10.642 1.00 95.25 340 ASN A N 1
ATOM 2692 C CA . ASN A 1 340 ? -2.521 -19.029 -11.823 1.00 95.25 340 ASN A CA 1
ATOM 2693 C C . ASN A 1 340 ? -1.546 -17.865 -11.537 1.00 95.25 340 ASN A C 1
ATOM 2695 O O . ASN A 1 340 ? -0.627 -17.666 -12.334 1.00 95.25 340 ASN A O 1
ATOM 2699 N N . PRO A 1 341 ? -1.651 -17.113 -10.418 1.00 95.69 341 PRO A N 1
ATOM 2700 C CA . PRO A 1 341 ? -0.654 -16.097 -10.076 1.00 95.69 341 PRO A CA 1
ATOM 2701 C C . PRO A 1 341 ? 0.773 -16.657 -10.036 1.00 95.69 341 PRO A C 1
ATOM 2703 O O . PRO A 1 341 ? 1.698 -16.045 -10.570 1.00 95.69 341 PRO A O 1
ATOM 2706 N N . LEU A 1 342 ? 0.953 -17.857 -9.472 1.00 94.81 342 LEU A N 1
ATOM 2707 C CA . LEU A 1 342 ? 2.251 -18.528 -9.408 1.00 94.81 342 LEU A CA 1
ATOM 2708 C C . LEU A 1 342 ? 2.778 -18.890 -10.802 1.00 94.81 342 LEU A C 1
ATOM 2710 O O . LEU A 1 342 ? 3.974 -18.745 -11.056 1.00 94.81 342 LEU A O 1
ATOM 2714 N N . GLN A 1 343 ? 1.910 -19.325 -11.717 1.00 91.62 343 GLN A N 1
ATOM 2715 C CA . GLN A 1 343 ? 2.299 -19.623 -13.098 1.00 91.62 343 GLN A CA 1
ATOM 2716 C C . GLN A 1 343 ? 2.908 -18.397 -13.787 1.00 91.62 343 GLN A C 1
ATOM 2718 O O . GLN A 1 343 ? 3.992 -18.498 -14.368 1.00 91.62 343 GLN A O 1
ATOM 2723 N N . TYR A 1 344 ? 2.265 -17.234 -13.664 1.00 91.69 344 TYR A N 1
ATOM 2724 C CA . TYR A 1 344 ? 2.797 -15.992 -14.221 1.00 91.69 344 TYR A CA 1
ATOM 2725 C C . TYR A 1 344 ? 4.114 -15.578 -13.550 1.00 91.69 344 TYR A C 1
ATOM 2727 O O . TYR A 1 344 ? 5.101 -15.304 -14.232 1.00 91.69 344 TYR A O 1
ATOM 2735 N N . ILE A 1 345 ? 4.175 -15.599 -12.214 1.00 91.81 345 ILE A N 1
ATOM 2736 C CA . ILE A 1 345 ? 5.385 -15.222 -11.467 1.00 91.81 345 ILE A CA 1
ATOM 2737 C C . ILE A 1 345 ? 6.568 -16.149 -11.789 1.00 91.81 345 ILE A C 1
ATOM 2739 O O . ILE A 1 345 ? 7.709 -15.687 -11.879 1.00 91.81 345 ILE A O 1
ATOM 2743 N N . LYS A 1 346 ? 6.326 -17.443 -12.038 1.00 90.75 346 LYS A N 1
ATOM 2744 C CA . LYS A 1 346 ? 7.358 -18.383 -12.499 1.00 90.75 346 LYS A CA 1
ATOM 2745 C C . LYS A 1 346 ? 7.942 -17.960 -13.849 1.00 90.75 346 LYS A C 1
ATOM 2747 O O . LYS A 1 346 ? 9.166 -17.951 -13.989 1.00 90.75 346 LYS A O 1
ATOM 2752 N N . GLN A 1 347 ? 7.093 -17.593 -14.812 1.00 85.94 347 GLN A N 1
ATOM 2753 C CA . GLN A 1 347 ? 7.531 -17.098 -16.121 1.00 85.94 347 GLN A CA 1
ATOM 2754 C C . GLN A 1 347 ? 8.305 -15.784 -15.979 1.00 85.94 347 GLN A C 1
ATOM 2756 O O . GLN A 1 347 ? 9.433 -15.683 -16.459 1.00 85.94 347 GLN A O 1
ATOM 2761 N N . TRP A 1 348 ? 7.749 -14.812 -15.248 1.00 85.94 348 TRP A N 1
ATOM 2762 C CA . TRP A 1 348 ? 8.399 -13.528 -14.980 1.00 85.94 348 TRP A CA 1
ATOM 2763 C C . TRP A 1 348 ? 9.792 -13.711 -14.367 1.00 85.94 348 TRP A C 1
ATOM 2765 O O . TRP A 1 348 ? 10.761 -13.133 -14.854 1.00 85.94 348 TRP A O 1
ATOM 2775 N N . LYS A 1 349 ? 9.932 -14.579 -13.358 1.00 84.06 349 LYS A N 1
ATOM 2776 C CA . LYS A 1 349 ? 11.219 -14.818 -12.694 1.00 84.06 349 LYS A CA 1
ATOM 2777 C C . LYS A 1 349 ? 12.251 -15.460 -13.624 1.00 84.06 349 LYS A C 1
ATOM 2779 O O . LYS A 1 349 ? 13.440 -15.161 -13.514 1.00 84.06 349 LYS A O 1
ATOM 2784 N N . ALA A 1 350 ? 11.818 -16.324 -14.544 1.00 81.31 350 ALA A N 1
ATOM 2785 C CA . ALA A 1 350 ? 12.694 -16.880 -15.571 1.00 81.31 350 ALA A CA 1
ATOM 2786 C C . ALA A 1 350 ? 13.185 -15.788 -16.539 1.00 81.31 350 ALA A C 1
ATOM 2788 O O . ALA A 1 350 ? 14.384 -15.713 -16.809 1.00 81.31 350 ALA A O 1
ATOM 2789 N N . PHE A 1 351 ? 12.295 -14.897 -16.993 1.00 73.12 351 PHE A N 1
ATOM 2790 C CA . PHE A 1 351 ? 12.663 -13.751 -17.834 1.00 73.12 351 PHE A CA 1
ATOM 2791 C C . PHE A 1 351 ? 13.600 -12.773 -17.123 1.00 73.12 351 PHE A C 1
ATOM 2793 O O . PHE A 1 351 ? 14.605 -12.372 -17.705 1.00 73.12 351 PHE A O 1
ATOM 2800 N N . ALA A 1 352 ? 13.325 -12.444 -15.860 1.00 70.50 352 ALA A N 1
ATOM 2801 C CA . ALA A 1 352 ? 14.172 -11.563 -15.063 1.00 70.50 352 ALA A CA 1
ATOM 2802 C C . ALA A 1 352 ? 15.598 -12.124 -14.924 1.00 70.50 352 ALA A C 1
ATOM 2804 O O . ALA A 1 352 ? 16.561 -11.392 -15.131 1.00 70.50 352 ALA A O 1
ATOM 2805 N N . LYS A 1 353 ? 15.744 -13.437 -14.673 1.00 68.25 353 LYS A N 1
ATOM 2806 C CA . LYS A 1 353 ? 17.059 -14.102 -14.617 1.00 68.25 353 LYS A CA 1
ATOM 2807 C C . LYS A 1 353 ? 17.813 -14.066 -15.946 1.00 68.25 353 LYS A C 1
ATOM 2809 O O . LYS A 1 353 ? 19.033 -13.921 -15.936 1.00 68.25 353 LYS A O 1
ATOM 2814 N N . MET A 1 354 ? 17.106 -14.206 -17.069 1.00 58.00 354 MET A N 1
ATOM 2815 C CA . MET A 1 354 ? 17.708 -14.108 -18.404 1.00 58.00 354 MET A CA 1
ATOM 2816 C C . MET A 1 354 ? 18.142 -12.676 -18.732 1.00 58.00 354 MET A C 1
ATOM 2818 O O . MET A 1 354 ? 19.200 -12.489 -19.323 1.00 58.00 354 MET A O 1
ATOM 2822 N N . ALA A 1 355 ? 17.368 -11.671 -18.313 1.00 54.78 355 ALA A N 1
ATOM 2823 C CA . ALA A 1 355 ? 17.714 -10.262 -18.488 1.00 54.78 355 ALA A CA 1
ATOM 2824 C C . ALA A 1 355 ? 18.894 -9.824 -17.601 1.00 54.78 355 ALA A C 1
ATOM 2826 O O . ALA A 1 355 ? 19.671 -8.966 -18.003 1.00 54.78 355 ALA A O 1
ATOM 2827 N N . SER A 1 356 ? 19.055 -10.434 -16.421 1.00 52.28 356 SER A N 1
ATOM 2828 C CA . SER A 1 356 ? 20.165 -10.175 -15.495 1.00 52.28 356 SER A CA 1
ATOM 2829 C C . SER A 1 356 ? 21.407 -11.045 -15.738 1.00 52.28 356 SER A C 1
ATOM 2831 O O . SER A 1 356 ? 22.339 -10.994 -14.937 1.00 52.28 356 SER A O 1
ATOM 2833 N N . ALA A 1 357 ? 21.417 -11.903 -16.766 1.00 34.91 357 ALA A N 1
ATOM 2834 C CA . ALA A 1 357 ? 22.561 -12.761 -17.057 1.00 34.91 357 ALA A CA 1
ATOM 2835 C C . ALA A 1 357 ? 23.742 -11.896 -17.540 1.00 34.91 357 ALA A C 1
ATOM 2837 O O . ALA A 1 357 ? 23.634 -11.248 -18.583 1.00 34.91 357 ALA A O 1
ATOM 2838 N N . PRO A 1 358 ? 24.871 -11.861 -16.811 1.00 36.97 358 PRO A N 1
ATOM 2839 C CA . PRO A 1 358 ? 25.998 -11.038 -17.208 1.00 36.97 358 PRO A CA 1
ATOM 2840 C C . PRO A 1 358 ? 26.658 -11.627 -18.458 1.00 36.97 358 PRO A C 1
ATOM 2842 O O . PRO A 1 358 ? 26.998 -12.810 -18.504 1.00 36.97 358 PRO A O 1
ATOM 2845 N N . THR A 1 359 ? 26.933 -10.786 -19.453 1.00 36.16 359 THR A N 1
ATOM 2846 C CA . THR A 1 359 ? 28.092 -10.991 -20.328 1.00 36.16 359 THR A CA 1
ATOM 2847 C C . THR A 1 359 ? 29.335 -10.947 -19.440 1.00 36.16 359 THR A C 1
ATOM 2849 O O . THR A 1 359 ? 29.779 -9.875 -19.037 1.00 36.16 359 THR A O 1
ATOM 2852 N N . SER A 1 360 ? 29.824 -12.125 -19.048 1.00 30.94 360 SER A N 1
ATOM 2853 C CA . SER A 1 360 ? 30.948 -12.316 -18.129 1.00 30.94 360 SER A CA 1
ATOM 2854 C C . SER A 1 360 ? 32.177 -11.491 -18.500 1.00 30.94 360 SER A C 1
ATOM 2856 O O . SER A 1 360 ? 32.683 -11.644 -19.603 1.00 30.94 360 SER A O 1
ATOM 2858 N N . TYR A 1 361 ? 32.703 -10.729 -17.537 1.00 26.97 361 TYR A N 1
ATOM 2859 C CA . TYR A 1 361 ? 34.120 -10.702 -17.144 1.00 26.97 361 TYR A CA 1
ATOM 2860 C C . TYR A 1 361 ? 34.246 -9.982 -15.786 1.00 26.97 361 TYR A C 1
ATOM 2862 O O . TYR A 1 361 ? 33.820 -8.840 -15.654 1.00 26.97 361 TYR A O 1
ATOM 2870 N N . GLY A 1 362 ? 34.867 -10.628 -14.792 1.00 27.81 362 GLY A N 1
ATOM 2871 C CA . GLY A 1 362 ? 35.374 -9.957 -13.584 1.00 27.81 362 GLY A CA 1
ATOM 2872 C C . GLY A 1 362 ? 34.705 -10.366 -12.270 1.00 27.81 362 GLY A C 1
ATOM 2873 O O . GLY A 1 362 ? 33.594 -9.960 -11.954 1.00 27.81 362 GLY A O 1
ATOM 2874 N N . ASN A 1 363 ? 35.432 -11.159 -11.490 1.00 29.44 363 ASN A N 1
ATOM 2875 C CA . ASN A 1 363 ? 35.062 -11.671 -10.178 1.00 29.44 363 ASN A CA 1
ATOM 2876 C C . ASN A 1 363 ? 35.446 -10.646 -9.094 1.00 29.44 363 ASN A C 1
ATOM 2878 O O . ASN A 1 363 ? 36.640 -10.450 -8.880 1.00 29.44 363 ASN A O 1
ATOM 2882 N N . THR A 1 364 ? 34.488 -10.051 -8.373 1.00 26.67 364 THR A N 1
ATOM 2883 C CA . THR A 1 364 ? 34.795 -9.367 -7.101 1.00 26.67 364 THR A CA 1
ATOM 2884 C C . THR A 1 364 ? 33.643 -9.491 -6.105 1.00 26.67 364 THR A C 1
ATOM 2886 O O . THR A 1 364 ? 32.612 -8.834 -6.201 1.00 26.67 364 THR A O 1
ATOM 2889 N N . THR A 1 365 ? 33.853 -10.349 -5.112 1.00 29.52 365 THR A N 1
ATOM 2890 C CA . THR A 1 365 ? 33.075 -10.482 -3.877 1.00 29.52 365 THR A CA 1
ATOM 2891 C C . THR A 1 365 ? 33.107 -9.203 -3.037 1.00 29.52 365 THR A C 1
ATOM 2893 O O . THR A 1 365 ? 34.185 -8.784 -2.614 1.00 29.52 365 THR A O 1
ATOM 2896 N N . THR A 1 366 ? 31.945 -8.650 -2.680 1.00 29.12 366 THR A N 1
ATOM 2897 C CA . THR A 1 366 ? 31.807 -7.660 -1.597 1.00 29.12 366 THR A CA 1
ATOM 2898 C C . THR A 1 366 ? 30.813 -8.162 -0.543 1.00 29.12 366 THR A C 1
ATOM 2900 O O . THR A 1 366 ? 29.684 -8.547 -0.837 1.00 29.12 366 THR A O 1
ATOM 2903 N N . LYS A 1 367 ? 31.286 -8.240 0.707 1.00 29.61 367 LYS A N 1
ATOM 2904 C CA . LYS A 1 367 ? 30.548 -8.720 1.888 1.00 29.61 367 LYS A CA 1
ATOM 2905 C C . LYS A 1 367 ? 29.534 -7.663 2.364 1.00 29.61 367 LYS A C 1
ATOM 2907 O O . LYS A 1 367 ? 29.876 -6.481 2.332 1.00 29.61 367 LYS A O 1
ATOM 2912 N N . PRO A 1 368 ? 28.355 -8.040 2.893 1.00 31.61 368 PRO A N 1
ATOM 2913 C CA . PRO A 1 368 ? 27.470 -7.094 3.563 1.00 31.61 368 PRO A CA 1
ATOM 2914 C C . PRO A 1 368 ? 27.979 -6.814 4.986 1.00 31.61 368 PRO A C 1
ATOM 2916 O O . PRO A 1 368 ? 28.127 -7.723 5.802 1.00 31.61 368 PRO A O 1
ATOM 2919 N N . MET A 1 369 ? 28.265 -5.543 5.271 1.00 28.16 369 MET A N 1
ATOM 2920 C CA . MET A 1 369 ? 28.570 -5.046 6.614 1.00 28.16 369 MET A CA 1
ATOM 2921 C C . MET A 1 369 ? 27.276 -4.921 7.424 1.00 28.16 369 MET A C 1
ATOM 2923 O O . MET A 1 369 ? 26.337 -4.249 7.002 1.00 28.16 369 MET A O 1
ATOM 2927 N N . GLY A 1 370 ? 27.247 -5.564 8.591 1.00 29.80 370 GLY A N 1
ATOM 2928 C CA . GLY A 1 370 ? 26.222 -5.364 9.608 1.00 29.80 370 GLY A CA 1
ATOM 2929 C C . GLY A 1 370 ? 26.434 -4.063 10.381 1.00 29.80 370 GLY A C 1
ATOM 2930 O O . GLY A 1 370 ? 27.569 -3.680 10.663 1.00 29.80 370 GLY A O 1
ATOM 2931 N N . LEU A 1 371 ? 25.333 -3.401 10.743 1.00 32.31 371 LEU A N 1
ATOM 2932 C CA . LEU A 1 371 ? 25.321 -2.332 11.740 1.00 32.31 371 LEU A CA 1
ATOM 2933 C C . LEU A 1 371 ? 23.903 -2.149 12.302 1.00 32.31 371 LEU A C 1
ATOM 2935 O O . LEU A 1 371 ? 23.103 -1.376 11.788 1.00 32.31 371 LEU A O 1
ATOM 2939 N N . LEU A 1 372 ? 23.590 -2.885 13.369 1.00 28.20 372 LEU A N 1
ATOM 2940 C CA . LEU A 1 372 ? 22.479 -2.576 14.268 1.00 28.20 372 LEU A CA 1
ATOM 2941 C C . LEU A 1 372 ? 22.940 -2.825 15.702 1.00 28.20 372 LEU A C 1
ATOM 2943 O O . LEU A 1 372 ? 23.026 -3.963 16.155 1.00 28.20 372 LEU A O 1
ATOM 2947 N N . SER A 1 373 ? 23.217 -1.742 16.423 1.00 28.08 373 SER A N 1
ATOM 2948 C CA . SER A 1 373 ? 23.278 -1.770 17.878 1.00 28.08 373 SER A CA 1
ATOM 2949 C C . SER A 1 373 ? 22.519 -0.584 18.456 1.00 28.08 373 SER A C 1
ATOM 2951 O O . SER A 1 373 ? 22.875 0.560 18.182 1.00 28.08 373 SER A O 1
ATOM 2953 N N . ARG A 1 374 ? 21.598 -0.926 19.366 1.00 33.91 374 ARG A N 1
ATOM 2954 C CA . ARG A 1 374 ? 21.107 -0.134 20.504 1.00 33.91 374 ARG A CA 1
ATOM 2955 C C . ARG A 1 374 ? 20.078 0.959 20.206 1.00 33.91 374 ARG A C 1
ATOM 2957 O O . ARG A 1 374 ? 20.449 2.030 19.762 1.00 33.91 374 ARG A O 1
ATOM 2964 N N . VAL A 1 375 ? 18.831 0.713 20.622 1.00 33.94 375 VAL A N 1
ATOM 2965 C CA . VAL A 1 375 ? 18.123 1.486 21.667 1.00 33.94 375 VAL A CA 1
ATOM 2966 C C . VAL A 1 375 ? 17.036 0.586 22.280 1.00 33.94 375 VAL A C 1
ATOM 2968 O O . VAL A 1 375 ? 16.284 -0.065 21.562 1.00 33.94 375 VAL A O 1
ATOM 2971 N N . MET A 1 376 ? 16.983 0.545 23.614 1.00 32.66 376 MET A N 1
ATOM 2972 C CA . MET A 1 376 ? 15.906 -0.028 24.427 1.00 32.66 376 MET A CA 1
ATOM 2973 C C . MET A 1 376 ? 15.429 1.029 25.432 1.00 32.66 376 MET A C 1
ATOM 2975 O O . MET A 1 376 ? 16.240 1.812 25.925 1.00 32.66 376 MET A O 1
ATOM 2979 N N . ASN A 1 377 ? 14.146 0.904 25.783 1.00 35.44 377 ASN A N 1
ATOM 2980 C CA . ASN A 1 377 ? 13.409 1.437 26.937 1.00 35.44 377 ASN A CA 1
ATOM 2981 C C . ASN A 1 377 ? 12.925 2.894 26.908 1.00 35.44 377 ASN A C 1
ATOM 2983 O O . ASN A 1 377 ? 13.718 3.827 26.982 1.00 35.44 377 ASN A O 1
ATOM 2987 N N . THR A 1 378 ? 11.596 3.079 27.001 1.00 34.53 378 THR A N 1
ATOM 2988 C CA . THR A 1 378 ? 10.896 3.372 28.278 1.00 34.53 378 THR A CA 1
ATOM 2989 C C . THR A 1 378 ? 9.359 3.260 28.134 1.00 34.53 378 THR A C 1
ATOM 2991 O O . THR A 1 378 ? 8.762 4.008 27.377 1.00 34.53 378 THR A O 1
ATOM 2994 N N . GLY A 1 379 ? 8.742 2.350 28.909 1.00 28.52 379 GLY A N 1
ATOM 2995 C CA . GLY A 1 379 ? 7.486 2.551 29.664 1.00 28.52 379 GLY A CA 1
ATOM 2996 C C . GLY A 1 379 ? 6.115 2.631 28.966 1.00 28.52 379 GLY A C 1
ATOM 2997 O O . GLY A 1 379 ? 5.723 3.686 28.489 1.00 28.52 379 GLY A O 1
ATOM 2998 N N . SER A 1 380 ? 5.294 1.580 29.101 1.00 33.41 380 SER A N 1
ATOM 2999 C CA . SER A 1 380 ? 4.009 1.634 29.843 1.00 33.41 380 SER A CA 1
ATOM 3000 C C . SER A 1 380 ? 3.217 0.318 29.727 1.00 33.41 380 SER A C 1
ATOM 3002 O O . SER A 1 380 ? 3.057 -0.277 28.658 1.00 33.41 380 SER A O 1
ATOM 3004 N N . GLN A 1 381 ? 2.766 -0.161 30.888 1.00 35.53 381 GLN A N 1
ATOM 3005 C CA . GLN A 1 381 ? 1.943 -1.350 31.076 1.00 35.53 381 GLN A CA 1
ATOM 3006 C C . GLN A 1 381 ? 0.515 -1.082 30.599 1.00 35.53 381 GLN A C 1
ATOM 3008 O O . GLN A 1 381 ? -0.228 -0.376 31.265 1.00 35.53 381 GLN A O 1
ATOM 3013 N N . PHE A 1 382 ? 0.129 -1.698 29.487 1.00 34.91 382 PHE A N 1
ATOM 3014 C CA . PHE A 1 382 ? -1.243 -2.134 29.230 1.00 34.91 382 PHE A CA 1
ATOM 3015 C C . PHE A 1 382 ? -1.171 -3.325 28.270 1.00 34.91 382 PHE A C 1
ATOM 3017 O O . PHE A 1 382 ? -0.408 -3.309 27.297 1.00 34.91 382 PHE A O 1
ATOM 3024 N N . VAL A 1 383 ? -1.897 -4.385 28.624 1.00 36.50 383 VAL A N 1
ATOM 3025 C CA . VAL A 1 383 ? -1.878 -5.716 28.008 1.00 36.50 383 VAL A CA 1
ATOM 3026 C C . VAL A 1 383 ? -2.244 -5.623 26.524 1.00 36.50 383 VAL A C 1
ATOM 3028 O O . VAL A 1 383 ? -3.399 -5.408 26.172 1.00 36.50 383 VAL A O 1
ATOM 3031 N N . MET A 1 384 ? -1.244 -5.795 25.657 1.00 46.38 384 MET A N 1
ATOM 3032 C CA . MET A 1 384 ? -1.416 -6.050 24.223 1.00 46.38 384 MET A CA 1
ATOM 3033 C C . MET A 1 384 ? -0.296 -6.992 23.760 1.00 46.38 384 MET A C 1
ATOM 3035 O O . MET A 1 384 ? 0.645 -6.621 23.057 1.00 46.38 384 MET A O 1
ATOM 3039 N N . GLU A 1 385 ? -0.363 -8.215 24.278 1.00 39.16 385 GLU A N 1
ATOM 3040 C CA . GLU A 1 385 ? 0.586 -9.303 24.057 1.00 39.16 385 GLU A CA 1
ATOM 3041 C C . GLU A 1 385 ? 0.343 -9.890 22.652 1.00 39.16 385 GLU A C 1
ATOM 3043 O O . GLU A 1 385 ? -0.574 -10.676 22.444 1.00 39.16 385 GLU A O 1
ATOM 3048 N N . GLY A 1 386 ? 1.089 -9.398 21.654 1.00 46.53 386 GLY A N 1
ATOM 3049 C CA . GLY A 1 386 ? 1.061 -9.903 20.270 1.00 46.53 386 GLY A CA 1
ATOM 3050 C C . GLY A 1 386 ? 1.502 -8.895 19.199 1.00 46.53 386 GLY A C 1
ATOM 3051 O O . GLY A 1 386 ? 2.148 -9.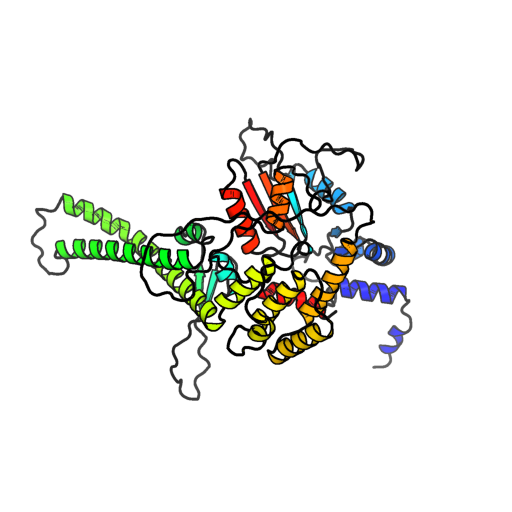267 18.232 1.00 46.53 386 GLY A O 1
ATOM 3052 N N . VAL A 1 387 ? 1.237 -7.596 19.392 1.00 49.50 387 VAL A N 1
ATOM 3053 C CA . VAL A 1 387 ? 1.358 -6.576 18.316 1.00 49.50 387 VAL A CA 1
ATOM 3054 C C . VAL A 1 387 ? 2.499 -5.570 18.572 1.00 49.50 387 VAL A C 1
ATOM 3056 O O . VAL A 1 387 ? 3.009 -4.942 17.646 1.00 49.50 387 VAL A O 1
ATOM 3059 N N . LYS A 1 388 ? 2.951 -5.422 19.827 1.00 43.16 388 LYS A N 1
ATOM 3060 C CA . LYS A 1 388 ? 3.909 -4.372 20.239 1.00 43.16 388 LYS A CA 1
ATOM 3061 C C . LYS A 1 388 ? 5.363 -4.579 19.780 1.00 43.16 388 LYS A C 1
ATOM 3063 O O . LYS A 1 388 ? 6.131 -3.626 19.815 1.00 43.16 388 LYS A O 1
ATOM 3068 N N . ASN A 1 389 ? 5.743 -5.774 19.320 1.00 46.78 389 ASN A N 1
ATOM 3069 C CA . ASN A 1 389 ? 7.137 -6.080 18.955 1.00 46.78 389 ASN A CA 1
ATOM 3070 C C . ASN A 1 389 ? 7.435 -6.009 17.448 1.00 46.78 389 ASN A C 1
ATOM 3072 O O . ASN A 1 389 ? 8.579 -6.219 17.043 1.00 46.78 389 ASN A O 1
ATOM 3076 N N . LEU A 1 390 ? 6.445 -5.682 16.615 1.00 52.91 390 LEU A N 1
ATOM 3077 C CA . LEU A 1 390 ? 6.636 -5.526 15.173 1.00 52.91 390 LEU A CA 1
ATOM 3078 C C . LEU A 1 390 ? 7.165 -4.119 14.868 1.00 52.91 390 LEU A C 1
ATOM 3080 O O . LEU A 1 390 ? 6.441 -3.225 14.432 1.00 52.91 390 LEU A O 1
ATOM 3084 N N . VAL A 1 391 ? 8.452 -3.906 15.149 1.00 51.25 391 VAL A N 1
ATOM 3085 C CA . VAL A 1 391 ? 9.161 -2.693 14.733 1.00 51.25 391 VAL A CA 1
ATOM 3086 C C . VAL A 1 391 ? 9.322 -2.741 13.216 1.00 51.25 391 VAL A C 1
ATOM 3088 O O . VAL A 1 391 ? 10.100 -3.545 12.702 1.00 51.25 391 VAL A O 1
ATOM 3091 N N . LEU A 1 392 ? 8.611 -1.863 12.503 1.00 57.94 392 LEU A N 1
ATOM 3092 C CA . LEU A 1 392 ? 8.841 -1.622 11.080 1.00 57.94 392 LEU A CA 1
ATOM 3093 C C . LEU A 1 392 ? 10.300 -1.194 10.890 1.00 57.94 392 LEU A C 1
ATOM 3095 O O . LEU A 1 392 ? 10.705 -0.108 11.315 1.00 57.94 392 LEU A O 1
ATOM 3099 N N . LYS A 1 393 ? 11.113 -2.047 10.263 1.00 60.53 393 LYS A N 1
ATOM 3100 C CA . LYS A 1 393 ? 12.467 -1.652 9.879 1.00 60.53 393 LYS A CA 1
ATOM 3101 C C . LYS A 1 393 ? 12.339 -0.638 8.750 1.00 60.53 393 LYS A C 1
ATOM 3103 O O . LYS A 1 393 ? 11.809 -0.950 7.690 1.00 60.53 393 LYS A O 1
ATOM 3108 N N . GLN A 1 394 ? 12.845 0.574 8.962 1.00 61.25 394 GLN A N 1
ATOM 3109 C CA . GLN A 1 394 ? 12.920 1.582 7.907 1.00 61.25 394 GLN A CA 1
ATOM 3110 C C . GLN A 1 394 ? 13.939 1.133 6.852 1.00 61.25 394 GLN A C 1
ATOM 3112 O O . GLN A 1 394 ? 15.130 1.422 6.950 1.00 61.25 394 GLN A O 1
ATOM 3117 N N . GLN A 1 395 ? 13.476 0.377 5.859 1.00 74.81 395 GLN A N 1
ATOM 3118 C CA . GLN A 1 395 ? 14.245 0.048 4.668 1.00 74.81 395 GLN A CA 1
ATOM 3119 C C . GLN A 1 395 ? 13.663 0.781 3.465 1.00 74.81 395 GLN A C 1
ATOM 3121 O O . GLN A 1 395 ? 12.448 0.870 3.286 1.00 74.81 395 GLN A O 1
ATOM 3126 N N . ASN A 1 396 ? 14.547 1.313 2.625 1.00 85.25 396 ASN A N 1
ATOM 3127 C CA . ASN A 1 396 ? 14.136 1.911 1.364 1.00 85.25 396 ASN A CA 1
ATOM 3128 C C . ASN A 1 396 ? 13.720 0.791 0.404 1.00 85.25 396 ASN A C 1
ATOM 3130 O O . ASN A 1 396 ? 14.532 -0.070 0.051 1.00 85.25 396 ASN A O 1
ATOM 3134 N N . LEU A 1 397 ? 12.467 0.833 -0.041 1.00 89.88 397 LEU A N 1
ATOM 3135 C CA . LEU A 1 397 ? 11.924 -0.066 -1.055 1.00 89.88 397 LEU A CA 1
ATOM 3136 C C . LEU A 1 397 ? 12.581 0.197 -2.420 1.00 89.88 397 LEU A C 1
ATOM 3138 O O . LEU A 1 397 ? 13.194 1.252 -2.608 1.00 89.88 397 LEU A O 1
ATOM 3142 N N . PRO A 1 398 ? 12.493 -0.733 -3.393 1.00 89.38 398 PRO A N 1
ATOM 3143 C CA . PRO A 1 398 ? 13.137 -0.590 -4.702 1.00 89.38 398 PRO A CA 1
ATOM 3144 C C . PRO A 1 398 ? 12.897 0.770 -5.367 1.00 89.38 398 PRO A C 1
ATOM 3146 O O . PRO A 1 398 ? 13.864 1.453 -5.698 1.00 89.38 398 PRO A O 1
ATOM 3149 N N . VAL A 1 399 ? 11.641 1.224 -5.449 1.00 90.12 399 VAL A N 1
ATOM 3150 C CA . VAL A 1 399 ? 11.283 2.535 -6.025 1.00 90.12 399 VAL A CA 1
ATOM 3151 C C . VAL A 1 399 ? 11.991 3.691 -5.305 1.00 90.12 399 VAL A C 1
ATOM 3153 O O . VAL A 1 399 ? 12.563 4.567 -5.953 1.00 90.12 399 VAL A O 1
ATOM 3156 N N . THR A 1 400 ? 12.019 3.673 -3.972 1.00 92.56 400 THR A N 1
ATOM 3157 C CA . THR A 1 400 ? 12.692 4.690 -3.148 1.00 92.56 400 THR A CA 1
ATOM 3158 C C . THR A 1 400 ? 14.209 4.663 -3.326 1.00 92.56 400 THR A C 1
ATOM 3160 O O . THR A 1 400 ? 14.834 5.717 -3.398 1.00 92.56 400 THR A O 1
ATOM 3163 N N . ARG A 1 401 ? 14.822 3.476 -3.439 1.00 90.44 401 ARG A N 1
ATOM 3164 C CA . ARG A 1 401 ? 16.270 3.326 -3.682 1.00 90.44 401 ARG A CA 1
ATOM 3165 C C . ARG A 1 401 ? 16.668 3.872 -5.047 1.00 90.44 401 ARG A C 1
ATOM 3167 O O . ARG A 1 401 ? 17.635 4.622 -5.141 1.00 90.44 401 ARG A O 1
ATOM 3174 N N . ILE A 1 402 ? 15.899 3.540 -6.083 1.00 87.62 402 ILE A N 1
ATOM 3175 C CA . ILE A 1 402 ? 16.085 4.076 -7.437 1.00 87.62 402 ILE A CA 1
ATOM 3176 C C . ILE A 1 402 ? 15.987 5.596 -7.406 1.00 87.62 402 ILE A C 1
ATOM 3178 O O . ILE A 1 402 ? 16.853 6.283 -7.946 1.00 87.62 402 ILE A O 1
ATOM 3182 N N . LEU A 1 403 ? 14.968 6.128 -6.731 1.00 90.25 403 LEU A N 1
ATOM 3183 C CA . LEU A 1 403 ? 14.794 7.563 -6.607 1.00 90.25 403 LEU A CA 1
ATOM 3184 C C . LEU A 1 403 ? 15.961 8.233 -5.869 1.00 90.25 403 LEU A C 1
ATOM 3186 O O . LEU A 1 403 ? 16.469 9.229 -6.373 1.00 90.25 403 LEU A O 1
ATOM 3190 N N . ASP A 1 404 ? 16.411 7.714 -4.721 1.00 90.38 404 ASP A N 1
ATOM 3191 C CA . ASP A 1 404 ? 17.563 8.268 -3.985 1.00 90.38 404 ASP A CA 1
ATOM 3192 C C . ASP A 1 404 ? 18.827 8.253 -4.854 1.00 90.38 404 ASP A C 1
ATOM 3194 O O . ASP A 1 404 ? 19.509 9.271 -4.953 1.00 90.38 404 ASP A O 1
ATOM 3198 N N . ASN A 1 405 ? 19.101 7.156 -5.566 1.00 87.75 405 ASN A N 1
ATOM 3199 C CA . ASN A 1 405 ? 20.253 7.078 -6.465 1.00 87.75 405 ASN A CA 1
ATOM 3200 C C . ASN A 1 405 ? 20.182 8.129 -7.584 1.00 87.75 405 ASN A C 1
ATOM 3202 O O . ASN A 1 405 ? 21.165 8.829 -7.827 1.00 87.75 405 ASN A O 1
ATOM 3206 N N . LEU A 1 406 ? 19.022 8.285 -8.231 1.00 86.31 406 LEU A N 1
ATOM 3207 C CA . LEU A 1 406 ? 18.839 9.239 -9.328 1.00 86.31 406 LEU A CA 1
ATOM 3208 C C . LEU A 1 406 ? 18.802 10.698 -8.849 1.00 86.31 406 LEU A C 1
ATOM 3210 O O . LEU A 1 406 ? 19.352 11.574 -9.513 1.00 86.31 406 LEU A O 1
ATOM 3214 N N . MET A 1 407 ? 18.177 10.976 -7.701 1.00 86.38 407 MET A N 1
ATOM 3215 C CA . MET A 1 407 ? 18.116 12.321 -7.120 1.00 86.38 407 MET A CA 1
ATOM 3216 C C . MET A 1 407 ? 19.480 12.788 -6.611 1.00 86.38 407 MET A C 1
ATOM 3218 O O . MET A 1 407 ? 19.799 13.965 -6.757 1.00 86.38 407 MET A O 1
ATOM 3222 N N . GLU A 1 408 ? 20.273 11.894 -6.014 1.00 87.06 408 GLU A N 1
ATOM 3223 C CA . GLU A 1 408 ? 21.608 12.200 -5.479 1.00 87.06 408 GLU A CA 1
ATOM 3224 C C . GLU A 1 408 ? 22.738 11.975 -6.499 1.00 87.06 408 GLU A C 1
ATOM 3226 O O . GLU A 1 408 ? 23.898 12.228 -6.182 1.00 87.06 408 GLU A O 1
ATOM 3231 N N . MET A 1 409 ? 22.424 11.504 -7.713 1.00 79.81 409 MET A N 1
ATOM 3232 C CA . MET A 1 409 ? 23.398 11.155 -8.761 1.00 79.81 409 MET A CA 1
ATOM 3233 C C . MET A 1 409 ? 24.444 10.120 -8.316 1.00 79.81 409 MET A C 1
ATOM 3235 O O . MET A 1 409 ? 25.612 10.180 -8.709 1.00 79.81 409 MET A O 1
ATOM 3239 N N . LYS A 1 410 ? 24.037 9.154 -7.489 1.00 82.62 410 LYS A N 1
ATOM 3240 C CA . LYS A 1 410 ? 24.902 8.044 -7.075 1.00 82.62 410 LYS A CA 1
ATOM 3241 C C . LYS A 1 410 ? 25.001 7.043 -8.225 1.00 82.62 410 LYS A C 1
ATOM 3243 O O . LYS A 1 410 ? 23.976 6.608 -8.743 1.00 82.62 410 LYS A O 1
ATOM 3248 N N . SER A 1 411 ? 26.221 6.656 -8.603 1.00 74.38 411 SER A N 1
ATOM 3249 C CA . SER A 1 411 ? 26.408 5.509 -9.500 1.00 74.38 411 SER A CA 1
ATOM 3250 C C . SER A 1 411 ? 25.986 4.244 -8.765 1.00 74.38 411 SER A C 1
ATOM 3252 O O . SER A 1 411 ? 26.390 4.001 -7.624 1.00 74.38 411 SER A O 1
ATOM 3254 N N . ASN A 1 412 ? 25.123 3.474 -9.411 1.00 73.38 412 ASN A N 1
ATOM 3255 C CA . ASN A 1 412 ? 24.622 2.216 -8.896 1.00 73.38 412 ASN A CA 1
ATOM 3256 C C . ASN A 1 412 ? 24.252 1.346 -10.102 1.00 73.38 412 ASN A C 1
ATOM 3258 O O . ASN A 1 412 ? 23.489 1.820 -10.946 1.00 73.38 412 ASN A O 1
ATOM 3262 N N . PRO A 1 413 ? 24.716 0.085 -10.174 1.00 68.00 413 PRO A N 1
ATOM 3263 C CA . PRO A 1 413 ? 24.388 -0.815 -11.279 1.00 68.00 413 PRO A CA 1
ATOM 3264 C C . PRO A 1 413 ? 22.885 -0.914 -11.586 1.00 68.00 413 PRO A C 1
ATOM 3266 O O . PRO A 1 413 ? 22.507 -1.068 -12.739 1.00 68.00 413 PRO A O 1
ATOM 3269 N N . GLU A 1 414 ? 22.020 -0.776 -10.575 1.00 65.25 414 GLU A N 1
ATOM 3270 C CA . GLU A 1 414 ? 20.556 -0.817 -10.728 1.00 65.25 414 GLU A CA 1
ATOM 3271 C C . GLU A 1 414 ? 19.990 0.411 -11.468 1.00 65.25 414 GLU A C 1
ATOM 3273 O O . GLU A 1 414 ? 18.924 0.335 -12.076 1.00 65.25 414 GLU A O 1
ATOM 3278 N N . THR A 1 415 ? 20.694 1.546 -11.432 1.00 67.19 415 THR A N 1
ATOM 3279 C CA . THR A 1 415 ? 20.265 2.811 -12.049 1.00 67.19 415 THR A CA 1
ATOM 3280 C C . THR A 1 415 ? 21.143 3.271 -13.206 1.00 67.19 415 THR A C 1
ATOM 3282 O O . THR A 1 415 ? 20.748 4.173 -13.939 1.00 67.19 415 THR A O 1
ATOM 3285 N N . ASP A 1 416 ? 22.317 2.676 -13.406 1.00 65.31 416 ASP A N 1
ATOM 3286 C CA . ASP A 1 416 ? 23.248 3.091 -14.460 1.00 65.31 416 ASP A CA 1
ATOM 3287 C C . ASP A 1 416 ? 22.680 2.815 -15.867 1.00 65.31 416 ASP A C 1
ATOM 3289 O O . ASP A 1 416 ? 22.887 3.621 -16.780 1.00 65.31 416 ASP A O 1
ATOM 3293 N N . ASP A 1 417 ? 21.854 1.769 -15.999 1.00 64.38 417 ASP A N 1
ATOM 3294 C CA . ASP A 1 417 ? 21.125 1.405 -17.223 1.00 64.38 417 ASP A CA 1
ATOM 3295 C C . ASP A 1 417 ? 19.878 2.272 -17.485 1.00 64.38 417 ASP A C 1
ATOM 3297 O O . ASP A 1 417 ? 19.234 2.154 -18.537 1.00 64.38 417 ASP A O 1
ATOM 3301 N N . TYR A 1 418 ? 19.510 3.168 -16.557 1.00 68.19 418 TYR A N 1
ATOM 3302 C CA . TYR A 1 418 ? 18.374 4.061 -16.771 1.00 68.19 418 TYR A CA 1
ATOM 3303 C C . TYR A 1 418 ? 18.672 5.028 -17.911 1.00 68.19 418 TYR A C 1
ATOM 3305 O O . TYR A 1 418 ? 19.668 5.760 -17.932 1.00 68.19 418 TYR A O 1
ATOM 3313 N N . ARG A 1 419 ? 17.739 5.084 -18.862 1.00 67.69 419 ARG A N 1
ATOM 3314 C CA . ARG A 1 419 ? 17.819 6.041 -19.960 1.00 67.69 419 ARG A CA 1
ATOM 3315 C C . ARG A 1 419 ? 17.545 7.445 -19.441 1.00 67.69 419 ARG A C 1
ATOM 3317 O O . ARG A 1 419 ? 16.512 7.704 -18.829 1.00 67.69 419 ARG A O 1
ATOM 3324 N N . TYR A 1 420 ? 18.470 8.351 -19.731 1.00 69.19 420 TYR A N 1
ATOM 3325 C CA . TYR A 1 420 ? 18.370 9.754 -19.362 1.00 69.19 420 TYR A CA 1
ATOM 3326 C C . TYR A 1 420 ? 17.923 10.591 -20.562 1.00 69.19 420 TYR A C 1
ATOM 3328 O O . TYR A 1 420 ? 18.513 10.510 -21.639 1.00 69.19 420 TYR A O 1
ATOM 3336 N N . PHE A 1 421 ? 16.903 11.423 -20.364 1.00 68.69 421 PHE A N 1
ATOM 3337 C CA . PHE A 1 421 ? 16.328 12.265 -21.408 1.00 68.69 421 PHE A CA 1
ATOM 3338 C C . PHE A 1 421 ? 16.242 13.718 -20.931 1.00 68.69 421 PHE A C 1
ATOM 3340 O O . PHE A 1 421 ? 15.636 13.991 -19.898 1.00 68.69 421 PHE A O 1
ATOM 3347 N N . ASP A 1 422 ? 16.800 14.658 -21.705 1.00 70.69 422 ASP A N 1
ATOM 3348 C CA . ASP A 1 422 ? 16.580 16.099 -21.511 1.00 70.69 422 ASP A CA 1
ATOM 3349 C C . ASP A 1 422 ? 15.670 16.646 -22.633 1.00 70.69 422 ASP A C 1
ATOM 3351 O O . ASP A 1 422 ? 16.107 16.749 -23.787 1.00 70.69 422 ASP A O 1
ATOM 3355 N N . PRO A 1 423 ? 14.414 17.027 -22.327 1.00 65.00 423 PRO A N 1
ATOM 3356 C CA . PRO A 1 423 ? 13.477 17.588 -23.303 1.00 65.00 423 PRO A CA 1
ATOM 3357 C C . PRO A 1 423 ? 13.946 18.899 -23.946 1.00 65.00 423 PRO A C 1
ATOM 3359 O O . PRO A 1 423 ? 13.542 19.205 -25.070 1.00 65.00 423 PRO A O 1
ATOM 3362 N N . LYS A 1 424 ? 14.798 19.676 -23.260 1.00 62.44 424 LYS A N 1
ATOM 3363 C CA . LYS A 1 424 ? 15.316 20.962 -23.757 1.00 62.44 424 LYS A CA 1
ATOM 3364 C C . LYS A 1 424 ? 16.504 20.792 -24.707 1.00 62.44 424 LYS A C 1
ATOM 3366 O O . LYS A 1 424 ? 16.878 21.748 -25.384 1.00 62.44 424 LYS A O 1
ATOM 3371 N N . MET A 1 425 ? 17.082 19.594 -24.809 1.00 62.34 425 MET A N 1
ATOM 3372 C CA . MET A 1 425 ? 18.121 19.310 -25.796 1.00 62.34 425 MET A CA 1
ATOM 3373 C C . MET A 1 425 ? 17.496 19.009 -27.161 1.00 62.34 425 MET A C 1
ATOM 3375 O O . MET A 1 425 ? 16.881 17.96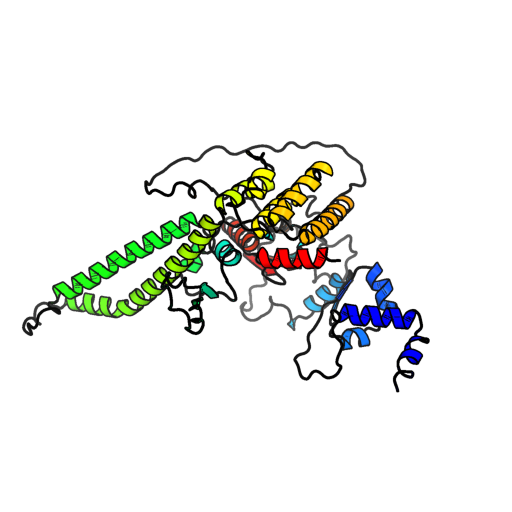8 -27.390 1.00 62.34 425 MET A O 1
ATOM 3379 N N . LEU A 1 426 ? 17.658 19.958 -28.086 1.00 52.75 426 LEU A N 1
ATOM 3380 C CA . LEU A 1 426 ? 17.057 19.919 -29.421 1.00 52.75 426 LEU A CA 1
ATOM 3381 C C . LEU A 1 426 ? 17.744 18.922 -30.369 1.00 52.75 426 LEU A C 1
ATOM 3383 O O . LEU A 1 426 ? 17.086 18.427 -31.286 1.00 52.75 426 LEU A O 1
ATOM 3387 N N . ARG A 1 427 ? 19.034 18.621 -30.149 1.00 51.06 427 ARG A N 1
ATOM 3388 C CA . ARG A 1 427 ? 19.843 17.630 -30.881 1.00 51.06 427 ARG A CA 1
ATOM 3389 C C . ARG A 1 427 ? 20.990 17.147 -29.988 1.00 51.06 427 ARG A C 1
ATOM 3391 O O . ARG A 1 427 ? 21.842 17.943 -29.616 1.00 51.06 427 ARG A O 1
ATOM 3398 N N . GLY A 1 428 ? 21.020 15.864 -29.657 1.00 48.66 428 GLY A N 1
ATOM 3399 C CA . GLY A 1 428 ? 22.170 15.213 -29.034 1.00 48.66 428 GLY A CA 1
ATOM 3400 C C . GLY A 1 428 ? 22.264 13.792 -29.571 1.00 48.66 428 GLY A C 1
ATOM 3401 O O . GLY A 1 428 ? 21.229 13.149 -29.728 1.00 48.66 428 GLY A O 1
ATOM 3402 N N . ASN A 1 429 ? 23.472 13.324 -29.889 1.00 50.81 429 ASN A N 1
ATOM 3403 C CA . ASN A 1 429 ? 23.698 11.889 -30.045 1.00 50.81 429 ASN A CA 1
ATOM 3404 C C . ASN A 1 429 ? 23.337 11.214 -28.712 1.00 50.81 429 ASN A C 1
ATOM 3406 O O . ASN A 1 429 ? 23.649 11.765 -27.653 1.00 50.81 429 ASN A O 1
ATOM 3410 N N . ASP A 1 430 ? 22.719 10.029 -28.757 1.00 50.44 430 ASP A N 1
ATOM 3411 C CA . ASP A 1 430 ? 22.295 9.261 -27.569 1.00 50.44 430 ASP A CA 1
ATOM 3412 C C . ASP A 1 430 ? 23.428 9.036 -26.543 1.00 50.44 430 ASP A C 1
ATOM 3414 O O . ASP A 1 430 ? 23.175 8.762 -25.374 1.00 50.44 430 ASP A O 1
ATOM 3418 N N . SER A 1 431 ? 24.685 9.205 -26.956 1.00 51.81 431 SER A N 1
ATOM 3419 C CA . SER A 1 431 ? 25.896 9.043 -26.153 1.00 51.81 431 SER A CA 1
ATOM 3420 C C . SER A 1 431 ? 26.409 10.308 -25.442 1.00 51.81 431 SER A C 1
ATOM 3422 O O . SER A 1 431 ? 27.400 10.212 -24.722 1.00 51.81 431 SER A O 1
ATOM 3424 N N . SER A 1 432 ? 25.791 11.489 -25.603 1.00 50.75 432 SER A N 1
ATOM 3425 C CA . SER A 1 432 ? 26.364 12.751 -25.088 1.00 50.75 432 SER A CA 1
ATOM 3426 C C . SER A 1 432 ? 25.371 13.706 -24.415 1.00 50.75 432 SER A C 1
ATOM 3428 O O . SER A 1 432 ? 25.565 14.922 -24.474 1.00 50.75 432 SER A O 1
ATOM 3430 N N . VAL A 1 433 ? 24.297 13.205 -23.797 1.00 57.09 433 VAL A N 1
ATOM 3431 C CA . VAL A 1 433 ? 23.412 14.063 -22.989 1.00 57.09 433 VAL A CA 1
ATOM 3432 C C . VAL A 1 433 ? 24.179 14.478 -21.720 1.00 57.09 433 VAL A C 1
ATOM 3434 O O . VAL A 1 433 ? 24.507 13.600 -20.917 1.00 57.09 433 VAL A O 1
ATOM 3437 N N . PRO A 1 434 ? 24.504 15.770 -21.507 1.00 55.84 434 PRO A N 1
ATOM 3438 C CA . PRO A 1 434 ? 25.202 16.212 -20.310 1.00 55.84 434 PRO A CA 1
ATOM 3439 C C . PRO A 1 434 ? 24.309 15.942 -19.102 1.00 55.84 434 PRO A C 1
ATOM 3441 O O . PRO A 1 434 ? 23.282 16.596 -18.917 1.00 55.84 434 PRO A O 1
ATOM 3444 N N . ARG A 1 435 ? 24.678 14.954 -18.285 1.00 63.41 435 ARG A N 1
ATOM 3445 C CA . ARG A 1 435 ? 23.999 14.724 -17.010 1.00 63.41 435 ARG A CA 1
ATOM 3446 C C . ARG A 1 435 ? 24.285 15.925 -16.110 1.00 63.41 435 ARG A C 1
ATOM 3448 O O . ARG A 1 435 ? 25.437 16.346 -15.973 1.00 63.41 435 ARG A O 1
ATOM 3455 N N . ASN A 1 436 ? 23.232 16.500 -15.534 1.00 60.91 436 ASN A N 1
ATOM 3456 C CA . ASN A 1 436 ? 23.372 17.538 -14.519 1.00 60.91 436 ASN A CA 1
ATOM 3457 C C . ASN A 1 436 ? 24.274 17.001 -13.392 1.00 60.91 436 ASN A C 1
ATOM 3459 O O . ASN A 1 436 ? 24.093 15.869 -12.958 1.00 60.91 436 ASN A O 1
ATOM 3463 N N . LYS A 1 437 ? 25.268 17.776 -12.949 1.00 66.38 437 LYS A N 1
ATOM 3464 C CA . LYS A 1 437 ? 26.188 17.348 -11.878 1.00 66.38 437 LYS A CA 1
ATOM 3465 C C . LYS A 1 437 ? 25.629 17.605 -10.480 1.00 66.38 437 LYS A C 1
ATOM 3467 O O . LYS A 1 437 ? 26.180 17.104 -9.507 1.00 66.38 437 LYS A O 1
ATOM 3472 N N . ASN A 1 438 ? 24.560 18.391 -10.386 1.00 76.81 438 ASN A N 1
ATOM 3473 C CA . ASN A 1 438 ? 23.957 18.759 -9.116 1.00 76.81 438 ASN A CA 1
ATOM 3474 C C . ASN A 1 438 ? 22.795 17.815 -8.773 1.00 76.81 438 ASN A C 1
ATOM 3476 O O . ASN A 1 438 ? 22.027 17.466 -9.676 1.00 76.81 438 ASN A O 1
ATOM 3480 N N . PRO A 1 439 ? 22.624 17.460 -7.486 1.00 84.38 439 PRO A N 1
ATOM 3481 C CA . PRO A 1 439 ? 21.456 16.731 -7.016 1.00 84.38 439 PRO A CA 1
ATOM 3482 C C . PRO A 1 439 ? 20.146 17.443 -7.360 1.00 84.38 439 PRO A C 1
ATOM 3484 O O . PRO A 1 439 ? 20.062 18.676 -7.356 1.00 84.38 439 PRO A O 1
ATOM 3487 N N . PHE A 1 440 ? 19.109 16.654 -7.618 1.00 84.69 440 PHE A N 1
ATOM 3488 C CA . PHE A 1 440 ? 17.759 17.158 -7.831 1.00 84.69 440 PHE A CA 1
ATOM 3489 C C . PHE A 1 440 ? 17.083 17.468 -6.492 1.00 84.69 440 PHE A C 1
ATOM 3491 O O . PHE A 1 440 ? 17.165 16.675 -5.549 1.00 84.69 440 PHE A O 1
ATOM 3498 N N . GLN A 1 441 ? 16.397 18.611 -6.422 1.00 84.50 441 GLN A N 1
ATOM 3499 C CA . GLN A 1 441 ? 15.556 18.961 -5.272 1.00 84.50 441 GLN A CA 1
ATOM 3500 C C . GLN A 1 441 ? 14.115 18.486 -5.456 1.00 84.50 441 GLN A C 1
ATOM 3502 O O . GLN A 1 441 ? 13.482 18.059 -4.500 1.00 84.50 441 GLN A O 1
ATOM 3507 N N . GLU A 1 442 ? 13.613 18.480 -6.689 1.00 83.50 442 GLU A N 1
ATOM 3508 C CA . GLU A 1 442 ? 12.249 18.059 -7.002 1.00 83.50 442 GLU A CA 1
ATOM 3509 C C . GLU A 1 442 ? 12.255 16.800 -7.863 1.00 83.50 442 GLU A C 1
ATOM 3511 O O . GLU A 1 442 ? 13.009 16.710 -8.840 1.00 83.50 442 GLU A O 1
ATOM 3516 N N . ALA A 1 443 ? 11.394 15.840 -7.529 1.00 85.44 443 ALA A N 1
ATOM 3517 C CA . ALA A 1 443 ? 11.186 14.655 -8.344 1.00 85.44 443 ALA A CA 1
ATOM 3518 C C . ALA A 1 443 ? 9.712 14.250 -8.452 1.00 85.44 443 ALA A C 1
ATOM 3520 O O . ALA A 1 443 ? 8.937 14.359 -7.506 1.00 85.44 443 ALA A O 1
ATOM 3521 N N . ILE A 1 444 ? 9.340 13.727 -9.614 1.00 85.75 444 ILE A N 1
ATOM 3522 C CA . ILE A 1 444 ? 8.062 13.078 -9.880 1.00 85.75 444 ILE A CA 1
ATOM 3523 C C . ILE A 1 444 ? 8.364 11.608 -10.150 1.00 85.75 444 ILE A C 1
ATOM 3525 O O . ILE A 1 444 ? 9.147 11.295 -11.043 1.00 85.75 444 ILE A O 1
ATOM 3529 N N . VAL A 1 445 ? 7.742 10.705 -9.403 1.00 87.44 445 VAL A N 1
ATOM 3530 C CA . VAL A 1 445 ? 7.819 9.259 -9.622 1.00 87.44 445 VAL A CA 1
ATOM 3531 C C . VAL A 1 445 ? 6.493 8.789 -10.183 1.00 87.44 445 VAL A C 1
ATOM 3533 O O . VAL A 1 445 ? 5.458 9.007 -9.558 1.00 87.44 445 VAL A O 1
ATOM 3536 N N . PHE A 1 446 ? 6.516 8.130 -11.339 1.00 85.69 446 PHE A N 1
ATOM 3537 C CA . PHE A 1 446 ? 5.325 7.529 -11.927 1.00 85.69 446 PHE A CA 1
ATOM 3538 C C . PHE A 1 446 ? 5.516 6.029 -12.159 1.00 85.69 446 PHE A C 1
ATOM 3540 O O . PHE A 1 446 ? 6.367 5.628 -12.956 1.00 85.69 446 PHE A O 1
ATOM 3547 N N . VAL A 1 447 ? 4.701 5.210 -11.486 1.00 83.81 447 VAL A N 1
ATOM 3548 C CA . VAL A 1 447 ? 4.714 3.746 -11.626 1.00 83.81 447 VAL A CA 1
ATOM 3549 C C . VAL A 1 447 ? 3.674 3.290 -12.652 1.00 83.81 447 VAL A C 1
ATOM 3551 O O . VAL A 1 447 ? 2.463 3.434 -12.462 1.00 83.81 447 VAL A O 1
ATOM 3554 N N . VAL A 1 448 ? 4.150 2.709 -13.750 1.00 81.00 448 VAL A N 1
ATOM 3555 C CA . VAL A 1 448 ? 3.334 2.084 -14.795 1.00 81.00 448 VAL A CA 1
ATOM 3556 C C . VAL A 1 448 ? 3.038 0.639 -14.402 1.00 81.00 448 VAL A C 1
ATOM 3558 O O . VAL A 1 448 ? 3.952 -0.119 -14.093 1.00 81.00 448 VAL A O 1
ATOM 3561 N N . GLY A 1 449 ? 1.765 0.242 -14.430 1.00 71.81 449 GLY A N 1
ATOM 3562 C CA . GLY A 1 449 ? 1.342 -1.107 -14.028 1.00 71.81 449 GLY A CA 1
ATOM 3563 C C . GLY A 1 449 ? 0.879 -1.204 -12.574 1.00 71.81 449 GLY A C 1
ATOM 3564 O O . GLY A 1 449 ? 0.580 -2.298 -12.105 1.00 71.81 449 GLY A O 1
ATOM 3565 N N . GLY A 1 450 ? 0.772 -0.062 -11.892 1.00 80.62 450 GLY A N 1
ATOM 3566 C CA . GLY A 1 450 ? 0.077 0.070 -10.620 1.00 80.62 450 GLY A CA 1
ATOM 3567 C C . GLY A 1 450 ? 0.975 0.423 -9.439 1.00 80.62 450 GLY A C 1
ATOM 3568 O O . GLY A 1 450 ? 2.070 -0.116 -9.274 1.00 80.62 450 GLY A O 1
ATOM 3569 N N . GLY A 1 451 ? 0.487 1.344 -8.618 1.00 87.31 451 GLY A N 1
ATOM 3570 C CA . GLY A 1 451 ? 1.115 1.771 -7.377 1.00 87.31 451 GLY A CA 1
ATOM 3571 C C . GLY A 1 451 ? 0.395 1.223 -6.153 1.00 87.31 451 GLY A C 1
ATOM 3572 O O . GLY A 1 451 ? -0.675 0.626 -6.265 1.00 87.31 451 GLY A O 1
ATOM 3573 N N . ASN A 1 452 ? 0.958 1.451 -4.972 1.00 93.19 452 ASN A N 1
ATOM 3574 C CA . ASN A 1 452 ? 0.323 1.093 -3.706 1.00 93.19 452 ASN A CA 1
ATOM 3575 C C . ASN A 1 452 ? 0.706 2.080 -2.590 1.00 93.19 452 ASN A C 1
ATOM 3577 O O . ASN A 1 452 ? 1.647 2.867 -2.714 1.00 93.19 452 ASN A O 1
ATOM 3581 N N . TYR A 1 453 ? -0.032 2.034 -1.478 1.00 95.00 453 TYR A N 1
ATOM 3582 C CA . TYR A 1 453 ? 0.208 2.930 -0.344 1.00 95.00 453 TYR A CA 1
ATOM 3583 C C . TYR A 1 453 ? 1.504 2.639 0.423 1.00 95.00 453 TYR A C 1
ATOM 3585 O O . TYR A 1 453 ? 2.001 3.532 1.102 1.00 95.00 453 TYR A O 1
ATOM 3593 N N . ILE A 1 454 ? 2.076 1.438 0.302 1.00 94.06 454 ILE A N 1
ATOM 3594 C CA . ILE A 1 454 ? 3.342 1.075 0.955 1.00 94.06 454 ILE A CA 1
ATOM 3595 C C . ILE A 1 454 ? 4.488 1.854 0.305 1.00 94.06 454 ILE A C 1
ATOM 3597 O O . ILE A 1 454 ? 5.278 2.493 0.994 1.00 94.06 454 ILE A O 1
ATOM 3601 N N . GLU A 1 455 ? 4.539 1.865 -1.029 1.00 93.12 455 GLU A N 1
ATOM 3602 C CA . GLU A 1 455 ? 5.513 2.639 -1.804 1.00 93.12 455 GLU A CA 1
ATOM 3603 C C . GLU A 1 455 ? 5.361 4.136 -1.560 1.00 93.12 455 GLU A C 1
ATOM 3605 O O . GLU A 1 455 ? 6.347 4.827 -1.304 1.00 93.12 455 GLU A O 1
ATOM 3610 N N . TYR A 1 456 ? 4.119 4.627 -1.600 1.00 94.38 456 TYR A N 1
ATOM 3611 C CA . TYR A 1 456 ? 3.813 6.017 -1.287 1.00 94.38 456 TYR A CA 1
ATOM 3612 C C . TYR A 1 456 ? 4.329 6.400 0.105 1.00 94.38 456 TYR A C 1
ATOM 3614 O O . TYR A 1 456 ? 5.050 7.387 0.242 1.00 94.38 456 TYR A O 1
ATOM 3622 N N . GLN A 1 457 ? 4.010 5.602 1.128 1.00 94.06 457 GLN A N 1
ATOM 3623 C CA . GLN A 1 457 ? 4.418 5.887 2.498 1.00 94.06 457 GLN A CA 1
ATOM 3624 C C . GLN A 1 457 ? 5.942 5.813 2.660 1.00 94.06 457 GLN A C 1
ATOM 3626 O O . GLN A 1 457 ? 6.529 6.675 3.309 1.00 94.06 457 GLN A O 1
ATOM 3631 N N . ASN A 1 458 ? 6.607 4.861 2.002 1.00 93.19 458 ASN A N 1
ATOM 3632 C CA . ASN A 1 458 ? 8.064 4.755 2.032 1.00 93.19 458 ASN A CA 1
ATOM 3633 C C . ASN A 1 458 ? 8.755 5.981 1.404 1.00 93.19 458 ASN A C 1
ATOM 3635 O O . ASN A 1 458 ? 9.754 6.457 1.940 1.00 93.19 458 ASN A O 1
ATOM 3639 N N . LEU A 1 459 ? 8.199 6.542 0.323 1.00 92.94 459 LEU A N 1
ATOM 3640 C CA . LEU A 1 459 ? 8.672 7.801 -0.269 1.00 92.94 459 LEU A CA 1
ATOM 3641 C C . LEU A 1 459 ? 8.423 9.009 0.648 1.00 92.94 459 LEU A C 1
ATOM 3643 O O . LEU A 1 459 ? 9.275 9.895 0.745 1.00 92.94 459 LEU A O 1
ATOM 3647 N N . VAL A 1 460 ? 7.278 9.041 1.338 1.00 91.69 460 VAL A N 1
ATOM 3648 C CA . VAL A 1 460 ? 6.956 10.072 2.338 1.00 91.69 460 VAL A CA 1
ATOM 3649 C C . VAL A 1 460 ? 7.936 10.022 3.512 1.00 91.69 460 VAL A C 1
ATOM 3651 O O . VAL A 1 460 ? 8.412 11.060 3.966 1.00 91.69 460 VAL A O 1
ATOM 3654 N N . ASP A 1 461 ? 8.282 8.838 4.005 1.00 91.06 461 ASP A N 1
ATOM 3655 C CA . ASP A 1 461 ? 9.229 8.714 5.114 1.00 91.06 461 ASP A CA 1
ATOM 3656 C C . ASP A 1 461 ? 10.666 9.015 4.678 1.00 91.06 461 ASP A C 1
ATOM 3658 O O . ASP A 1 461 ? 11.396 9.699 5.397 1.00 91.06 461 ASP A O 1
ATOM 3662 N N . TYR A 1 462 ? 11.038 8.627 3.456 1.00 90.88 462 TYR A N 1
ATOM 3663 C CA . TYR A 1 462 ? 12.306 9.019 2.845 1.00 90.88 462 TYR A CA 1
ATOM 3664 C C . TYR A 1 462 ? 12.463 10.547 2.753 1.00 90.88 462 TYR A C 1
ATOM 3666 O O . TYR A 1 462 ? 13.522 11.075 3.102 1.00 90.88 462 TYR A O 1
ATOM 3674 N N . ILE A 1 463 ? 11.420 11.278 2.330 1.00 90.44 463 ILE A N 1
ATOM 3675 C CA . ILE A 1 463 ? 11.511 12.735 2.150 1.00 90.44 463 ILE A CA 1
ATOM 3676 C C . ILE A 1 463 ? 11.501 13.507 3.468 1.00 90.44 463 ILE A C 1
ATOM 3678 O O . ILE A 1 463 ? 12.159 14.539 3.561 1.00 90.44 463 ILE A O 1
ATOM 3682 N N . LYS A 1 464 ? 10.833 13.000 4.517 1.00 88.38 464 LYS A N 1
ATOM 3683 C CA . LYS A 1 464 ? 10.857 13.621 5.857 1.00 88.38 464 LYS A CA 1
ATOM 3684 C C . LYS A 1 464 ? 12.285 13.794 6.389 1.00 88.38 464 LYS A C 1
ATOM 3686 O O . LYS A 1 464 ? 12.555 14.753 7.105 1.00 88.38 464 LYS A O 1
ATOM 3691 N N . GLY A 1 465 ? 13.199 12.890 6.025 1.00 82.19 465 GLY A N 1
ATOM 3692 C CA . GLY A 1 465 ? 14.615 12.952 6.400 1.00 82.19 465 GLY A CA 1
ATOM 3693 C C . GLY A 1 465 ? 15.486 13.870 5.529 1.00 82.19 465 GLY A C 1
ATOM 3694 O O . GLY A 1 465 ? 16.685 13.978 5.782 1.00 82.19 465 GLY A O 1
ATOM 3695 N N . LYS A 1 466 ? 14.933 14.514 4.492 1.00 85.62 466 LYS A N 1
ATOM 3696 C CA . LYS A 1 466 ? 15.685 15.288 3.492 1.00 85.62 466 LYS A CA 1
ATOM 3697 C C . LYS A 1 466 ? 15.170 16.729 3.432 1.00 85.62 466 LYS A C 1
ATOM 3699 O O . LYS A 1 466 ? 14.063 16.995 2.977 1.00 85.62 466 LYS A O 1
ATOM 3704 N N . GLN A 1 467 ? 15.993 17.684 3.859 1.00 82.75 467 GLN A N 1
ATOM 3705 C CA . GLN A 1 467 ? 15.633 19.104 3.808 1.00 82.75 467 GLN A CA 1
ATOM 3706 C C . GLN A 1 467 ? 15.677 19.651 2.375 1.00 82.75 467 GLN A C 1
ATOM 3708 O O . GLN A 1 467 ? 16.596 19.340 1.619 1.00 82.75 467 GLN A O 1
ATOM 3713 N N . GLY A 1 468 ? 14.698 20.490 2.022 1.00 80.12 468 GLY A N 1
ATOM 3714 C CA . GLY A 1 468 ? 14.651 21.202 0.738 1.00 80.12 468 GLY A CA 1
ATOM 3715 C C . GLY A 1 468 ? 14.299 20.340 -0.477 1.00 80.12 468 GLY A C 1
ATOM 3716 O O . GLY A 1 468 ? 14.385 20.834 -1.597 1.00 80.12 468 GLY A O 1
ATOM 3717 N N . LYS A 1 469 ? 13.903 19.077 -0.267 1.00 85.06 469 LYS A N 1
ATOM 3718 C CA . LYS A 1 469 ? 13.516 18.157 -1.338 1.00 85.06 469 LYS A CA 1
ATOM 3719 C C . LYS A 1 469 ? 12.010 17.915 -1.360 1.00 85.06 469 LYS A C 1
ATOM 3721 O O . LYS A 1 469 ? 11.377 17.792 -0.314 1.00 85.06 469 LYS A O 1
ATOM 3726 N N . HIS A 1 470 ? 11.452 17.780 -2.559 1.00 83.94 470 HIS A N 1
ATOM 3727 C CA . HIS A 1 470 ? 10.033 17.528 -2.789 1.00 83.94 470 HIS A CA 1
ATOM 3728 C C . HIS A 1 470 ? 9.835 16.357 -3.751 1.00 83.94 470 HIS A C 1
ATOM 3730 O O . HIS A 1 470 ? 10.502 16.262 -4.782 1.00 83.94 470 HIS A O 1
ATOM 3736 N N . ILE A 1 471 ? 8.905 15.461 -3.413 1.00 86.88 471 ILE A N 1
ATOM 3737 C CA . ILE A 1 471 ? 8.570 14.292 -4.230 1.00 86.88 471 ILE A CA 1
ATOM 3738 C C . ILE A 1 471 ? 7.068 14.260 -4.480 1.00 86.88 471 ILE A C 1
ATOM 3740 O O . ILE A 1 471 ? 6.274 14.363 -3.546 1.00 86.88 471 ILE A O 1
ATOM 3744 N N . LEU A 1 472 ? 6.693 14.052 -5.739 1.00 87.31 472 LEU A N 1
ATOM 3745 C CA . LEU A 1 472 ? 5.338 13.713 -6.151 1.00 87.31 472 LEU A CA 1
ATOM 3746 C C . LEU A 1 472 ? 5.303 12.253 -6.610 1.00 87.31 472 LEU A C 1
ATOM 3748 O O . LEU A 1 472 ? 6.077 11.860 -7.478 1.00 87.31 472 LEU A O 1
ATOM 3752 N N . TYR A 1 473 ? 4.396 11.457 -6.051 1.00 87.94 473 TYR A N 1
ATOM 3753 C CA . TYR A 1 473 ? 4.175 10.070 -6.461 1.00 87.94 473 TYR A CA 1
ATOM 3754 C C . TYR A 1 473 ? 2.880 9.953 -7.263 1.00 87.94 473 TYR A C 1
ATOM 3756 O O . TYR A 1 473 ? 1.848 10.503 -6.878 1.00 87.94 473 TYR A O 1
ATOM 3764 N N . GLY A 1 474 ? 2.937 9.213 -8.364 1.00 84.19 474 GLY A N 1
ATOM 3765 C CA . GLY A 1 474 ? 1.800 8.874 -9.202 1.00 84.19 474 GLY A CA 1
ATOM 3766 C C . GLY A 1 474 ? 1.913 7.452 -9.739 1.00 84.19 474 GLY A C 1
ATOM 3767 O O . GLY A 1 474 ? 2.980 6.839 -9.754 1.00 84.19 474 GLY A O 1
ATOM 3768 N N . CYS A 1 475 ? 0.792 6.912 -10.192 1.00 87.88 475 CYS A N 1
ATOM 3769 C CA . CYS A 1 475 ? 0.738 5.602 -10.822 1.00 87.88 475 CYS A CA 1
ATOM 3770 C C . CYS A 1 475 ? -0.454 5.518 -11.777 1.00 87.88 475 CYS A C 1
ATOM 3772 O O . CYS A 1 475 ? -1.317 6.396 -11.783 1.00 87.88 475 CYS A O 1
ATOM 3774 N N . SER A 1 476 ? -0.492 4.470 -12.603 1.00 81.56 476 SER A N 1
ATOM 3775 C CA . SER A 1 476 ? -1.621 4.221 -13.509 1.00 81.56 476 SER A CA 1
ATOM 3776 C C . SER A 1 476 ? -2.921 3.893 -12.770 1.00 81.56 476 SER A C 1
ATOM 3778 O O . SER A 1 476 ? -3.990 4.317 -13.191 1.00 81.56 476 SER A O 1
ATOM 3780 N N . GLU A 1 477 ? -2.815 3.130 -11.687 1.00 85.38 477 GLU A N 1
ATOM 3781 C CA . GLU A 1 477 ? -3.918 2.715 -10.823 1.00 85.38 477 GLU A CA 1
ATOM 3782 C C . GLU A 1 477 ? -3.338 2.381 -9.447 1.00 85.38 477 GLU A C 1
ATOM 3784 O O . GLU A 1 477 ? -2.199 1.916 -9.360 1.00 85.38 477 GLU A O 1
ATOM 3789 N N . LEU A 1 478 ? -4.086 2.637 -8.376 1.00 85.94 478 LEU A N 1
ATOM 3790 C CA . LEU A 1 478 ? -3.657 2.300 -7.025 1.00 85.94 478 LEU A CA 1
ATOM 3791 C C . LEU A 1 478 ? -4.270 0.955 -6.635 1.00 85.94 478 LEU A C 1
ATOM 3793 O O . LEU A 1 478 ? -5.485 0.863 -6.482 1.00 85.94 478 LEU A O 1
ATOM 3797 N N . PHE A 1 479 ? -3.437 -0.074 -6.495 1.00 87.25 479 PHE A N 1
ATOM 3798 C CA . PHE A 1 479 ? -3.886 -1.431 -6.199 1.00 87.25 479 PHE A CA 1
ATOM 3799 C C . PHE A 1 479 ? -3.730 -1.782 -4.725 1.00 87.25 479 PHE A C 1
ATOM 3801 O O . PHE A 1 479 ? -2.736 -1.428 -4.083 1.00 87.25 479 PHE A O 1
ATOM 3808 N N . ASN A 1 480 ? -4.704 -2.521 -4.199 1.00 92.00 480 ASN A N 1
ATOM 3809 C CA . ASN A 1 480 ? -4.491 -3.374 -3.034 1.00 92.00 480 ASN A CA 1
ATOM 3810 C C . ASN A 1 480 ? -4.005 -4.768 -3.469 1.00 92.00 480 ASN A C 1
ATOM 3812 O O . ASN A 1 480 ? -4.008 -5.102 -4.662 1.00 92.00 480 ASN A O 1
ATOM 3816 N N . ALA A 1 481 ? -3.569 -5.585 -2.510 1.00 93.00 481 ALA A N 1
ATOM 3817 C CA . ALA A 1 481 ? -2.988 -6.888 -2.815 1.00 93.00 481 ALA A CA 1
ATOM 3818 C C . ALA A 1 481 ? -3.989 -7.820 -3.516 1.00 93.00 481 ALA A C 1
ATOM 3820 O O . ALA A 1 481 ? -3.623 -8.505 -4.473 1.00 93.00 481 ALA A O 1
ATOM 3821 N N . THR A 1 482 ? -5.265 -7.775 -3.125 1.00 92.81 482 THR A N 1
ATOM 3822 C CA . THR A 1 482 ? -6.348 -8.548 -3.749 1.00 92.81 482 THR A CA 1
ATOM 3823 C C . THR A 1 482 ? -6.514 -8.223 -5.231 1.00 92.81 482 THR A C 1
ATOM 3825 O O . THR A 1 482 ? -6.559 -9.116 -6.085 1.00 92.81 482 THR A O 1
ATOM 3828 N N . GLN A 1 483 ? -6.581 -6.934 -5.575 1.00 92.94 483 GLN A N 1
ATOM 3829 C CA . GLN A 1 483 ? -6.669 -6.484 -6.963 1.00 92.94 483 GLN A CA 1
ATOM 3830 C C . GLN A 1 483 ? -5.429 -6.901 -7.751 1.00 92.94 483 GLN A C 1
ATOM 3832 O O . GLN A 1 483 ? -5.553 -7.386 -8.878 1.00 92.94 483 GLN A O 1
ATOM 3837 N N . PHE A 1 484 ? -4.246 -6.777 -7.151 1.00 93.75 484 PHE A N 1
ATOM 3838 C CA . PHE A 1 484 ? -2.996 -7.157 -7.792 1.00 93.75 484 PHE A CA 1
ATOM 3839 C C . PHE A 1 484 ? -2.912 -8.668 -8.059 1.00 93.75 484 PHE A C 1
ATOM 3841 O O . PHE A 1 484 ? -2.635 -9.077 -9.187 1.00 93.75 484 PHE A O 1
ATOM 3848 N N . ILE A 1 485 ? -3.259 -9.519 -7.088 1.00 94.50 485 ILE A N 1
ATOM 3849 C CA . ILE A 1 485 ? -3.328 -10.978 -7.272 1.00 94.50 485 ILE A CA 1
ATOM 3850 C C . ILE A 1 485 ? -4.308 -11.358 -8.374 1.00 94.50 485 ILE A C 1
ATOM 3852 O O . ILE A 1 485 ? -4.026 -12.254 -9.174 1.00 94.50 485 ILE A O 1
ATOM 3856 N N . LYS A 1 486 ? -5.450 -10.672 -8.462 1.00 93.38 486 LYS A N 1
ATOM 3857 C CA . LYS A 1 486 ? -6.419 -10.909 -9.533 1.00 93.38 486 LYS A CA 1
ATOM 3858 C C . LYS A 1 486 ? -5.821 -10.618 -10.912 1.00 93.38 486 LYS A C 1
ATOM 3860 O O . LYS A 1 486 ? -6.043 -11.408 -11.830 1.00 93.38 486 LYS A O 1
ATOM 3865 N N . GLN A 1 487 ? -5.034 -9.548 -11.053 1.00 90.31 487 GLN A N 1
ATOM 3866 C CA . GLN A 1 487 ? -4.302 -9.253 -12.292 1.00 90.31 487 GLN A CA 1
ATOM 3867 C C . GLN A 1 487 ? -3.286 -10.359 -12.613 1.00 90.31 487 GLN A C 1
ATOM 3869 O O . GLN A 1 487 ? -3.278 -10.880 -13.728 1.00 90.31 487 GLN A O 1
ATOM 3874 N N . LEU A 1 488 ? -2.490 -10.797 -11.629 1.00 90.19 488 LEU A N 1
ATOM 3875 C CA . LEU A 1 488 ? -1.536 -11.901 -11.809 1.00 90.19 488 LEU A CA 1
ATOM 3876 C C . LEU A 1 488 ? -2.238 -13.205 -12.222 1.00 90.19 488 LEU A C 1
ATOM 3878 O O . LEU A 1 488 ? -1.761 -13.918 -13.103 1.00 90.19 488 LEU A O 1
ATOM 3882 N N . SER A 1 489 ? -3.399 -13.495 -11.631 1.00 92.19 489 SER A N 1
ATOM 3883 C CA . SER A 1 489 ? -4.210 -14.665 -11.972 1.00 92.19 489 SER A CA 1
ATOM 3884 C C . SER A 1 489 ? -4.680 -14.631 -13.427 1.00 92.19 489 SER A C 1
ATOM 3886 O O . SER A 1 489 ? -4.576 -15.635 -14.127 1.00 92.19 489 SER A O 1
ATOM 3888 N N . GLN A 1 490 ? -5.147 -13.477 -13.914 1.00 90.31 490 GLN A N 1
ATOM 3889 C CA . GLN A 1 490 ? -5.565 -13.313 -15.311 1.00 90.31 490 GLN A CA 1
ATOM 3890 C C . GLN A 1 490 ? -4.405 -13.479 -16.296 1.00 90.31 490 GLN A C 1
ATOM 3892 O O . GLN A 1 490 ? -4.593 -14.010 -17.390 1.00 90.31 490 GLN A O 1
ATOM 3897 N N . LEU A 1 491 ? -3.206 -13.030 -15.919 1.00 84.19 491 LEU A N 1
ATOM 3898 C CA . LEU A 1 491 ? -2.010 -13.194 -16.741 1.00 84.19 491 LEU A CA 1
ATOM 3899 C C . LEU A 1 491 ? -1.532 -14.648 -16.773 1.00 84.19 491 LEU A C 1
ATOM 3901 O O . LEU A 1 491 ? -1.089 -15.104 -17.820 1.00 84.19 491 LEU A O 1
ATOM 3905 N N . GLY A 1 492 ? -1.670 -15.380 -15.666 1.00 81.31 492 GLY A N 1
ATOM 3906 C CA . GLY A 1 492 ? -1.277 -16.787 -15.574 1.00 81.31 492 GLY A CA 1
ATOM 3907 C C . GLY A 1 492 ? -2.254 -17.785 -16.194 1.00 81.31 492 GLY A C 1
ATOM 3908 O O . GLY A 1 492 ? -1.891 -18.940 -16.366 1.00 81.31 492 GLY A O 1
ATOM 3909 N N . GLN A 1 493 ? -3.478 -17.365 -16.538 1.00 79.50 493 GLN A N 1
ATOM 3910 C CA . GLN A 1 493 ? -4.425 -18.191 -17.306 1.00 79.50 493 GLN A CA 1
ATOM 3911 C C . GLN A 1 493 ? -4.027 -18.362 -18.778 1.00 79.50 493 GLN A C 1
ATOM 3913 O O . GLN A 1 493 ? -4.591 -19.216 -19.463 1.00 79.50 493 GLN A O 1
ATOM 3918 N N . LYS A 1 494 ? -3.126 -17.510 -19.271 1.00 56.56 494 LYS A N 1
ATOM 3919 C CA . LYS A 1 494 ? -2.591 -17.557 -20.632 1.00 56.56 494 LYS A CA 1
ATOM 3920 C C . LYS A 1 494 ? -1.353 -18.441 -20.676 1.00 56.56 494 LYS A C 1
ATOM 3922 O O . LYS A 1 494 ? -1.168 -19.063 -21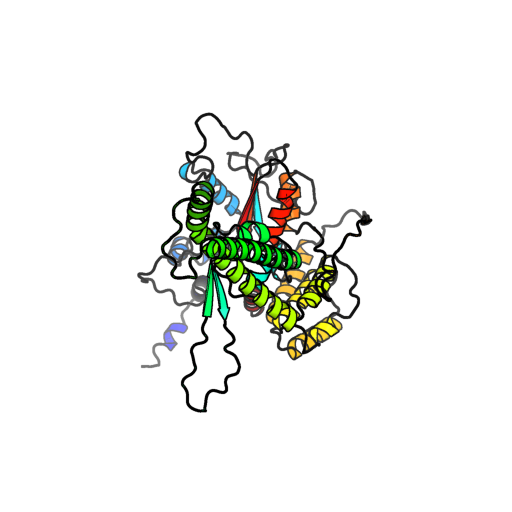.743 1.00 56.56 494 LYS A O 1
#

InterPro domains:
  IPR001619 Sec1-like protein [PF00995] (76-487)
  IPR001619 Sec1-like protein [PIRSF005715] (19-492)
  IPR001619 Sec1-like protein [PTHR11679] (88-488)
  IPR027482 Sec1-like, domain 2 [G3DSA:3.40.50.1910] (76-491)
  IPR036045 Sec1-like superfamily [SSF56815] (12-73)
  IPR036045 Sec1-like superfamily [SSF56815] (75-494)
  IPR043127 Sec1-like, domain 3a [G3DSA:3.90.830.10] (126-390)

Organism: Balaenoptera musculus (NCBI:txid9771)

Secondary structure (DSSP, 8-state):
--TTTTGGGGG--HHHHHHHHHHHHHTTT----S---S----EEEE--HHHHHHHTTT--HHHHHHTTEEEEESTTHHHHHHHHHH-GGG-TTSSS-S-TT----SPPEEEEEEGGG-SSGGGS---BHHHHHHHHSEEETTEEEEE---------TT---PPPPEEEEE--TT-HHHHHHTTSBHHHHHHHHHHHHHHHHHHHHHHHHHHHHTTTTS-----TTS-HHHHHHHHHHHHHHHHHHHHHHHHHHHHHHHHHHHHHHHHHTHHHHHHHHHHHHTTPPPSS-HHHHHH-TTSS-HHHHHHHHHHHHHH-SSPPPHHHHHHHHHHHHHTT--SHHHHHHHHHHHHHHHHT----------PPPP--------------TTTTT--------HHHHHHHHHHHT---HHHHTSPP--TT-SS--TT-----SSPPSEEEEEEET-B-HHHHHHHHHHHHTSTT-EEEEEES-B--HHHHHHHHHHHHT-